Protein AF-A0A930Y401-F1 (afdb_monomer_lite)

Foldseek 3Di:
DDDDDDDDDVCVVDDPDPPDDDQPQAAALLEEEAEEQDPLFFQEDLSQKDKDQALVSQCVSVPPPVLRSLLRNLLQLAVVGRGMYMYGHAQLAWFFKKKKFFQADDFLCQAAKKWWDFCQQDVDDTQIFGSNVPRHVQVSQVSVQVSSCVSPPPWHWGQDPRIIMITHPDQDNDRSCRPAIATDDPDGRVDCPRRQRDDDPDPRHMDIRGIGHHDAVLVRLVVSQVSCGNHRYQEYEYRFPPQQDDSVPDDSLVNLLVVLVSCVVVNHQYEYEFLDPCQLPLPDCRTSLNSQLVVLRQRYAYEYDVDRSQPPRSQVSSNSSSFDLQAAQSQDDQFFDARPPGDFHDDDPSSLVSCLVSLHWGQHDDVNDGTIPRQGGSNGHHNSLSSLVSVLVSQLVSLQVVCVVPDPDDDQVNNVVSNVVSVVSCVRNQFFDAFDFDDPVVQVVCCVQVVPPVRPRTRRSQKDKGWDDPVPDDPVCVVVVDTDMDMDGHTRDDDNDDDDDDDDDDD

Structure (mmCIF, N/CA/C/O backbone):
data_AF-A0A930Y401-F1
#
_entry.id   AF-A0A930Y401-F1
#
loop_
_atom_site.group_PDB
_atom_site.id
_atom_site.type_symbol
_atom_site.label_atom_id
_atom_site.label_alt_id
_atom_site.label_comp_id
_atom_site.label_asym_id
_atom_site.label_entity_id
_atom_site.label_seq_id
_atom_site.pdbx_PDB_ins_code
_atom_site.Cartn_x
_atom_site.Cartn_y
_atom_site.Cartn_z
_atom_site.occupancy
_atom_site.B_iso_or_equiv
_atom_site.auth_seq_id
_atom_site.auth_comp_id
_atom_site.auth_asym_id
_atom_site.auth_atom_id
_atom_site.pdbx_PDB_model_num
ATOM 1 N N . MET A 1 1 ? 33.081 69.956 19.681 1.00 38.88 1 MET A N 1
ATOM 2 C CA . MET A 1 1 ? 32.105 69.033 20.298 1.00 38.88 1 MET A CA 1
ATOM 3 C C . MET A 1 1 ? 31.586 68.128 19.198 1.00 38.88 1 MET A C 1
ATOM 5 O O . MET A 1 1 ? 30.758 68.559 18.411 1.00 38.88 1 MET A O 1
ATOM 9 N N . ALA A 1 2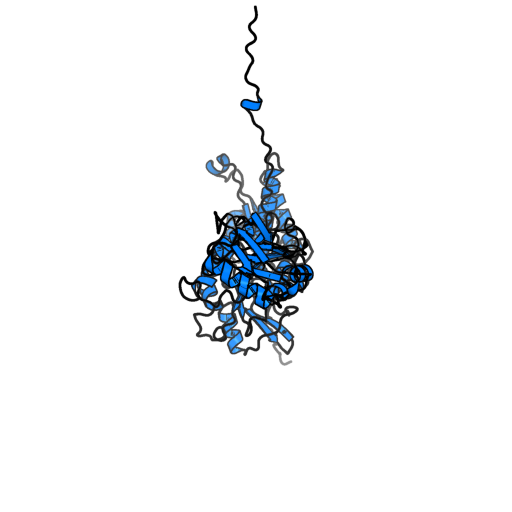 ? 32.189 66.947 19.059 1.00 33.50 2 ALA A N 1
ATOM 10 C CA . ALA A 1 2 ? 31.783 65.954 18.074 1.00 33.50 2 ALA A CA 1
ATOM 11 C C . ALA A 1 2 ? 30.611 65.161 18.655 1.00 33.50 2 ALA A C 1
ATOM 13 O O . ALA A 1 2 ? 30.769 64.439 19.637 1.00 33.50 2 ALA A O 1
ATOM 14 N N . THR A 1 3 ? 29.427 65.364 18.092 1.00 34.28 3 THR A N 1
ATOM 15 C CA . THR A 1 3 ? 28.217 64.643 18.474 1.00 34.28 3 THR A CA 1
ATOM 16 C C . THR A 1 3 ? 28.288 63.251 17.854 1.00 34.28 3 THR A C 1
ATOM 18 O O . THR A 1 3 ? 28.157 63.100 16.641 1.00 34.28 3 THR A O 1
ATOM 21 N N . HIS A 1 4 ? 28.549 62.236 18.679 1.00 34.94 4 HIS A N 1
ATOM 22 C CA . HIS A 1 4 ? 28.403 60.834 18.298 1.00 34.94 4 HIS A CA 1
ATOM 23 C C . HIS A 1 4 ? 26.924 60.563 18.002 1.00 34.94 4 HIS A C 1
ATOM 25 O O . HIS A 1 4 ? 26.100 60.527 18.911 1.00 34.94 4 HIS A O 1
ATOM 31 N N . VAL A 1 5 ? 26.592 60.382 16.726 1.00 41.12 5 VAL A N 1
ATOM 32 C CA . VAL A 1 5 ? 25.338 59.747 16.322 1.00 41.12 5 VAL A CA 1
ATOM 33 C C . VAL A 1 5 ? 25.568 58.244 16.446 1.00 41.12 5 VAL A C 1
ATOM 35 O O . VAL A 1 5 ? 26.385 57.675 15.723 1.00 41.12 5 VAL A O 1
ATOM 38 N N . THR A 1 6 ? 24.906 57.612 17.409 1.00 45.84 6 THR A N 1
ATOM 39 C CA . THR A 1 6 ? 24.850 56.155 17.545 1.00 45.84 6 THR A CA 1
ATOM 40 C C . THR A 1 6 ? 24.094 55.585 16.349 1.00 45.84 6 THR A C 1
ATOM 42 O O . THR A 1 6 ? 22.885 55.772 16.218 1.00 45.84 6 THR A O 1
ATOM 45 N N . GLY A 1 7 ? 24.830 54.947 15.437 1.00 40.44 7 GLY A N 1
ATOM 46 C CA . GLY A 1 7 ? 24.258 54.191 14.328 1.00 40.44 7 GLY A CA 1
ATOM 47 C C . GLY A 1 7 ? 23.441 53.009 14.846 1.00 40.44 7 GLY A C 1
ATOM 48 O O . GLY A 1 7 ? 23.791 52.403 15.856 1.00 40.44 7 GLY A O 1
ATOM 49 N N . ILE A 1 8 ? 22.340 52.723 14.156 1.00 42.16 8 ILE A N 1
ATOM 50 C CA . ILE A 1 8 ? 21.493 51.546 14.368 1.00 42.16 8 ILE A CA 1
ATOM 51 C C . ILE A 1 8 ? 22.367 50.290 14.257 1.00 42.16 8 ILE A C 1
ATOM 53 O O . ILE A 1 8 ? 23.154 50.170 13.316 1.00 42.16 8 ILE A O 1
ATOM 57 N N . ASP A 1 9 ? 22.243 49.384 15.225 1.00 49.38 9 ASP A N 1
ATOM 58 C CA . ASP A 1 9 ? 23.039 48.160 15.287 1.00 49.38 9 ASP A CA 1
ATOM 59 C C . ASP A 1 9 ? 22.708 47.230 14.107 1.00 49.38 9 ASP A C 1
ATOM 61 O O . ASP A 1 9 ? 21.546 47.104 13.705 1.00 49.38 9 ASP A O 1
ATOM 65 N N . ILE A 1 10 ? 23.721 46.581 13.524 1.00 46.62 10 ILE A N 1
ATOM 66 C CA . ILE A 1 10 ? 23.576 45.830 12.263 1.00 46.62 10 ILE A CA 1
ATOM 67 C C . ILE A 1 10 ? 22.646 44.615 12.412 1.00 46.62 10 ILE A C 1
ATOM 69 O O . ILE A 1 10 ? 22.047 44.174 11.433 1.00 46.62 10 ILE A O 1
ATOM 73 N N . GLU A 1 11 ? 22.453 44.132 13.643 1.00 49.78 11 GLU A N 1
ATOM 74 C CA . GLU A 1 11 ? 21.510 43.060 13.982 1.00 49.78 11 GLU A CA 1
ATOM 75 C C . GLU A 1 11 ? 20.032 43.479 13.868 1.00 49.78 11 GLU A C 1
ATOM 77 O O . GLU A 1 11 ? 19.165 42.616 13.732 1.00 49.78 11 GLU A O 1
ATOM 82 N N . GLN A 1 12 ? 19.717 44.783 13.854 1.00 42.00 12 GLN A N 1
ATOM 83 C CA . GLN A 1 12 ? 18.362 45.270 13.550 1.00 42.00 12 GLN A CA 1
ATOM 84 C C . GLN A 1 12 ? 18.086 45.393 12.041 1.00 42.00 12 GLN A C 1
ATOM 86 O O . GLN A 1 12 ? 16.925 45.491 11.646 1.00 42.00 12 GLN A O 1
ATOM 91 N N . VAL A 1 13 ? 19.125 45.369 11.194 1.00 45.41 13 VAL A N 1
ATOM 92 C CA . VAL A 1 13 ? 18.999 45.408 9.722 1.00 45.41 13 VAL A CA 1
ATOM 93 C C . VAL A 1 13 ? 19.192 44.019 9.103 1.00 45.41 13 VAL A C 1
ATOM 95 O O . VAL A 1 13 ? 18.561 43.699 8.097 1.00 45.41 13 VAL A O 1
ATOM 98 N N . VAL A 1 14 ? 20.023 43.166 9.707 1.00 30.17 14 VAL A N 1
ATOM 99 C CA . VAL A 1 14 ? 20.299 41.806 9.237 1.00 30.17 14 VAL A CA 1
ATOM 100 C C . VAL A 1 14 ? 20.142 40.820 10.392 1.00 30.17 14 VAL A C 1
ATOM 102 O O . VAL A 1 14 ? 21.034 40.648 11.216 1.00 30.17 14 VAL A O 1
ATOM 105 N N . SER A 1 15 ? 19.014 40.109 10.405 1.00 30.77 15 SER A N 1
ATOM 106 C CA . SER A 1 15 ? 18.847 38.894 11.202 1.00 30.77 15 SER A CA 1
ATOM 107 C C . SER A 1 15 ? 19.236 37.692 10.341 1.00 30.77 15 SER A C 1
ATOM 109 O O . SER A 1 15 ? 18.469 37.267 9.477 1.00 30.77 15 SER A O 1
ATOM 111 N N . ILE A 1 16 ? 20.432 37.133 10.552 1.00 30.75 16 ILE A N 1
ATOM 112 C CA . ILE A 1 16 ? 20.762 35.811 10.006 1.00 30.75 16 ILE A CA 1
ATOM 113 C C . ILE A 1 16 ? 20.172 34.777 10.958 1.00 30.75 16 ILE A C 1
ATOM 115 O O . ILE A 1 16 ? 20.807 34.352 11.920 1.00 30.75 16 ILE A O 1
ATOM 119 N N . ARG A 1 17 ? 18.936 34.355 10.686 1.00 28.81 17 ARG A N 1
ATOM 120 C CA . ARG A 1 17 ? 18.442 33.086 11.217 1.00 28.81 17 ARG A CA 1
ATOM 121 C C . ARG A 1 17 ? 18.956 31.983 10.306 1.00 28.81 17 ARG A C 1
ATOM 123 O O . ARG A 1 17 ? 18.483 31.828 9.184 1.00 28.81 17 ARG A O 1
ATOM 130 N N . THR A 1 18 ? 19.928 31.210 10.775 1.00 27.66 18 THR A N 1
ATOM 131 C CA . THR A 1 18 ? 20.220 29.909 10.175 1.00 27.66 18 THR A CA 1
ATOM 132 C C . THR A 1 18 ? 19.076 28.965 10.526 1.00 27.66 18 THR A C 1
ATOM 134 O O . THR A 1 18 ? 19.111 28.308 11.562 1.00 27.66 18 THR A O 1
ATOM 137 N N . SER A 1 19 ? 18.049 28.901 9.681 1.00 25.41 19 SER A N 1
ATOM 138 C CA . SER A 1 19 ? 17.197 27.716 9.620 1.00 25.41 19 SER A CA 1
ATOM 139 C C . SER A 1 19 ? 17.816 26.772 8.594 1.00 25.41 19 SER A C 1
ATOM 141 O O . SER A 1 19 ? 17.619 26.912 7.387 1.00 25.41 19 SER A O 1
ATOM 143 N N . VAL A 1 20 ? 18.639 25.845 9.072 1.00 39.00 20 VAL A N 1
ATOM 144 C CA . VAL A 1 20 ? 18.939 24.632 8.316 1.00 39.00 20 VAL A CA 1
ATOM 145 C C . VAL A 1 20 ? 17.889 23.627 8.741 1.00 39.00 20 VAL A C 1
ATOM 147 O O . VAL A 1 20 ? 18.086 23.041 9.786 1.00 39.00 20 VAL A O 1
ATOM 150 N N . GLU A 1 21 ? 16.817 23.482 7.963 1.00 32.50 21 GLU A N 1
ATOM 151 C CA . GLU A 1 21 ? 16.079 22.234 7.689 1.00 32.50 21 GLU A CA 1
ATOM 152 C C . GLU A 1 21 ? 15.391 22.449 6.321 1.00 32.50 21 GLU A C 1
ATOM 154 O O . GLU A 1 21 ? 14.999 23.568 6.002 1.00 32.50 21 GLU A O 1
ATOM 159 N N . ALA A 1 22 ? 15.305 21.507 5.388 1.00 36.78 22 ALA A N 1
ATOM 160 C CA . ALA A 1 22 ? 15.369 20.064 5.509 1.00 36.78 22 ALA A CA 1
ATOM 161 C C . ALA A 1 22 ? 16.248 19.458 4.396 1.00 36.78 22 ALA A C 1
ATOM 163 O O . ALA A 1 22 ? 16.401 20.022 3.305 1.00 36.78 22 ALA A O 1
ATOM 164 N N . SER A 1 23 ? 16.815 18.280 4.666 1.00 41.09 23 SER A N 1
ATOM 165 C CA . SER A 1 23 ? 17.060 17.308 3.597 1.00 41.09 23 SER A CA 1
ATOM 166 C C . SER A 1 23 ? 15.768 17.161 2.782 1.00 41.09 23 SER A C 1
ATOM 168 O O . SER A 1 23 ? 14.681 17.334 3.329 1.00 41.09 23 SER A O 1
ATOM 170 N N . LEU A 1 24 ? 15.844 16.845 1.484 1.00 42.66 24 LEU A N 1
ATOM 171 C CA . LEU A 1 24 ? 14.642 16.319 0.831 1.00 42.66 24 LEU A CA 1
ATOM 172 C C . LEU A 1 24 ? 14.163 15.128 1.680 1.00 42.66 24 LEU A C 1
ATOM 174 O O . LEU A 1 24 ? 15.010 14.268 1.965 1.00 42.66 24 LEU A O 1
ATOM 178 N N . PRO A 1 25 ? 12.881 15.086 2.098 1.00 49.72 25 PRO A N 1
ATOM 179 C CA . PRO A 1 25 ? 12.343 13.952 2.831 1.00 49.72 25 PRO A CA 1
ATOM 180 C C . PRO A 1 25 ? 12.711 12.675 2.085 1.00 49.72 25 PRO A C 1
ATOM 182 O O . PRO A 1 25 ? 12.448 12.531 0.887 1.00 49.72 25 PRO A O 1
ATOM 185 N N . ARG A 1 26 ? 13.429 11.779 2.756 1.00 59.06 26 ARG A N 1
ATOM 186 C CA . ARG A 1 26 ? 13.923 10.559 2.129 1.00 59.06 26 ARG A CA 1
ATOM 187 C C . ARG A 1 26 ? 12.803 9.524 2.129 1.00 59.06 26 ARG A C 1
ATOM 189 O O . ARG A 1 26 ? 12.499 8.932 3.157 1.00 59.06 26 ARG A O 1
ATOM 196 N N . ALA A 1 27 ? 12.237 9.269 0.952 1.00 67.62 27 ALA A N 1
ATOM 197 C CA . ALA A 1 27 ? 11.445 8.066 0.726 1.00 67.62 27 ALA A CA 1
ATOM 198 C C . ALA A 1 27 ? 12.307 6.829 1.034 1.00 67.62 27 ALA A C 1
ATOM 200 O O . ALA A 1 27 ? 13.406 6.656 0.489 1.00 67.62 27 ALA A O 1
ATOM 201 N N . GLU A 1 28 ? 11.832 5.992 1.954 1.00 77.56 28 GLU A N 1
ATOM 202 C CA . GLU A 1 28 ? 12.534 4.802 2.415 1.00 77.56 28 GLU A CA 1
ATOM 203 C C . GLU A 1 28 ? 11.787 3.540 1.986 1.00 77.56 28 GLU A C 1
ATOM 205 O O . GLU A 1 28 ? 10.764 3.173 2.549 1.00 77.56 28 GLU A O 1
ATOM 210 N N . PHE A 1 29 ? 12.359 2.827 1.013 1.00 82.69 29 PHE A N 1
ATOM 211 C CA . PHE A 1 29 ? 11.788 1.596 0.451 1.00 82.69 29 PHE A CA 1
ATOM 212 C C . PHE A 1 29 ? 11.599 0.479 1.482 1.00 82.69 29 PHE A C 1
ATOM 214 O O . PHE A 1 29 ? 10.710 -0.350 1.329 1.00 82.69 29 PHE A O 1
ATOM 221 N N . GLY A 1 30 ? 12.346 0.523 2.588 1.00 86.62 30 GLY A N 1
ATOM 222 C CA . GLY A 1 30 ? 12.180 -0.381 3.726 1.00 86.62 30 GLY A CA 1
ATOM 223 C C . GLY A 1 30 ? 10.998 -0.078 4.646 1.00 86.62 30 GLY A C 1
ATOM 224 O O . GLY A 1 30 ? 10.853 -0.767 5.656 1.00 86.62 30 GLY A O 1
ATOM 225 N N . THR A 1 31 ? 10.198 0.946 4.348 1.00 89.12 31 THR A N 1
ATOM 226 C CA . THR A 1 31 ? 9.189 1.481 5.260 1.00 89.12 31 THR A CA 1
ATOM 227 C C . THR A 1 31 ? 7.796 1.457 4.633 1.00 89.12 31 THR A C 1
ATOM 229 O O . THR A 1 31 ? 7.570 2.003 3.549 1.00 89.12 31 THR A O 1
ATOM 232 N N . GLY A 1 32 ? 6.845 0.861 5.355 1.00 92.12 32 GLY A N 1
ATOM 233 C CA . GLY A 1 32 ? 5.426 0.850 4.999 1.00 92.12 32 GLY A CA 1
ATOM 234 C C . GLY A 1 32 ? 4.578 1.780 5.862 1.00 92.12 32 GLY A C 1
ATOM 235 O O . GLY A 1 32 ? 4.956 2.112 6.985 1.00 92.12 32 GLY A O 1
ATOM 236 N N . LEU A 1 33 ? 3.418 2.170 5.337 1.00 91.25 33 LEU A N 1
ATOM 237 C CA . LEU A 1 33 ? 2.340 2.864 6.031 1.00 91.25 33 LEU A CA 1
ATOM 238 C C . LEU A 1 33 ? 1.095 1.987 6.029 1.00 91.25 33 LEU A C 1
ATOM 240 O O . LEU A 1 33 ? 0.541 1.682 4.976 1.00 91.25 33 LEU A O 1
ATOM 244 N N . MET A 1 34 ? 0.648 1.619 7.218 1.00 90.94 34 MET A N 1
ATOM 245 C CA . MET A 1 34 ? -0.600 0.922 7.460 1.00 90.94 34 MET A CA 1
ATOM 246 C C . MET A 1 34 ? -1.618 1.889 8.035 1.00 90.94 34 MET A C 1
ATOM 248 O O . MET A 1 34 ? -1.395 2.487 9.085 1.00 90.94 34 MET A O 1
ATOM 252 N N . ILE A 1 35 ? -2.749 2.032 7.357 1.00 87.75 35 ILE A N 1
ATOM 253 C CA . ILE A 1 35 ? -3.851 2.854 7.843 1.00 87.75 35 ILE A CA 1
ATOM 254 C C . ILE A 1 35 ? -4.871 1.977 8.558 1.00 87.75 35 ILE A C 1
ATOM 256 O O . ILE A 1 35 ? -5.304 0.966 8.018 1.00 87.75 35 ILE A O 1
ATOM 260 N N . THR A 1 36 ? -5.277 2.372 9.758 1.00 85.44 36 THR A N 1
ATOM 261 C CA . THR A 1 36 ? -6.252 1.652 10.582 1.00 85.44 36 THR A CA 1
ATOM 262 C C . THR A 1 36 ? -7.326 2.599 11.105 1.00 85.44 36 THR A C 1
ATOM 264 O O . THR A 1 36 ? -7.061 3.780 11.318 1.00 85.44 36 THR A O 1
ATOM 267 N N . GLN A 1 37 ? -8.534 2.100 11.366 1.00 79.19 37 GLN A N 1
ATOM 268 C CA . GLN A 1 37 ? -9.555 2.854 12.108 1.00 79.19 37 GLN A CA 1
ATOM 269 C C . GLN A 1 37 ? -9.435 2.679 13.636 1.00 79.19 37 GLN A C 1
ATOM 271 O O . GLN A 1 37 ? -10.198 3.275 14.402 1.00 79.19 37 GLN A O 1
ATOM 276 N N . ASN A 1 38 ? -8.459 1.890 14.095 1.00 73.50 38 ASN A N 1
ATOM 277 C CA . ASN A 1 38 ? -8.281 1.510 15.490 1.00 73.50 38 ASN A CA 1
ATOM 278 C C . ASN A 1 38 ? -8.149 2.710 16.447 1.00 73.50 38 ASN A C 1
ATOM 280 O O . ASN A 1 38 ? -7.388 3.653 16.220 1.00 73.50 38 ASN A O 1
ATOM 284 N N . ALA A 1 39 ? -8.865 2.627 17.571 1.00 65.44 39 ALA A N 1
ATOM 285 C CA . ALA A 1 39 ? -8.907 3.632 18.622 1.00 65.44 39 ALA A CA 1
ATOM 286 C C . ALA A 1 39 ? -7.693 3.699 19.565 1.00 65.44 39 ALA A C 1
ATOM 288 O O . ALA A 1 39 ? -7.664 4.569 20.440 1.00 65.44 39 ALA A O 1
ATOM 289 N N . PHE A 1 40 ? -6.703 2.816 19.409 1.00 71.00 40 PHE A N 1
ATOM 290 C CA . PHE A 1 40 ? -5.473 2.825 20.211 1.00 71.00 40 PHE A CA 1
ATOM 291 C C . PHE A 1 40 ? -4.566 4.033 19.956 1.00 71.00 40 PHE A C 1
ATOM 293 O O . PHE A 1 40 ? -3.878 4.486 20.876 1.00 71.00 40 PHE A O 1
ATOM 300 N N . LEU A 1 41 ? -4.558 4.538 18.723 1.00 72.81 41 LEU A N 1
ATOM 301 C CA . LEU A 1 41 ? -3.845 5.756 18.344 1.00 72.81 41 LEU A CA 1
ATOM 302 C C . LEU A 1 41 ? -4.686 6.979 18.678 1.00 72.81 41 LEU A C 1
ATOM 304 O O . LEU A 1 41 ? -5.918 6.912 18.679 1.00 72.81 41 LEU A O 1
ATOM 308 N N . ASP A 1 42 ? -4.038 8.111 18.926 1.00 66.06 42 ASP A N 1
ATOM 309 C CA . ASP A 1 42 ? -4.782 9.337 19.180 1.00 66.06 42 ASP A CA 1
ATOM 310 C C . ASP A 1 42 ? -5.551 9.737 17.926 1.00 66.06 42 ASP A C 1
ATOM 312 O O . ASP A 1 42 ? -5.153 9.463 16.796 1.00 66.06 42 ASP A O 1
ATOM 316 N N . GLY A 1 43 ? -6.708 10.354 18.122 1.00 59.69 43 GLY A N 1
ATOM 317 C CA . GLY A 1 43 ? -7.444 10.970 17.037 1.00 59.69 43 GLY A CA 1
ATOM 318 C C . GLY A 1 43 ? -6.818 12.294 16.612 1.00 59.69 43 GLY A C 1
ATOM 319 O O . GLY A 1 43 ? -7.120 12.702 15.511 1.00 59.69 43 GLY A O 1
ATOM 320 N N . GLY A 1 44 ? -5.952 12.950 17.394 1.00 58.94 44 GLY A N 1
ATOM 321 C CA . GLY A 1 44 ? -5.392 14.286 17.121 1.00 58.94 44 GLY A CA 1
ATOM 322 C C . GLY A 1 44 ? -3.862 14.368 17.252 1.00 58.94 44 GLY A C 1
ATOM 323 O O . GLY A 1 44 ? -3.264 13.593 17.990 1.00 58.94 44 GLY A O 1
ATOM 324 N N . GLY A 1 45 ? -3.235 15.329 16.559 1.00 61.16 45 GLY A N 1
ATOM 325 C CA . GLY A 1 45 ? -1.799 15.641 16.684 1.00 61.16 45 GLY A CA 1
ATOM 326 C C . GLY A 1 45 ? -0.837 14.538 16.215 1.00 61.16 45 GLY A C 1
ATOM 327 O O . GLY A 1 45 ? -1.205 13.669 15.423 1.00 61.16 45 GLY A O 1
ATOM 328 N N . ASP A 1 46 ? 0.399 14.579 16.724 1.00 59.19 46 ASP A N 1
ATOM 329 C CA . ASP A 1 46 ? 1.472 13.628 16.377 1.00 59.19 46 ASP A CA 1
ATOM 330 C C . ASP A 1 46 ? 1.179 12.194 16.865 1.00 59.19 46 ASP A C 1
ATOM 332 O O . ASP A 1 46 ? 1.670 11.229 16.285 1.00 59.19 46 ASP A O 1
ATOM 336 N N . GLY A 1 47 ? 0.314 12.031 17.877 1.00 62.47 47 GLY A N 1
ATOM 337 C CA . GLY A 1 47 ? -0.113 10.730 18.413 1.00 62.47 47 GLY A CA 1
ATOM 338 C C . GLY A 1 47 ? -1.026 9.914 17.485 1.00 62.47 47 GLY A C 1
ATOM 339 O O . GLY A 1 47 ? -1.325 8.754 17.780 1.00 62.47 47 GLY A O 1
ATOM 340 N N . LYS A 1 48 ? -1.454 10.486 16.347 1.00 74.19 48 LYS A N 1
ATOM 341 C CA . LYS A 1 48 ? -2.212 9.777 15.300 1.00 74.19 48 LYS A CA 1
ATOM 342 C C . LYS A 1 48 ? -1.376 8.749 14.530 1.00 74.19 48 LYS A C 1
ATOM 344 O O . LYS A 1 48 ? -1.945 7.983 13.749 1.00 74.19 48 LYS A O 1
ATOM 349 N N . VAL A 1 49 ? -0.050 8.772 14.671 1.00 82.88 49 VAL A N 1
ATOM 350 C CA . VAL A 1 49 ? 0.867 7.878 13.959 1.00 82.88 49 VAL A CA 1
ATOM 351 C C . VAL A 1 49 ? 1.847 7.263 14.943 1.00 82.88 49 VAL A C 1
ATOM 353 O O . VAL A 1 49 ? 2.423 7.951 15.779 1.00 82.88 49 VAL A O 1
ATOM 356 N N . HIS A 1 50 ? 2.076 5.963 14.811 1.00 86.44 50 HIS A N 1
ATOM 357 C CA . HIS A 1 50 ? 3.091 5.257 15.574 1.00 86.44 50 HIS A CA 1
ATOM 358 C C . HIS A 1 50 ? 4.024 4.496 14.638 1.00 86.44 50 HIS A C 1
ATOM 360 O O . HIS A 1 50 ? 3.582 3.922 13.647 1.00 86.44 50 HIS A O 1
ATOM 366 N N . ARG A 1 51 ? 5.322 4.502 14.937 1.00 89.19 51 ARG A N 1
ATOM 367 C CA . ARG A 1 51 ? 6.332 3.784 14.160 1.00 89.19 51 ARG A CA 1
ATOM 368 C C . ARG A 1 51 ? 6.721 2.516 14.901 1.00 89.19 51 ARG A C 1
ATOM 370 O O . ARG A 1 51 ? 7.265 2.613 15.991 1.00 89.19 51 ARG A O 1
ATOM 377 N N . CYS A 1 52 ? 6.542 1.377 14.248 1.00 90.31 52 CYS A N 1
ATOM 378 C CA . CYS A 1 52 ? 7.015 0.080 14.702 1.00 90.31 52 CYS A CA 1
ATOM 379 C C . CYS A 1 52 ? 8.307 -0.310 13.973 1.00 90.31 52 CYS A C 1
ATOM 381 O O . CYS A 1 52 ? 8.421 -0.123 12.755 1.00 90.31 52 CYS A O 1
ATOM 383 N N . ILE A 1 53 ? 9.272 -0.883 14.692 1.00 91.81 53 ILE A N 1
ATOM 384 C CA . ILE A 1 53 ? 10.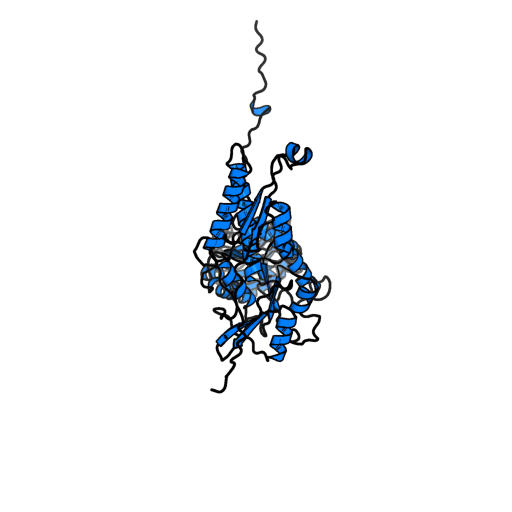521 -1.419 14.105 1.00 91.81 53 ILE A CA 1
ATOM 385 C C . ILE A 1 53 ? 10.551 -2.950 14.007 1.00 91.81 53 ILE A C 1
ATOM 387 O O . ILE A 1 53 ? 11.379 -3.507 13.279 1.00 91.81 53 ILE A O 1
ATOM 391 N N . ASP A 1 54 ? 9.647 -3.630 14.710 1.00 92.38 54 ASP A N 1
ATOM 392 C CA . ASP A 1 54 ? 9.412 -5.069 14.631 1.00 92.38 54 ASP A CA 1
ATOM 393 C C . ASP A 1 54 ? 7.996 -5.435 15.127 1.00 92.38 54 ASP A C 1
ATOM 395 O O . ASP A 1 54 ? 7.202 -4.573 15.519 1.00 92.38 54 ASP A O 1
ATOM 399 N N . SER A 1 55 ? 7.653 -6.726 15.067 1.00 89.50 55 SER A N 1
ATOM 400 C CA . SER A 1 55 ? 6.349 -7.231 15.512 1.00 89.50 55 SER A CA 1
ATOM 401 C C . SER A 1 55 ? 6.172 -7.183 17.033 1.00 89.50 55 SER A C 1
ATOM 403 O O . SER A 1 55 ? 5.043 -7.091 17.510 1.00 89.50 55 SER A O 1
ATOM 405 N N . GLY A 1 56 ? 7.266 -7.244 17.798 1.00 86.81 56 GLY A N 1
ATOM 406 C CA . GLY A 1 56 ? 7.253 -7.124 19.254 1.00 86.81 56 GLY A CA 1
ATOM 407 C C . GLY A 1 56 ? 6.853 -5.717 19.685 1.00 86.81 56 GLY A C 1
ATOM 408 O O . GLY A 1 56 ? 5.956 -5.569 20.510 1.00 86.81 56 GLY A O 1
ATOM 409 N N . ASP A 1 57 ? 7.432 -4.701 19.052 1.00 87.56 57 ASP A N 1
ATOM 410 C CA . ASP A 1 57 ? 7.109 -3.284 19.227 1.00 87.56 57 ASP A CA 1
ATOM 411 C C . ASP A 1 57 ? 5.629 -3.003 18.915 1.00 87.56 57 ASP A C 1
ATOM 413 O O . ASP A 1 57 ? 4.895 -2.447 19.736 1.00 87.56 57 ASP A O 1
ATOM 417 N N . ALA A 1 58 ? 5.135 -3.528 17.786 1.00 87.44 58 ALA A N 1
ATOM 418 C CA . ALA A 1 58 ? 3.717 -3.445 17.440 1.00 87.44 58 ALA A CA 1
ATOM 419 C C . ALA A 1 58 ? 2.818 -4.112 18.499 1.00 87.44 58 ALA A C 1
ATOM 421 O O . ALA A 1 58 ? 1.822 -3.528 18.922 1.00 87.44 58 ALA A O 1
ATOM 422 N N . SER A 1 59 ? 3.166 -5.314 18.969 1.00 84.75 59 SER A N 1
ATOM 423 C CA . SER A 1 59 ? 2.392 -6.005 20.012 1.00 84.75 59 SER A CA 1
ATOM 424 C C . SER A 1 59 ? 2.446 -5.297 21.372 1.00 84.75 59 SER A C 1
ATOM 426 O O . SER A 1 59 ? 1.463 -5.295 22.107 1.00 84.75 59 SER A O 1
ATOM 428 N N . ALA A 1 60 ? 3.561 -4.643 21.705 1.00 81.50 60 ALA A N 1
ATOM 429 C CA . ALA A 1 60 ? 3.710 -3.907 22.954 1.00 81.50 60 ALA A CA 1
ATOM 430 C C . ALA A 1 60 ? 2.849 -2.635 22.972 1.00 81.50 60 ALA A C 1
ATOM 432 O O . ALA A 1 60 ? 2.273 -2.300 24.009 1.00 81.50 60 ALA A O 1
ATOM 433 N N . PHE A 1 61 ? 2.739 -1.939 21.835 1.00 80.81 61 PHE A N 1
ATOM 434 C CA . PHE A 1 61 ? 1.965 -0.702 21.737 1.00 80.81 61 PHE A CA 1
ATOM 435 C C . PHE A 1 61 ? 0.465 -0.941 21.519 1.00 80.81 61 PHE A C 1
ATOM 437 O O . PHE A 1 61 ? -0.365 -0.334 22.202 1.00 80.81 61 PHE A O 1
ATOM 444 N N . PHE A 1 62 ? 0.115 -1.822 20.577 1.00 79.44 62 PHE A N 1
ATOM 445 C CA . PHE A 1 62 ? -1.272 -2.102 20.186 1.00 79.44 62 PHE A CA 1
ATOM 446 C C . PHE A 1 62 ? -1.912 -3.243 20.993 1.00 79.44 62 PHE A C 1
ATOM 448 O O . PHE A 1 62 ? -3.128 -3.424 20.961 1.00 79.44 62 PHE A O 1
ATOM 455 N N . GLY A 1 63 ? -1.128 -3.987 21.777 1.00 74.06 63 GLY A N 1
ATOM 456 C CA . GLY A 1 63 ? -1.626 -5.061 22.632 1.00 74.06 63 GLY A CA 1
ATOM 457 C C . GLY A 1 63 ? -2.207 -6.226 21.830 1.00 74.06 63 GLY A C 1
ATOM 458 O O . GLY A 1 63 ? -1.587 -6.731 20.901 1.00 74.06 63 GLY A O 1
ATOM 459 N N . ASN A 1 64 ? -3.413 -6.655 22.211 1.00 64.81 64 ASN A N 1
ATOM 460 C CA . ASN A 1 64 ? -4.145 -7.742 21.551 1.00 64.81 64 ASN A CA 1
ATOM 461 C C . ASN A 1 64 ? -5.025 -7.243 20.396 1.00 64.81 64 ASN A C 1
ATOM 463 O O . ASN A 1 64 ? -6.034 -7.879 20.086 1.00 64.81 64 ASN A O 1
ATOM 467 N N . ASP A 1 65 ? -4.709 -6.090 19.805 1.00 73.00 65 ASP A N 1
ATOM 468 C CA . ASP A 1 65 ? -5.425 -5.647 18.620 1.00 73.00 65 ASP A CA 1
ATOM 469 C C . ASP A 1 65 ? -5.190 -6.634 17.476 1.00 73.00 65 ASP A C 1
ATOM 471 O O . ASP A 1 65 ? -4.080 -6.754 16.948 1.00 73.00 65 ASP A O 1
ATOM 475 N N . ALA A 1 66 ? -6.241 -7.385 17.149 1.00 69.00 66 ALA A N 1
ATOM 476 C CA . ALA A 1 66 ? -6.141 -8.493 16.217 1.00 69.00 66 ALA A CA 1
ATOM 477 C C . ALA A 1 66 ? -5.718 -8.018 14.828 1.00 69.00 66 ALA A C 1
ATOM 479 O O . ALA A 1 66 ? -4.978 -8.736 14.166 1.00 69.00 66 ALA A O 1
ATOM 480 N N . ASP A 1 67 ? -6.110 -6.814 14.413 1.00 81.56 67 ASP A N 1
ATOM 481 C CA . ASP A 1 67 ? -5.822 -6.323 13.074 1.00 81.56 67 ASP A CA 1
ATOM 482 C C . ASP A 1 67 ? -4.384 -5.808 13.008 1.00 81.56 67 ASP A C 1
ATOM 484 O O . ASP A 1 67 ? -3.562 -6.352 12.277 1.00 81.56 67 ASP A O 1
ATOM 488 N N . VAL A 1 68 ? -4.008 -4.815 13.818 1.00 86.50 68 VAL A N 1
ATOM 489 C CA . VAL A 1 68 ? -2.684 -4.180 13.690 1.00 86.50 68 VAL A CA 1
ATOM 490 C C . VAL A 1 68 ? -1.548 -5.134 14.062 1.00 86.50 68 VAL A C 1
ATOM 492 O O . VAL A 1 68 ? -0.562 -5.231 13.326 1.00 86.50 68 VAL A O 1
ATOM 495 N N . SER A 1 69 ? -1.657 -5.858 15.179 1.00 87.38 69 SER A N 1
ATOM 496 C CA . SER A 1 69 ? -0.554 -6.696 15.662 1.00 87.38 69 SER A CA 1
ATOM 497 C C . SER A 1 69 ? -0.346 -7.945 14.802 1.00 87.38 69 SER A C 1
ATOM 499 O O . SER A 1 69 ? 0.803 -8.321 14.557 1.00 87.38 69 SER A O 1
ATOM 501 N N . SER A 1 70 ? -1.416 -8.565 14.284 1.00 89.19 70 SER A N 1
ATOM 502 C CA . SER A 1 70 ? -1.275 -9.706 13.364 1.00 89.19 70 SER A CA 1
ATOM 503 C C . SER A 1 70 ? -0.719 -9.268 12.007 1.00 89.19 70 SER A C 1
ATOM 505 O O . SER A 1 70 ? 0.204 -9.893 11.484 1.00 89.19 70 SER A O 1
ATOM 507 N N . ASN A 1 71 ? -1.189 -8.137 11.482 1.00 92.19 71 ASN A N 1
ATOM 508 C CA . ASN A 1 71 ? -0.694 -7.568 10.238 1.00 92.19 71 ASN A CA 1
ATOM 509 C C . ASN A 1 71 ? 0.785 -7.171 10.335 1.00 92.19 71 ASN A C 1
ATOM 511 O O . ASN A 1 71 ? 1.559 -7.426 9.413 1.00 92.19 71 ASN A O 1
ATOM 515 N N . ALA A 1 72 ? 1.205 -6.583 11.460 1.00 93.62 72 ALA A N 1
ATOM 516 C CA . ALA A 1 72 ? 2.609 -6.277 11.715 1.00 93.62 72 ALA A CA 1
ATOM 517 C C . ALA A 1 72 ? 3.466 -7.553 11.771 1.00 93.62 72 ALA A C 1
ATOM 519 O O . ALA A 1 72 ? 4.590 -7.558 11.269 1.00 93.62 72 ALA A O 1
ATOM 520 N N . ALA A 1 73 ? 2.941 -8.652 12.323 1.00 93.12 73 ALA A N 1
ATOM 521 C CA . ALA A 1 73 ? 3.628 -9.940 12.294 1.00 93.12 73 ALA A CA 1
ATOM 522 C C . ALA A 1 73 ? 3.815 -10.462 10.859 1.00 93.12 73 ALA A C 1
ATOM 524 O O . ALA A 1 73 ? 4.899 -10.941 10.537 1.00 93.12 73 ALA A O 1
ATOM 525 N N . VAL A 1 74 ? 2.817 -10.311 9.979 1.00 94.94 74 VAL A N 1
ATOM 526 C CA . VAL A 1 74 ? 2.956 -10.645 8.547 1.00 94.94 74 VAL A CA 1
ATOM 527 C C . VAL A 1 74 ? 3.993 -9.742 7.871 1.00 94.94 74 VAL A C 1
ATOM 529 O O . VAL A 1 74 ? 4.863 -10.239 7.159 1.00 94.94 74 VAL A O 1
ATOM 532 N N . TRP A 1 75 ? 3.957 -8.433 8.137 1.00 95.50 75 TRP A N 1
ATOM 533 C CA . TRP A 1 75 ? 4.906 -7.463 7.582 1.00 95.50 75 TRP A CA 1
ATOM 534 C C . TRP A 1 75 ? 6.362 -7.789 7.938 1.00 95.50 75 TRP A C 1
ATOM 536 O O . TRP A 1 75 ? 7.236 -7.824 7.075 1.00 95.50 75 TRP A O 1
ATOM 546 N N . PHE A 1 76 ? 6.641 -8.071 9.211 1.00 95.94 76 PHE A N 1
ATOM 547 C CA . PHE A 1 76 ? 8.002 -8.353 9.670 1.00 95.94 76 PHE A CA 1
ATOM 548 C C . PHE A 1 76 ? 8.437 -9.817 9.490 1.00 95.94 76 PHE A C 1
ATOM 550 O O . PHE A 1 76 ? 9.591 -10.125 9.783 1.00 95.94 76 PHE A O 1
ATOM 557 N N . ALA A 1 77 ? 7.565 -10.701 8.991 1.00 94.94 77 ALA A N 1
ATOM 558 C CA . ALA A 1 77 ? 7.906 -12.088 8.657 1.00 94.94 77 ALA A CA 1
ATOM 559 C C . ALA A 1 77 ? 8.572 -12.246 7.279 1.00 94.94 77 ALA A C 1
ATOM 561 O O . ALA A 1 77 ? 9.049 -13.335 6.956 1.00 94.94 77 ALA A O 1
ATOM 562 N N . ALA A 1 78 ? 8.584 -11.197 6.452 1.00 92.50 78 ALA A N 1
ATOM 563 C CA . ALA A 1 78 ? 9.264 -11.234 5.166 1.00 92.50 78 ALA A CA 1
ATOM 564 C C . ALA A 1 78 ? 10.783 -11.409 5.326 1.00 92.50 78 ALA A C 1
ATOM 566 O O . ALA A 1 78 ? 11.396 -10.885 6.256 1.00 92.50 78 ALA A O 1
ATOM 567 N N . ASP A 1 79 ? 11.373 -12.133 4.376 1.00 88.06 79 ASP A N 1
ATOM 568 C CA . ASP A 1 79 ? 12.814 -12.286 4.213 1.00 88.06 79 ASP A CA 1
ATOM 569 C C . ASP A 1 79 ? 13.184 -11.895 2.769 1.00 88.06 79 ASP A C 1
ATOM 571 O O . ASP A 1 79 ? 12.636 -12.499 1.833 1.00 88.06 79 ASP A O 1
ATOM 575 N N . PRO A 1 80 ? 14.039 -10.872 2.566 1.00 88.69 80 PRO A N 1
ATOM 576 C CA . PRO A 1 80 ? 14.637 -9.998 3.586 1.00 88.69 80 PRO A CA 1
ATOM 577 C C . PRO A 1 80 ? 13.610 -9.146 4.356 1.00 88.69 80 PRO A C 1
ATOM 579 O O . PRO A 1 80 ? 12.547 -8.805 3.837 1.00 88.69 80 PRO A O 1
ATOM 582 N N . ARG A 1 81 ? 13.930 -8.792 5.608 1.00 91.50 81 ARG A N 1
ATOM 583 C CA . ARG A 1 81 ? 12.995 -8.108 6.520 1.00 91.50 81 ARG A CA 1
ATOM 584 C C . ARG A 1 81 ? 12.887 -6.599 6.240 1.00 91.50 81 ARG A C 1
ATOM 586 O O . ARG A 1 81 ? 13.920 -5.923 6.236 1.00 91.50 81 ARG A O 1
ATOM 593 N N . PRO A 1 82 ? 11.668 -6.031 6.130 1.00 93.00 82 PRO A N 1
ATOM 594 C CA . PRO A 1 82 ? 11.453 -4.585 6.121 1.00 93.00 82 PRO A CA 1
ATOM 595 C C . PRO A 1 82 ? 12.023 -3.880 7.356 1.00 93.00 82 PRO A C 1
ATOM 597 O O . PRO A 1 82 ? 12.154 -4.459 8.436 1.00 93.00 82 PRO A O 1
ATOM 600 N N . LYS A 1 83 ? 12.315 -2.586 7.221 1.00 91.25 83 LYS A N 1
ATOM 601 C CA . LYS A 1 83 ? 12.957 -1.783 8.271 1.00 91.25 83 LYS A CA 1
ATOM 602 C C . LYS A 1 83 ? 11.982 -1.240 9.304 1.00 91.25 83 LYS A C 1
ATOM 604 O O . LYS A 1 83 ? 12.327 -1.176 10.481 1.00 91.25 83 LYS A O 1
ATOM 609 N N . ALA A 1 84 ? 10.818 -0.772 8.862 1.00 91.75 84 ALA A N 1
ATOM 610 C CA . ALA A 1 84 ? 9.840 -0.132 9.732 1.00 91.75 84 ALA A CA 1
ATOM 611 C C . ALA A 1 84 ? 8.421 -0.223 9.162 1.00 91.75 84 ALA A C 1
ATOM 613 O O . ALA A 1 84 ? 8.217 -0.401 7.960 1.00 91.75 84 ALA A O 1
ATOM 614 N N . LEU A 1 85 ? 7.446 -0.063 10.049 1.00 92.88 85 LEU A N 1
ATOM 615 C CA . LEU A 1 85 ? 6.032 0.038 9.728 1.00 92.88 85 LEU A CA 1
ATOM 616 C C . LEU A 1 85 ? 5.448 1.222 10.494 1.00 92.88 85 LEU A C 1
ATOM 618 O O . LEU A 1 85 ? 5.423 1.213 11.719 1.00 92.88 85 LEU A O 1
ATOM 622 N N . TYR A 1 86 ? 4.980 2.240 9.786 1.00 91.19 86 TYR A N 1
ATOM 623 C CA . TYR A 1 86 ? 4.167 3.293 10.379 1.00 91.19 86 TYR A CA 1
ATOM 624 C C . TYR A 1 86 ? 2.712 2.839 10.397 1.00 91.19 86 TYR A C 1
ATOM 626 O O . TYR A 1 86 ? 2.202 2.358 9.389 1.00 91.19 86 TYR A O 1
ATOM 634 N N . VAL A 1 87 ? 2.038 3.012 11.526 1.00 90.31 87 VAL A N 1
ATOM 635 C CA . VAL A 1 87 ? 0.610 2.753 11.687 1.00 90.31 87 VAL A CA 1
ATOM 636 C C . VAL A 1 87 ? -0.075 4.085 11.952 1.00 90.31 87 VAL A C 1
ATOM 638 O O . VAL A 1 87 ? 0.237 4.757 12.935 1.00 90.31 87 VAL A O 1
ATOM 641 N N . GLY A 1 88 ? -0.972 4.487 11.057 1.00 87.69 88 GLY A N 1
ATOM 642 C CA . GLY A 1 88 ? -1.709 5.745 11.123 1.00 87.69 88 GLY A CA 1
ATOM 643 C C . GLY A 1 88 ? -3.199 5.524 11.358 1.00 87.69 88 GLY A C 1
ATOM 644 O O . GLY A 1 88 ? -3.802 4.649 10.738 1.00 87.69 88 GLY A O 1
ATOM 645 N N . ARG A 1 89 ? -3.810 6.335 12.225 1.00 85.56 89 ARG A N 1
ATOM 646 C CA . ARG A 1 89 ? -5.259 6.305 12.459 1.00 85.56 89 ARG A CA 1
ATOM 647 C C . ARG A 1 89 ? -6.003 7.127 11.417 1.00 85.56 89 ARG A C 1
ATOM 649 O O . ARG A 1 89 ? -5.714 8.315 11.276 1.00 85.56 89 ARG A O 1
ATOM 656 N N . TRP A 1 90 ? -6.988 6.523 10.760 1.00 84.00 90 TRP A N 1
ATOM 657 C CA . TRP A 1 90 ? -7.939 7.211 9.895 1.00 84.00 90 TRP A CA 1
ATOM 658 C C . TRP A 1 90 ? -9.236 7.523 10.641 1.00 84.00 90 TRP A C 1
ATOM 660 O O . TRP A 1 90 ? -9.971 6.621 11.048 1.00 84.00 90 TRP A O 1
ATOM 670 N N . ALA A 1 91 ? -9.535 8.814 10.791 1.00 81.19 91 ALA A N 1
ATOM 671 C CA . ALA A 1 91 ? -10.806 9.285 11.324 1.00 81.19 91 ALA A CA 1
ATOM 672 C C . ALA A 1 91 ? -11.877 9.367 10.233 1.00 81.19 91 ALA A C 1
ATOM 674 O O . ALA A 1 91 ? -12.221 10.446 9.771 1.00 81.19 91 ALA A O 1
ATOM 675 N N . ARG A 1 92 ? -12.413 8.221 9.805 1.00 76.88 92 ARG A N 1
ATOM 676 C CA . ARG A 1 92 ? -13.467 8.178 8.776 1.00 76.88 92 ARG A CA 1
ATOM 677 C C . ARG A 1 92 ? -14.711 8.984 9.164 1.00 76.88 92 ARG A C 1
ATOM 679 O O . ARG A 1 92 ? -15.307 9.673 8.344 1.00 76.88 92 ARG A O 1
ATOM 686 N N . THR A 1 93 ? -15.114 8.869 10.422 1.00 78.06 93 THR A N 1
ATOM 687 C CA . THR A 1 93 ? -16.129 9.714 11.052 1.00 78.06 93 THR A CA 1
ATOM 688 C C . THR A 1 93 ? -15.458 10.570 12.111 1.00 78.06 93 THR A C 1
ATOM 690 O O . THR A 1 93 ? -14.333 10.282 12.513 1.00 78.06 93 THR A O 1
ATOM 693 N N . ALA A 1 94 ? -16.146 11.602 12.602 1.00 80.81 94 ALA A N 1
ATOM 694 C CA . ALA A 1 94 ? -15.645 12.351 13.746 1.00 80.81 94 ALA A CA 1
ATOM 695 C C . ALA A 1 94 ? -15.408 11.395 14.927 1.00 80.81 94 ALA A C 1
ATOM 697 O O . ALA A 1 94 ? -16.263 10.569 15.255 1.00 80.81 94 ALA A O 1
ATOM 698 N N . ILE A 1 95 ? -14.226 11.493 15.526 1.00 79.00 95 ILE A N 1
ATOM 699 C CA . ILE A 1 95 ? -13.777 10.658 16.634 1.00 79.00 95 ILE A CA 1
ATOM 700 C C . ILE A 1 95 ? -13.725 11.523 17.879 1.00 79.00 95 ILE A C 1
ATOM 702 O O . ILE A 1 95 ? -12.951 12.476 17.942 1.00 79.00 95 ILE A O 1
ATOM 706 N N . GLY A 1 96 ? -14.518 11.158 18.876 1.00 76.44 96 GLY A N 1
ATOM 707 C CA . GLY A 1 96 ? -14.514 11.813 20.172 1.00 76.44 96 GLY A CA 1
ATOM 708 C C . GLY A 1 96 ? -13.215 11.616 20.960 1.00 76.44 96 GLY A C 1
ATOM 709 O O . GLY A 1 96 ? -12.431 10.703 20.696 1.00 76.44 96 GLY A O 1
ATOM 710 N N . THR A 1 97 ? -12.964 12.493 21.926 1.00 76.81 97 THR A N 1
ATOM 711 C CA . THR A 1 97 ? -11.798 12.397 22.815 1.00 76.81 97 THR A CA 1
ATOM 712 C C . THR A 1 97 ? -11.992 11.302 23.863 1.00 76.81 97 THR A C 1
ATOM 714 O O . THR A 1 97 ? -13.021 11.256 24.536 1.00 76.81 97 THR A O 1
ATOM 717 N N . THR A 1 98 ? -10.965 10.480 24.075 1.00 78.00 98 THR A N 1
ATOM 718 C CA . THR A 1 98 ? -10.959 9.415 25.088 1.00 78.00 98 THR A CA 1
ATOM 719 C C . THR A 1 98 ? -9.967 9.737 26.200 1.00 78.00 98 THR A C 1
ATOM 721 O O . THR A 1 98 ? -8.839 10.151 25.940 1.00 78.00 98 THR A O 1
ATOM 724 N N . ILE A 1 99 ? -10.349 9.488 27.449 1.00 76.62 99 ILE A N 1
ATOM 725 C CA . ILE A 1 99 ? -9.446 9.504 28.601 1.00 76.62 99 ILE A CA 1
ATOM 726 C C . ILE A 1 99 ? -9.413 8.109 29.210 1.00 76.62 99 ILE A C 1
ATOM 728 O O . ILE A 1 99 ? -10.430 7.584 29.656 1.00 76.62 99 ILE A O 1
ATOM 732 N N . GLU A 1 100 ? -8.227 7.522 29.265 1.00 75.69 100 GLU A N 1
ATOM 733 C CA . GLU A 1 100 ? -7.965 6.272 29.960 1.00 75.69 100 GLU A CA 1
ATOM 734 C C . GLU A 1 100 ? -7.211 6.549 31.253 1.00 75.69 100 GLU A C 1
ATOM 736 O O . GLU A 1 100 ? -6.223 7.281 31.300 1.00 75.69 100 GLU A O 1
ATOM 741 N N . SER A 1 101 ? -7.668 5.913 32.316 1.00 73.56 101 SER A N 1
ATOM 742 C CA . SER A 1 101 ? -7.023 5.916 33.616 1.00 73.56 101 SER A CA 1
ATOM 743 C C . SER A 1 101 ? -5.767 5.027 33.587 1.00 73.56 101 SER A C 1
ATOM 745 O O . SER A 1 101 ? -5.663 4.094 32.786 1.00 73.56 101 SER A O 1
ATOM 747 N N . GLY A 1 102 ? -4.805 5.265 34.476 1.00 70.75 102 GLY A N 1
ATOM 748 C CA . GLY A 1 102 ? -3.785 4.266 34.821 1.00 70.75 102 GLY A CA 1
ATOM 749 C C . GLY A 1 102 ? -4.412 3.038 35.492 1.00 70.75 102 GLY A C 1
ATOM 750 O O . GLY A 1 102 ? -5.579 3.098 35.900 1.00 70.75 102 GLY A O 1
ATOM 751 N N . PRO A 1 103 ? -3.677 1.918 35.620 1.00 71.75 103 PRO A N 1
ATOM 752 C CA . PRO A 1 103 ? -4.196 0.719 36.263 1.00 71.75 103 PRO A CA 1
ATOM 753 C C . PRO A 1 103 ? -4.608 1.020 37.706 1.00 71.75 103 PRO A C 1
ATOM 755 O O . PRO A 1 103 ? -3.830 1.582 38.478 1.00 71.75 103 PRO A O 1
ATOM 758 N N . VAL A 1 104 ? -5.822 0.629 38.086 1.00 72.94 104 VAL A N 1
ATOM 759 C CA . VAL A 1 104 ? -6.331 0.861 39.442 1.00 72.94 104 VAL A CA 1
ATOM 760 C C . VAL A 1 104 ? -5.818 -0.238 40.370 1.00 72.94 104 VAL A C 1
ATOM 762 O O . VAL A 1 104 ? -6.094 -1.420 40.164 1.00 72.94 104 VAL A O 1
ATOM 765 N N . THR A 1 105 ? -5.059 0.143 41.398 1.00 71.38 105 THR A N 1
ATOM 766 C CA . THR A 1 105 ? -4.362 -0.797 42.301 1.00 71.38 105 THR A CA 1
ATOM 767 C C . THR A 1 105 ? -5.043 -0.974 43.663 1.00 71.38 105 THR A C 1
ATOM 769 O O . THR A 1 105 ? -4.646 -1.835 44.449 1.00 71.38 105 THR A O 1
ATOM 772 N N . LYS A 1 106 ? -6.072 -0.175 43.968 1.00 74.81 106 LYS A N 1
ATOM 773 C CA . LYS A 1 106 ? -6.798 -0.174 45.250 1.00 74.81 106 LYS A CA 1
ATOM 774 C C . LYS A 1 106 ? -8.206 -0.709 45.070 1.00 74.81 106 LYS A C 1
ATOM 776 O O . LYS A 1 106 ? -8.899 -0.206 44.205 1.00 74.81 106 LYS A O 1
ATOM 781 N N . ALA A 1 107 ? -8.644 -1.634 45.927 1.00 78.56 107 ALA A N 1
ATOM 782 C CA . ALA A 1 107 ? -9.990 -2.211 45.874 1.00 78.56 107 ALA A CA 1
ATOM 783 C C . ALA A 1 107 ? -11.095 -1.142 45.759 1.00 78.56 107 ALA A C 1
ATOM 785 O O . ALA A 1 107 ? -11.009 -0.097 46.399 1.00 78.56 107 ALA A O 1
ATOM 786 N N . ALA A 1 108 ? -12.158 -1.436 45.003 1.00 77.12 108 ALA A N 1
ATOM 787 C CA . ALA A 1 108 ? -13.272 -0.512 44.757 1.00 77.12 108 ALA A CA 1
ATOM 788 C C . ALA A 1 108 ? -13.893 0.064 46.048 1.00 77.12 108 ALA A C 1
ATOM 790 O O . ALA A 1 108 ? -14.245 1.236 46.102 1.00 77.12 108 ALA A O 1
ATOM 791 N N . SER A 1 109 ? -13.938 -0.725 47.124 1.00 75.00 109 SER A N 1
ATOM 792 C CA . SER A 1 109 ? -14.440 -0.300 48.438 1.00 75.00 109 SER A CA 1
ATOM 793 C C . SER A 1 109 ? -13.581 0.761 49.139 1.00 75.00 109 SER A C 1
ATOM 795 O O . SER A 1 109 ? -13.984 1.283 50.173 1.00 75.00 109 SER A O 1
ATOM 797 N N . ALA A 1 110 ? -12.381 1.057 48.630 1.00 76.94 110 ALA A N 1
ATOM 798 C CA . ALA A 1 110 ? -11.531 2.127 49.146 1.00 76.94 110 ALA A CA 1
ATOM 799 C C . ALA A 1 110 ? -11.999 3.524 48.699 1.00 76.94 110 ALA A C 1
ATOM 801 O O . ALA A 1 110 ? -11.477 4.521 49.194 1.00 76.94 110 ALA A O 1
ATOM 802 N N . PHE A 1 111 ? -12.964 3.611 47.778 1.00 74.50 111 PHE A N 1
ATOM 803 C CA . PHE A 1 111 ? -13.477 4.867 47.243 1.00 74.50 111 PHE A CA 1
ATOM 804 C C . PHE A 1 111 ? -14.866 5.158 47.820 1.00 74.50 111 PHE A C 1
ATOM 806 O O . PHE A 1 111 ? -15.809 4.415 47.578 1.00 74.50 111 PHE A O 1
ATOM 813 N N . SER A 1 112 ? -14.997 6.246 48.582 1.00 78.38 112 SER A N 1
ATOM 814 C CA . SER A 1 112 ? -16.267 6.675 49.188 1.00 78.38 112 SER A CA 1
ATOM 815 C C . SER A 1 112 ? -16.927 7.808 48.405 1.00 78.38 112 SER A C 1
ATOM 817 O O . SER A 1 112 ? -18.100 7.728 48.069 1.00 78.38 112 SER A O 1
ATOM 819 N N . SER A 1 113 ? -16.189 8.869 48.084 1.00 74.56 113 SER A N 1
ATOM 820 C CA . SER A 1 113 ? -16.697 10.001 47.304 1.00 74.56 113 SER A CA 1
ATOM 821 C C . SER A 1 113 ? -15.570 10.742 46.589 1.00 74.56 113 SER A C 1
ATOM 823 O O . SER A 1 113 ? -14.405 10.689 46.998 1.00 74.56 113 SER A O 1
ATOM 825 N N . GLY A 1 114 ? -15.924 11.430 45.508 1.00 70.94 114 GLY A N 1
ATOM 826 C CA . GLY A 1 114 ? -15.009 12.120 44.612 1.00 70.94 114 GLY A CA 1
ATOM 827 C C . GLY A 1 114 ? -15.644 13.323 43.924 1.00 70.94 114 GLY A C 1
ATOM 828 O O . GLY A 1 114 ? -16.839 13.581 44.031 1.00 70.94 114 GLY A O 1
ATOM 829 N N . SER A 1 115 ? -14.832 14.061 43.184 1.00 71.75 115 SER A N 1
ATOM 830 C CA . SER A 1 115 ? -15.268 15.094 42.263 1.00 71.75 115 SER A CA 1
ATOM 831 C C . SER A 1 115 ? -14.323 15.180 41.068 1.00 71.75 115 SER A C 1
ATOM 833 O O . SER A 1 115 ? -13.107 15.145 41.261 1.00 71.75 115 SER A O 1
ATOM 835 N N . ILE A 1 116 ? -14.853 15.360 39.860 1.00 73.06 116 ILE A N 1
ATOM 836 C CA . ILE A 1 116 ? -14.057 15.529 38.634 1.00 73.06 116 ILE A CA 1
ATOM 837 C C . ILE A 1 116 ? -14.389 16.873 37.982 1.00 73.06 116 ILE A C 1
ATOM 839 O O . ILE A 1 116 ? -15.559 17.237 37.874 1.00 73.06 116 ILE A O 1
ATOM 843 N N . LYS A 1 117 ? -13.374 17.614 37.527 1.00 70.00 117 LYS A N 1
ATOM 844 C CA . LYS A 1 117 ? -13.553 18.855 36.765 1.00 70.00 117 LYS A CA 1
ATOM 845 C C . LYS A 1 117 ? -12.766 18.832 35.452 1.00 70.00 117 LYS A C 1
ATOM 847 O O . LYS A 1 117 ? -11.572 18.544 35.445 1.00 70.00 117 LYS A O 1
ATOM 852 N N . PHE A 1 118 ? -13.441 19.212 34.372 1.00 69.19 118 PHE A N 1
ATOM 853 C CA . PHE A 1 118 ? -12.885 19.446 33.045 1.00 69.19 118 PHE A CA 1
ATOM 854 C C . PHE A 1 118 ? -13.091 20.919 32.664 1.00 69.19 118 PHE A C 1
ATOM 856 O O . PHE A 1 118 ? -14.220 21.374 32.477 1.00 69.19 118 PHE A O 1
ATOM 863 N N . ASP A 1 119 ? -12.013 21.687 32.529 1.00 63.25 119 ASP A N 1
ATOM 864 C CA . ASP A 1 119 ? -12.098 23.134 32.288 1.00 63.25 119 ASP A CA 1
ATOM 865 C C . ASP A 1 119 ? -12.867 23.494 31.006 1.00 63.25 119 ASP A C 1
ATOM 867 O O . ASP A 1 119 ? -13.576 24.501 30.989 1.00 63.25 119 ASP A O 1
ATOM 871 N N . ASN A 1 120 ? -12.804 22.644 29.975 1.00 58.25 120 ASN A N 1
ATOM 872 C CA . ASN A 1 120 ? -13.475 22.868 28.690 1.00 58.25 120 ASN A CA 1
ATOM 873 C C . ASN A 1 120 ? -14.842 22.165 28.557 1.00 58.25 120 ASN A C 1
ATOM 875 O O . ASN A 1 120 ? -15.457 22.227 27.496 1.00 58.25 120 ASN A O 1
ATOM 879 N N . LEU A 1 121 ? -15.323 21.498 29.613 1.00 62.06 121 LEU A N 1
ATOM 880 C CA . LEU A 1 121 ? -16.554 20.686 29.606 1.00 62.06 121 LEU A CA 1
ATOM 881 C C . LEU A 1 121 ? -17.563 21.178 30.655 1.00 62.06 121 LEU A C 1
ATOM 883 O O . LEU A 1 121 ? -18.762 21.234 30.397 1.00 62.06 121 LEU A O 1
ATOM 887 N N . ASN A 1 122 ? -17.073 21.602 31.821 1.00 57.72 122 ASN A N 1
ATOM 888 C CA . ASN A 1 122 ? -17.846 22.205 32.901 1.00 57.72 122 ASN A CA 1
ATOM 889 C C . ASN A 1 122 ? -17.079 23.397 33.489 1.00 57.72 122 ASN A C 1
ATOM 891 O O . ASN A 1 122 ? -16.487 23.316 34.566 1.00 57.72 122 ASN A O 1
ATOM 895 N N . SER A 1 123 ? -17.138 24.543 32.807 1.00 56.00 123 SER A N 1
ATOM 896 C CA . SER A 1 123 ? -16.443 25.794 33.163 1.00 56.00 123 SER A CA 1
ATOM 897 C C . SER A 1 123 ? -16.837 26.421 34.521 1.00 56.00 123 SER A C 1
ATOM 899 O O . SER A 1 123 ? -16.356 27.500 34.859 1.00 56.00 123 SER A O 1
ATOM 901 N N . GLY A 1 124 ? -17.668 25.752 35.331 1.00 62.62 124 GLY A N 1
ATOM 902 C CA . GLY A 1 124 ? -18.139 26.216 36.642 1.00 62.62 124 GLY A CA 1
ATOM 903 C C . GLY A 1 124 ? -17.811 25.269 37.805 1.00 62.62 124 GLY A C 1
ATOM 904 O O . GLY A 1 124 ? -16.896 25.546 38.577 1.00 62.62 124 GLY A O 1
ATOM 905 N N . ASN A 1 125 ? -18.553 24.158 37.951 1.00 68.62 125 ASN A N 1
ATOM 906 C CA . ASN A 1 125 ? -18.561 23.330 39.172 1.00 68.62 125 ASN A CA 1
ATOM 907 C C . ASN A 1 125 ? -18.031 21.898 38.952 1.00 68.62 125 ASN A C 1
ATOM 909 O O . ASN A 1 125 ? -18.446 21.264 37.979 1.00 68.62 125 ASN A O 1
ATOM 913 N N . PRO A 1 126 ? -17.193 21.348 39.859 1.00 72.31 126 PRO A N 1
ATOM 914 C CA . PRO A 1 126 ? -16.797 19.940 39.836 1.00 72.31 126 PRO A CA 1
ATOM 915 C C . PRO A 1 126 ? -18.007 19.000 39.886 1.00 72.31 126 PRO A C 1
ATOM 917 O O . PRO A 1 126 ? -18.948 19.217 40.647 1.00 72.31 126 PRO A O 1
ATOM 920 N N . ILE A 1 127 ? -17.956 17.930 39.102 1.00 77.50 127 ILE A N 1
ATOM 921 C CA . ILE A 1 127 ? -18.954 16.862 39.071 1.00 77.50 127 ILE A CA 1
ATOM 922 C C . ILE A 1 127 ? -18.738 15.996 40.299 1.00 77.50 127 ILE A C 1
ATOM 924 O O . ILE A 1 127 ? -17.724 15.307 40.373 1.00 77.50 127 ILE A O 1
ATOM 928 N N . THR A 1 128 ? -19.652 16.032 41.263 1.00 81.38 128 THR A N 1
ATOM 929 C CA . THR A 1 128 ? -19.580 15.183 42.457 1.00 81.38 128 THR A CA 1
ATOM 930 C C . THR A 1 128 ? -19.912 13.731 42.116 1.00 81.38 128 THR A C 1
ATOM 932 O O . THR A 1 128 ? -20.854 13.453 41.379 1.00 81.38 128 THR A O 1
ATOM 935 N N . LEU A 1 129 ? -19.139 12.808 42.678 1.00 83.38 129 LEU A N 1
ATOM 936 C CA . LEU A 1 129 ? -19.270 11.366 42.514 1.00 83.38 129 LEU A CA 1
ATOM 937 C C . LEU A 1 129 ? -19.410 10.724 43.891 1.00 83.38 129 LEU A C 1
ATOM 939 O O . LEU A 1 129 ? -18.584 10.956 44.773 1.00 83.38 129 LEU A O 1
ATOM 943 N N . ASP A 1 130 ? -20.440 9.906 44.066 1.00 83.94 130 ASP A N 1
ATOM 944 C CA . ASP A 1 130 ? -20.677 9.155 45.296 1.00 83.94 130 ASP A CA 1
ATOM 945 C C . ASP A 1 130 ? -20.500 7.661 45.024 1.00 83.94 130 ASP A C 1
ATOM 947 O O . ASP A 1 130 ? -21.277 7.052 44.292 1.00 83.94 130 ASP A O 1
ATOM 951 N N . PHE A 1 131 ? -19.461 7.082 45.619 1.00 84.88 131 PHE A N 1
ATOM 952 C CA . PHE A 1 131 ? -19.120 5.672 45.482 1.00 84.88 131 PHE A CA 1
ATOM 953 C C . PHE A 1 131 ? -19.461 4.860 46.735 1.00 84.88 131 PHE A C 1
ATOM 955 O O . PHE A 1 131 ? -19.180 3.666 46.777 1.00 84.88 131 PHE A O 1
ATOM 962 N N . THR A 1 132 ? -20.100 5.462 47.746 1.00 82.19 132 THR A N 1
ATOM 963 C CA . THR A 1 132 ? -20.385 4.814 49.040 1.00 82.19 132 THR A CA 1
ATOM 964 C C . THR A 1 132 ? -21.208 3.531 48.917 1.00 82.19 132 THR A C 1
ATOM 966 O O . THR A 1 132 ? -21.099 2.642 49.760 1.00 82.19 132 THR A O 1
ATOM 969 N N . SER A 1 133 ? -22.007 3.409 47.856 1.00 83.62 133 SER A N 1
ATOM 970 C CA . SER A 1 133 ? -22.825 2.231 47.546 1.00 83.62 133 SER A CA 1
ATOM 971 C C . SER A 1 133 ? -22.192 1.284 46.515 1.00 83.62 133 SER A C 1
ATOM 973 O O . SER A 1 133 ? -22.780 0.256 46.175 1.00 83.62 133 SER A O 1
ATOM 975 N N . ASN A 1 134 ? -20.996 1.592 46.003 1.00 84.12 134 ASN A N 1
ATOM 976 C CA . ASN A 1 134 ? -20.328 0.805 44.972 1.00 84.12 134 ASN A CA 1
ATOM 977 C C . ASN A 1 134 ? -19.268 -0.133 45.572 1.00 84.12 134 ASN A C 1
ATOM 979 O O . ASN A 1 134 ? -18.288 0.297 46.168 1.00 84.12 134 ASN A O 1
ATOM 983 N N . SER A 1 135 ? -19.424 -1.439 45.351 1.00 85.44 135 SER A N 1
ATOM 984 C CA . SER A 1 135 ? -18.467 -2.470 45.792 1.00 85.44 135 SER A CA 1
ATOM 985 C C . SER A 1 135 ? -17.617 -3.056 44.657 1.00 85.44 135 SER A C 1
ATOM 987 O O . SER A 1 135 ? -16.735 -3.878 44.905 1.00 85.44 135 SER A O 1
ATOM 989 N N . THR A 1 136 ? -17.857 -2.641 43.409 1.00 89.06 136 THR A N 1
ATOM 990 C CA . THR A 1 136 ? -17.128 -3.091 42.212 1.00 89.06 136 THR A CA 1
ATOM 991 C C . THR A 1 136 ? -16.789 -1.906 41.308 1.00 89.06 136 THR A C 1
ATOM 993 O O . THR A 1 136 ? -17.526 -0.919 41.273 1.00 89.06 136 THR A O 1
ATOM 996 N N . TYR A 1 137 ? -15.708 -2.002 40.526 1.00 87.06 137 TYR A N 1
ATOM 997 C CA . TYR A 1 137 ? -15.340 -0.936 39.585 1.00 87.06 137 TYR A CA 1
ATOM 998 C C . TYR A 1 137 ? -16.358 -0.757 38.456 1.00 87.06 137 TYR A C 1
ATOM 1000 O O . TYR A 1 137 ? -16.552 0.356 37.984 1.00 87.06 137 TYR A O 1
ATOM 1008 N N . THR A 1 138 ? -17.057 -1.820 38.049 1.00 91.06 138 THR A N 1
ATOM 1009 C CA . THR A 1 138 ? -18.158 -1.724 37.079 1.00 91.06 138 THR A CA 1
ATOM 1010 C C . THR A 1 138 ? -19.322 -0.898 37.635 1.00 91.06 138 THR A C 1
ATOM 1012 O O . THR A 1 138 ? -19.895 -0.076 36.919 1.00 91.06 138 THR A O 1
ATOM 1015 N N . ALA A 1 139 ? -19.640 -1.046 38.927 1.00 89.81 139 ALA A N 1
ATOM 1016 C CA . ALA A 1 139 ? -20.643 -0.211 39.585 1.00 89.81 139 ALA A CA 1
ATOM 1017 C C . ALA A 1 139 ? -20.173 1.250 39.695 1.00 89.81 139 ALA A C 1
ATOM 1019 O O . ALA A 1 139 ? -20.932 2.157 39.362 1.00 89.81 139 ALA A O 1
ATOM 1020 N N . MET A 1 140 ? -18.903 1.482 40.049 1.00 87.38 140 MET A N 1
ATOM 1021 C CA . MET A 1 140 ? -18.316 2.831 40.040 1.00 87.38 140 MET A CA 1
ATOM 1022 C C . MET A 1 140 ? -18.350 3.469 38.643 1.00 87.38 140 MET A C 1
ATOM 1024 O O . MET A 1 140 ? -18.695 4.641 38.517 1.00 87.38 140 MET A O 1
ATOM 1028 N N . ALA A 1 141 ? -18.049 2.705 37.585 1.00 89.69 141 ALA A N 1
ATOM 1029 C CA . ALA A 1 141 ? -18.123 3.177 36.203 1.00 89.69 141 ALA A CA 1
ATOM 1030 C C . ALA A 1 141 ? -19.551 3.597 35.826 1.00 89.69 141 ALA A C 1
ATOM 1032 O O . ALA A 1 141 ? -19.722 4.602 35.151 1.00 89.69 141 ALA A O 1
ATOM 1033 N N . THR A 1 142 ? -20.571 2.895 36.328 1.00 92.44 142 THR A N 1
ATOM 1034 C CA . THR A 1 142 ? -21.989 3.246 36.119 1.00 92.44 142 THR A CA 1
ATOM 1035 C C . THR A 1 142 ? -22.375 4.548 36.836 1.00 92.44 142 THR A C 1
ATOM 1037 O O . THR A 1 142 ? -23.090 5.389 36.285 1.00 92.44 142 THR A O 1
ATOM 1040 N N . THR A 1 143 ? -21.864 4.762 38.051 1.00 89.69 143 THR A N 1
ATOM 1041 C CA . THR A 1 143 ? -22.023 6.035 38.771 1.00 89.69 143 THR A CA 1
ATOM 1042 C C . THR A 1 143 ? -21.369 7.183 37.996 1.00 89.69 143 THR A C 1
ATOM 1044 O O . THR A 1 143 ? -21.998 8.215 37.762 1.00 89.69 143 THR A O 1
ATOM 1047 N N . MET A 1 144 ? -20.124 6.991 37.544 1.00 87.44 144 MET A N 1
ATOM 1048 C CA . MET A 1 144 ? -19.392 7.973 36.733 1.00 87.44 144 MET A CA 1
ATOM 1049 C C . MET A 1 144 ? -20.104 8.260 35.410 1.00 87.44 144 MET A C 1
ATOM 1051 O O . MET A 1 144 ? -20.243 9.420 35.039 1.00 87.44 144 MET A O 1
ATOM 1055 N N . GLN A 1 145 ? -20.591 7.217 34.735 1.00 91.81 145 GLN A N 1
ATOM 1056 C CA . GLN A 1 145 ? -21.383 7.290 33.509 1.00 91.81 145 GLN A CA 1
ATOM 1057 C C . GLN A 1 145 ? -22.585 8.217 33.680 1.00 91.81 145 GLN A C 1
ATOM 1059 O O . GLN A 1 145 ? -22.780 9.118 32.872 1.00 91.81 145 GLN A O 1
ATOM 1064 N N . THR A 1 146 ? -23.368 8.018 34.740 1.00 90.81 146 THR A N 1
ATOM 1065 C CA . THR A 1 146 ? -24.576 8.816 34.995 1.00 90.81 146 THR A CA 1
ATOM 1066 C C . THR A 1 146 ? -24.229 10.284 35.243 1.00 90.81 146 THR A C 1
ATOM 1068 O O . THR A 1 146 ? -24.856 11.180 34.683 1.00 90.81 146 THR A O 1
ATOM 1071 N N . ALA A 1 147 ? -23.207 10.540 36.061 1.00 86.88 147 ALA A N 1
ATOM 1072 C CA . ALA A 1 147 ? -22.802 11.897 36.406 1.00 86.88 147 ALA A CA 1
ATOM 1073 C C . ALA A 1 147 ? -22.206 12.657 35.207 1.00 86.88 147 ALA A C 1
ATOM 1075 O O . ALA A 1 147 ? -22.489 13.840 35.025 1.00 86.88 147 ALA A O 1
ATOM 1076 N N . LEU A 1 148 ? -21.398 11.983 34.383 1.00 83.56 148 LEU A N 1
ATOM 1077 C CA . LEU A 1 148 ? -20.740 12.585 33.223 1.00 83.56 148 LEU A CA 1
ATOM 1078 C C . LEU A 1 148 ? -21.691 12.768 32.038 1.00 83.56 148 LEU A C 1
ATOM 1080 O O . LEU A 1 148 ? -21.642 13.817 31.402 1.00 83.56 148 LEU A O 1
ATOM 1084 N N . ASP A 1 149 ? -22.595 11.819 31.786 1.00 88.38 149 ASP A N 1
ATOM 1085 C CA . ASP A 1 149 ? -23.634 11.960 30.756 1.00 88.38 149 ASP A CA 1
ATOM 1086 C C . ASP A 1 149 ? -24.610 13.104 31.079 1.00 88.38 149 ASP A C 1
ATOM 1088 O O . ASP A 1 149 ? -25.017 13.853 30.193 1.00 88.38 149 ASP A O 1
ATOM 1092 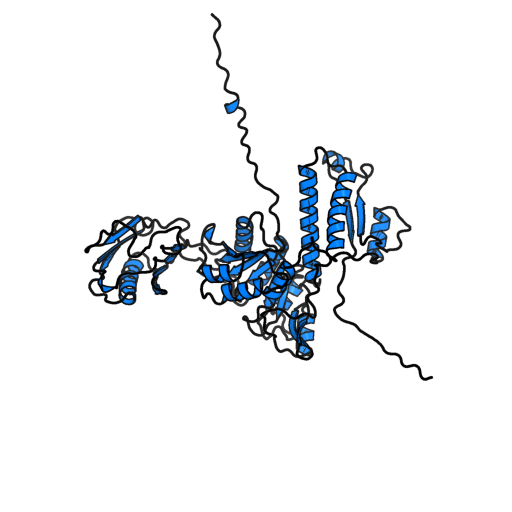N N . GLY A 1 150 ? -24.898 13.322 32.370 1.00 84.81 150 GLY A N 1
ATOM 1093 C CA . GLY A 1 150 ? -25.689 14.464 32.835 1.00 84.81 150 GLY A CA 1
ATOM 1094 C C . GLY A 1 150 ? -25.035 15.831 32.588 1.00 84.81 150 GLY A C 1
ATOM 1095 O O . GLY A 1 150 ? -25.739 16.837 32.517 1.00 84.81 150 GLY A O 1
ATOM 1096 N N . VAL A 1 151 ? -23.707 15.883 32.434 1.00 80.62 151 VAL A N 1
ATOM 1097 C CA . VAL A 1 151 ? -22.972 17.107 32.067 1.00 80.62 151 VAL A CA 1
ATOM 1098 C C . VAL A 1 151 ? -22.796 17.216 30.559 1.00 80.62 151 VAL A C 1
ATOM 1100 O O . VAL A 1 151 ? -23.005 18.285 29.986 1.00 80.62 151 VAL A O 1
ATOM 1103 N N . LYS A 1 152 ? -22.434 16.111 29.908 1.00 81.31 152 LYS A N 1
ATOM 1104 C CA . LYS A 1 152 ? -22.288 16.021 28.461 1.00 81.31 152 LYS A CA 1
ATOM 1105 C C . LYS A 1 152 ? -22.950 14.748 27.960 1.00 81.31 152 LYS A C 1
ATOM 1107 O O . LYS A 1 152 ? -22.366 13.666 28.033 1.00 81.31 152 LYS A O 1
ATOM 1112 N N . SER A 1 153 ? -24.137 14.924 27.389 1.00 87.31 153 SER A N 1
ATOM 1113 C CA . SER A 1 153 ? -24.907 13.830 26.803 1.00 87.31 153 SER A CA 1
ATOM 1114 C C . SER A 1 153 ? -24.101 13.105 25.725 1.00 87.31 153 SER A C 1
ATOM 1116 O O . SER A 1 153 ? -23.471 13.750 24.885 1.00 87.31 153 SER A O 1
ATOM 1118 N N . GLY A 1 154 ? -24.125 11.775 25.765 1.00 85.06 154 GLY A N 1
ATOM 1119 C CA . GLY A 1 154 ? -23.372 10.891 24.880 1.00 85.06 154 GLY A CA 1
ATOM 1120 C C . GLY A 1 154 ? -21.984 10.515 25.402 1.00 85.06 154 GLY A C 1
ATOM 1121 O O . GLY A 1 154 ? -21.275 9.778 24.722 1.00 85.06 154 GLY A O 1
ATOM 1122 N N . THR A 1 155 ? -21.580 10.991 26.586 1.00 85.38 155 THR A N 1
ATOM 1123 C CA . THR A 1 155 ? -20.346 10.518 27.235 1.00 85.38 155 THR A CA 1
ATOM 1124 C C . THR A 1 155 ? -20.533 9.069 27.650 1.00 85.38 155 THR A C 1
ATOM 1126 O O . THR A 1 155 ? -21.585 8.739 28.185 1.00 85.38 155 THR A O 1
ATOM 1129 N N . THR A 1 156 ? -19.535 8.206 27.458 1.00 90.56 156 THR A N 1
ATOM 1130 C CA . THR A 1 156 ? -19.580 6.829 27.969 1.00 90.56 156 THR A CA 1
ATOM 1131 C C . THR A 1 156 ? -18.446 6.536 28.941 1.00 90.56 156 THR A C 1
ATOM 1133 O O . THR A 1 156 ? -17.346 7.066 28.797 1.00 90.56 156 THR A O 1
ATOM 1136 N N . VAL A 1 157 ? -18.708 5.715 29.963 1.00 88.81 157 VAL A N 1
ATOM 1137 C CA . VAL A 1 157 ? -17.716 5.313 30.966 1.00 88.81 157 VAL A CA 1
ATOM 1138 C C . VAL A 1 157 ? -17.746 3.808 31.164 1.00 88.81 157 VAL A C 1
ATOM 1140 O O . VAL A 1 157 ? -18.784 3.213 31.449 1.00 88.81 157 VAL A O 1
ATOM 1143 N N . ARG A 1 158 ? -16.574 3.185 31.058 1.00 89.38 158 ARG A N 1
ATOM 1144 C CA . ARG A 1 158 ? -16.401 1.732 31.164 1.00 89.38 158 ARG A CA 1
ATOM 1145 C C . ARG A 1 158 ? -15.163 1.381 31.978 1.00 89.38 158 ARG A C 1
ATOM 1147 O O . ARG A 1 158 ? -14.193 2.130 31.992 1.00 89.38 158 ARG A O 1
ATOM 1154 N N . TYR A 1 159 ? -15.188 0.227 32.643 1.00 86.00 159 TYR A N 1
ATOM 1155 C CA . TYR A 1 159 ? -14.013 -0.345 33.302 1.00 86.00 159 TYR A CA 1
ATOM 1156 C C . TYR A 1 159 ? -13.554 -1.586 32.535 1.00 86.00 159 TYR A C 1
ATOM 1158 O O . TYR A 1 159 ? -14.288 -2.569 32.453 1.00 86.00 159 TYR A O 1
ATOM 1166 N N . THR A 1 160 ? -12.362 -1.535 31.945 1.00 82.31 160 THR A N 1
ATOM 1167 C CA . THR A 1 160 ? -11.774 -2.630 31.159 1.00 82.31 160 THR A CA 1
ATOM 1168 C C . THR A 1 160 ? -10.264 -2.663 31.350 1.00 82.31 160 THR A C 1
ATOM 1170 O O . THR A 1 160 ? -9.658 -1.626 31.605 1.00 82.31 160 THR A O 1
ATOM 1173 N N . ASN A 1 161 ? -9.637 -3.837 31.236 1.00 77.69 161 ASN A N 1
ATOM 1174 C CA . ASN A 1 161 ? -8.178 -3.993 31.336 1.00 77.69 161 ASN A CA 1
ATOM 1175 C C . ASN A 1 161 ? -7.572 -3.280 32.559 1.00 77.69 161 ASN A C 1
ATOM 1177 O O . ASN A 1 161 ? -6.519 -2.648 32.484 1.00 77.69 161 ASN A O 1
ATOM 1181 N N . ASN A 1 162 ? -8.273 -3.374 33.693 1.00 79.62 162 ASN A N 1
ATOM 1182 C CA . ASN A 1 162 ? -7.896 -2.771 34.967 1.00 79.62 162 ASN A CA 1
ATOM 1183 C C . ASN A 1 162 ? -7.882 -1.222 34.993 1.00 79.62 162 ASN A C 1
ATOM 1185 O O . ASN A 1 162 ? -7.253 -0.629 35.873 1.00 79.62 162 ASN A O 1
ATOM 1189 N N . ARG A 1 163 ? -8.568 -0.567 34.046 1.00 80.62 163 ARG A N 1
ATOM 1190 C CA . ARG A 1 163 ? -8.598 0.890 33.839 1.00 80.62 163 ARG A CA 1
ATOM 1191 C C . ARG A 1 163 ? -10.025 1.395 33.633 1.00 80.62 163 ARG A C 1
ATOM 1193 O O . ARG A 1 163 ? -10.868 0.689 33.081 1.00 80.62 163 ARG A O 1
ATOM 1200 N N . PHE A 1 164 ? -10.284 2.634 34.035 1.00 83.12 164 PHE A N 1
ATOM 1201 C CA . PHE A 1 164 ? -11.477 3.366 33.613 1.00 83.12 164 PHE A CA 1
ATOM 1202 C C . PHE A 1 164 ? -11.215 4.039 32.268 1.00 83.12 164 PHE A C 1
ATOM 1204 O O . PHE A 1 164 ? -10.160 4.636 32.069 1.00 83.12 164 PHE A O 1
ATOM 1211 N N . VAL A 1 165 ? -12.175 3.955 31.357 1.00 83.31 165 VAL A N 1
ATOM 1212 C CA . VAL A 1 165 ? -12.139 4.613 30.052 1.00 83.31 165 VAL A CA 1
ATOM 1213 C C . VAL A 1 165 ? -13.364 5.506 29.945 1.00 83.31 165 VAL A C 1
ATOM 1215 O O . VAL A 1 165 ? -14.480 5.038 30.170 1.00 83.31 165 VAL A O 1
ATOM 1218 N N . ILE A 1 166 ? -13.132 6.783 29.656 1.00 83.31 166 ILE A N 1
ATOM 1219 C CA . ILE A 1 166 ? -14.146 7.818 29.475 1.00 83.31 166 ILE A CA 1
ATOM 1220 C C . ILE A 1 166 ? -14.075 8.264 28.019 1.00 83.31 166 ILE A C 1
ATOM 1222 O O . ILE A 1 166 ? -13.066 8.831 27.606 1.00 83.31 166 ILE A O 1
ATOM 1226 N N . ASP A 1 167 ? -15.130 8.019 27.256 1.00 85.12 167 ASP A N 1
ATOM 1227 C CA . ASP A 1 167 ? -15.239 8.428 25.859 1.00 85.12 167 ASP A CA 1
ATOM 1228 C C . ASP A 1 167 ? -16.216 9.608 25.771 1.00 85.12 167 ASP A C 1
ATOM 1230 O O . ASP A 1 167 ? -17.400 9.466 26.080 1.00 85.12 167 ASP A O 1
ATOM 1234 N N . PHE A 1 168 ? -15.725 10.782 25.378 1.00 81.69 168 PHE A N 1
ATOM 1235 C CA . PHE A 1 168 ? -16.562 11.951 25.107 1.00 81.69 168 PHE A CA 1
ATOM 1236 C C . PHE A 1 168 ? -17.012 11.947 23.647 1.00 81.69 168 PHE A C 1
ATOM 1238 O O . PHE A 1 168 ? -16.231 11.557 22.786 1.00 81.69 168 PHE A O 1
ATOM 1245 N N . PRO A 1 169 ? -18.215 12.447 23.323 1.00 79.12 169 PRO A N 1
ATOM 1246 C CA . PRO A 1 169 ? -18.668 12.541 21.934 1.00 79.12 169 PRO A CA 1
ATOM 1247 C C . PRO A 1 169 ? -18.002 13.690 21.153 1.00 79.12 169 PRO A C 1
ATOM 1249 O O . PRO A 1 169 ? -18.011 13.676 19.925 1.00 79.12 169 PRO A O 1
ATOM 1252 N N . ASP A 1 170 ? -17.428 14.684 21.839 1.00 75.56 170 ASP A N 1
ATOM 1253 C CA . ASP A 1 170 ? -16.825 15.861 21.204 1.00 75.56 170 ASP A CA 1
ATOM 1254 C C . ASP A 1 170 ? -15.365 15.627 20.791 1.00 75.56 170 ASP A C 1
ATOM 1256 O O . ASP A 1 170 ? -14.584 14.973 21.488 1.00 75.56 170 ASP A O 1
ATOM 1260 N N . THR A 1 171 ? -14.973 16.250 19.678 1.00 71.00 171 THR A N 1
ATOM 1261 C CA . THR A 1 171 ? -13.600 16.283 19.163 1.00 71.00 171 THR A CA 1
ATOM 1262 C C . THR A 1 171 ? -12.819 17.419 19.832 1.00 71.00 171 THR A C 1
ATOM 1264 O O . THR A 1 171 ? -12.748 18.529 19.297 1.00 71.00 171 THR A O 1
ATOM 1267 N N . PHE A 1 172 ? -12.237 17.194 21.010 1.00 64.94 172 PHE A N 1
ATOM 1268 C CA . PHE A 1 172 ? -11.358 18.212 21.600 1.00 64.94 172 PHE A CA 1
ATOM 1269 C C . PHE A 1 172 ? -10.010 18.214 20.864 1.00 64.94 172 PHE A C 1
ATOM 1271 O O . PHE A 1 172 ? -9.296 17.215 20.872 1.00 64.94 172 PHE A O 1
ATOM 1278 N N . THR A 1 173 ? -9.667 19.333 20.217 1.00 52.28 173 THR A N 1
ATOM 1279 C CA . THR A 1 173 ? -8.408 19.517 19.460 1.00 52.28 173 THR A CA 1
ATOM 1280 C C . THR A 1 173 ? -7.230 19.960 20.333 1.00 52.28 173 THR A C 1
ATOM 1282 O O . THR A 1 173 ? -6.097 20.032 19.869 1.00 52.28 173 THR A O 1
ATOM 1285 N N . THR A 1 174 ? -7.497 20.259 21.601 1.00 54.53 174 THR A N 1
ATOM 1286 C CA . THR A 1 174 ? -6.530 20.510 22.676 1.00 54.53 174 THR A CA 1
ATOM 1287 C C . THR A 1 174 ? -6.948 19.687 23.890 1.00 54.53 174 THR A C 1
ATOM 1289 O O . THR A 1 174 ? -8.096 19.243 23.947 1.00 54.53 174 THR A O 1
ATOM 1292 N N . ASP A 1 175 ? -6.054 19.499 24.868 1.00 56.34 175 ASP A N 1
ATOM 1293 C CA . ASP A 1 175 ? -6.420 18.851 26.134 1.00 56.34 175 ASP A CA 1
ATOM 1294 C C . ASP A 1 175 ? -7.726 19.478 26.672 1.00 56.34 175 ASP A C 1
ATOM 1296 O O . ASP A 1 175 ? -7.798 20.709 26.790 1.00 56.34 175 ASP A O 1
ATOM 1300 N N . PRO A 1 176 ? -8.783 18.685 26.951 1.00 53.06 176 PRO A N 1
ATOM 1301 C CA . PRO A 1 176 ? -10.030 19.195 27.525 1.00 53.06 176 PRO A CA 1
ATOM 1302 C C . PRO A 1 176 ? -9.831 19.860 28.901 1.00 53.06 176 PRO A C 1
ATOM 1304 O O . PRO A 1 176 ? -10.776 20.421 29.456 1.00 53.06 176 PRO A O 1
ATOM 1307 N N . GLY A 1 177 ? -8.608 19.839 29.435 1.00 50.91 177 GLY A N 1
ATOM 1308 C CA . GLY A 1 177 ? -8.205 20.588 30.607 1.00 50.91 177 GLY A CA 1
ATOM 1309 C C . GLY A 1 177 ? -8.691 19.877 31.853 1.00 50.91 177 GLY A C 1
ATOM 1310 O O . GLY A 1 177 ? -9.465 20.444 32.622 1.00 50.91 177 GLY A O 1
ATOM 1311 N N . LEU A 1 178 ? -8.273 18.620 32.055 1.00 54.78 178 LEU A N 1
ATOM 1312 C CA . LEU A 1 178 ? -8.491 17.946 33.336 1.00 54.78 178 LEU A CA 1
ATOM 1313 C C . LEU A 1 178 ? -7.700 18.694 34.423 1.00 54.78 178 LEU A C 1
ATOM 1315 O O . LEU A 1 178 ? -6.500 18.474 34.627 1.00 54.78 178 LEU A O 1
ATOM 1319 N N . SER A 1 179 ? -8.376 19.616 35.099 1.00 47.84 179 SER A N 1
ATOM 1320 C CA . SER A 1 179 ? -7.747 20.617 35.958 1.00 47.84 179 SER A CA 1
ATOM 1321 C C . SER A 1 179 ? -7.760 20.240 37.427 1.00 47.84 179 SER A C 1
ATOM 1323 O O . SER A 1 179 ? -6.822 20.583 38.149 1.00 47.84 179 SER A O 1
ATOM 1325 N N . SER A 1 180 ? -8.749 19.456 37.862 1.00 48.25 180 SER A N 1
ATOM 1326 C CA . SER A 1 180 ? -8.742 18.826 39.178 1.00 48.25 180 SER A CA 1
ATOM 1327 C C . SER A 1 180 ? -9.550 17.525 39.223 1.00 48.25 180 SER A C 1
ATOM 1329 O O . SER A 1 180 ? -10.644 17.400 38.670 1.00 48.25 180 SER A O 1
ATOM 1331 N N . VAL A 1 181 ? -8.992 16.544 39.933 1.00 50.34 181 VAL A N 1
ATOM 1332 C CA . VAL A 1 181 ? -9.694 15.361 40.434 1.00 50.34 181 VAL A CA 1
ATOM 1333 C C . VAL A 1 181 ? -9.522 15.408 41.943 1.00 50.34 181 VAL A C 1
ATOM 1335 O O . VAL A 1 181 ? -8.398 15.370 42.429 1.00 50.34 181 VAL A O 1
ATOM 1338 N N . THR A 1 182 ? -10.619 15.538 42.674 1.00 46.69 182 THR A N 1
ATOM 1339 C CA . THR A 1 182 ? -10.622 15.585 44.141 1.00 46.69 182 THR A CA 1
ATOM 1340 C C . THR A 1 182 ? -11.495 14.476 44.695 1.00 46.69 182 THR A C 1
ATOM 1342 O O . THR A 1 182 ? -12.275 13.860 43.982 1.00 46.69 182 THR A O 1
ATOM 1345 N N . GLY A 1 183 ? -11.397 14.216 45.982 1.00 38.69 183 GLY A N 1
ATOM 1346 C CA . GLY A 1 183 ? -12.324 13.365 46.704 1.00 38.69 183 GLY A CA 1
ATOM 1347 C C . GLY A 1 183 ? -11.999 13.385 48.178 1.00 38.69 183 GLY A C 1
ATOM 1348 O O . GLY A 1 183 ? -11.104 14.114 48.615 1.00 38.69 183 GLY A O 1
ATOM 1349 N N . VAL A 1 184 ? -12.795 12.668 48.960 1.00 31.81 184 VAL A N 1
ATOM 1350 C CA . VAL A 1 184 ? -12.787 12.826 50.413 1.00 31.81 184 VAL A CA 1
ATOM 1351 C C . VAL A 1 184 ? -12.839 11.455 51.092 1.00 31.81 184 VAL A C 1
ATOM 1353 O O . VAL A 1 184 ? -13.874 10.791 51.091 1.00 31.81 184 VAL A O 1
ATOM 1356 N N . GLY A 1 185 ? -11.707 11.060 51.698 1.00 31.84 185 GLY A N 1
ATOM 1357 C CA . GLY A 1 185 ? -11.545 9.893 52.585 1.00 31.84 185 GLY A CA 1
ATOM 1358 C C . GLY A 1 185 ? -10.125 9.294 52.558 1.00 31.84 185 GLY A C 1
ATOM 1359 O O . GLY A 1 185 ? -9.704 8.830 51.510 1.00 31.84 185 GLY A O 1
ATOM 1360 N N . VAL A 1 186 ? -9.403 9.354 53.695 1.00 31.28 186 VAL A N 1
ATOM 1361 C CA . VAL A 1 186 ? -7.970 9.035 53.974 1.00 31.28 186 VAL A CA 1
ATOM 1362 C C . VAL A 1 186 ? -7.139 8.475 52.805 1.00 31.28 186 VAL A C 1
ATOM 1364 O O . VAL A 1 186 ? -6.779 7.308 52.823 1.00 31.28 186 VAL A O 1
ATOM 1367 N N . VAL A 1 187 ? -6.816 9.307 51.816 1.00 31.95 187 VAL A N 1
ATOM 1368 C CA . VAL A 1 187 ? -5.468 9.711 51.365 1.00 31.95 187 VAL A CA 1
ATOM 1369 C C . VAL A 1 187 ? -5.694 10.950 50.493 1.00 31.95 187 VAL A C 1
ATOM 1371 O O . VAL A 1 187 ? -6.674 11.027 49.759 1.00 31.95 187 VAL A O 1
ATOM 1374 N N . ASP A 1 188 ? -4.815 11.933 50.631 1.00 30.34 188 ASP A N 1
ATOM 1375 C CA . ASP A 1 188 ? -4.782 13.177 49.873 1.00 30.34 188 ASP A CA 1
ATOM 1376 C C . ASP A 1 188 ? -5.089 12.989 48.371 1.00 30.34 188 ASP A C 1
ATOM 1378 O O . ASP A 1 188 ? -4.351 12.335 47.631 1.00 30.34 188 ASP A O 1
ATOM 1382 N N . PHE A 1 189 ? -6.198 13.577 47.923 1.00 43.28 189 PHE A N 1
ATOM 1383 C CA . PHE A 1 189 ? -6.601 13.611 46.520 1.00 43.28 189 PHE A CA 1
ATOM 1384 C C . PHE A 1 189 ? -5.814 14.655 45.702 1.00 43.28 189 PHE A C 1
ATOM 1386 O O . PHE A 1 189 ? -6.031 14.771 44.499 1.00 43.28 189 PHE A O 1
ATOM 1393 N N . ALA A 1 190 ? -4.878 15.396 46.315 1.00 33.66 190 ALA A N 1
ATOM 1394 C CA . ALA A 1 190 ? -4.032 16.386 45.640 1.00 33.66 190 ALA A CA 1
ATOM 1395 C C . ALA A 1 190 ? -2.926 15.787 44.749 1.00 33.66 190 ALA A C 1
ATOM 1397 O O . ALA A 1 190 ? -2.156 16.525 44.134 1.00 33.66 190 ALA A O 1
ATOM 1398 N N . SER A 1 191 ? -2.860 14.463 44.609 1.00 37.78 191 SER A N 1
ATOM 1399 C CA . SER A 1 191 ? -2.100 13.825 43.537 1.00 37.78 191 SER A CA 1
ATOM 1400 C C . SER A 1 191 ? -3.055 13.069 42.623 1.00 37.78 191 SER A C 1
ATOM 1402 O O . SER A 1 191 ? -3.952 12.360 43.073 1.00 37.78 191 SER A O 1
ATOM 1404 N N . ALA A 1 192 ? -2.850 13.194 41.317 1.00 41.19 192 ALA A N 1
ATOM 1405 C CA . ALA A 1 192 ? -3.545 12.464 40.265 1.00 41.19 192 ALA A CA 1
ATOM 1406 C C . ALA A 1 192 ? -3.294 10.929 40.302 1.00 41.19 192 ALA A C 1
ATOM 1408 O O . ALA A 1 192 ? -3.217 10.312 39.248 1.00 41.19 192 ALA A O 1
ATOM 1409 N N . ALA A 1 193 ? -3.152 10.307 41.482 1.00 40.09 193 ALA A N 1
ATOM 1410 C CA . ALA A 1 193 ? -2.418 9.057 41.697 1.00 40.09 193 ALA A CA 1
ATOM 1411 C C . ALA A 1 193 ? -3.254 7.800 42.031 1.00 40.09 193 ALA A C 1
ATOM 1413 O O . ALA A 1 193 ? -2.673 6.726 42.135 1.00 40.09 193 ALA A O 1
ATOM 1414 N N . ASN A 1 194 ? -4.586 7.867 42.189 1.00 44.84 194 ASN A N 1
ATOM 1415 C CA . ASN A 1 194 ? -5.388 6.650 42.473 1.00 44.84 194 ASN A CA 1
ATOM 1416 C C . ASN A 1 194 ? -6.297 6.196 41.320 1.00 44.84 194 ASN A C 1
ATOM 1418 O O . ASN A 1 194 ? -6.546 5.003 41.174 1.00 44.84 194 ASN A O 1
ATOM 1422 N N . LEU A 1 195 ? -6.751 7.124 40.473 1.00 48.72 195 LEU A N 1
ATOM 1423 C CA . LEU A 1 195 ? -7.329 6.800 39.164 1.00 48.72 195 LEU A CA 1
ATOM 1424 C C . LEU A 1 195 ? -6.292 6.957 38.043 1.00 48.72 195 LEU A C 1
ATOM 1426 O O . LEU A 1 195 ? -6.482 6.399 36.973 1.00 48.72 195 LEU A O 1
ATOM 1430 N N . ASN A 1 196 ? -5.187 7.687 38.260 1.00 54.97 196 ASN A N 1
ATOM 1431 C CA . ASN A 1 196 ? -4.192 7.964 37.220 1.00 54.97 196 ASN A CA 1
ATOM 1432 C C . ASN A 1 196 ? -4.844 8.527 35.943 1.00 54.97 196 ASN A C 1
ATOM 1434 O O . ASN A 1 196 ? -4.548 8.062 34.860 1.00 54.97 196 ASN A O 1
ATOM 1438 N N . LEU A 1 197 ? -5.779 9.479 36.038 1.00 53.50 197 LEU A N 1
ATOM 1439 C CA . LEU A 1 197 ? -6.461 10.060 34.861 1.00 53.50 197 LEU A CA 1
ATOM 1440 C C . LEU A 1 197 ? -5.651 11.170 34.170 1.00 53.50 197 LEU A C 1
ATOM 1442 O O . LEU A 1 197 ? -6.092 11.702 33.155 1.00 53.50 197 LEU A O 1
ATOM 1446 N N . LYS A 1 198 ? -4.481 11.541 34.710 1.00 52.03 198 LYS A N 1
ATOM 1447 C CA . LYS A 1 198 ? -3.603 12.559 34.124 1.00 52.03 198 LYS A CA 1
ATOM 1448 C C . LYS A 1 198 ? -2.422 11.904 33.408 1.00 52.03 198 LYS A C 1
ATOM 1450 O O . LYS A 1 198 ? -1.873 10.910 33.882 1.00 52.03 198 LYS A O 1
ATOM 1455 N N . THR A 1 199 ? -2.061 12.492 32.274 1.00 47.50 199 THR A N 1
ATOM 1456 C CA . THR A 1 199 ? -0.977 12.087 31.377 1.00 47.50 199 THR A CA 1
ATOM 1457 C C . THR A 1 199 ? 0.339 11.900 32.137 1.00 47.50 199 THR A C 1
ATOM 1459 O O . THR A 1 199 ? 0.892 12.874 32.654 1.00 47.50 199 THR A O 1
ATOM 1462 N N . SER A 1 200 ? 0.859 10.672 32.193 1.00 43.16 200 SER A N 1
ATOM 1463 C CA . SER A 1 200 ? 2.281 10.436 32.474 1.00 43.16 200 SER A CA 1
ATOM 1464 C C . SER A 1 200 ? 2.983 10.040 31.175 1.00 43.16 200 SER A C 1
ATOM 1466 O O . SER A 1 200 ? 2.369 9.500 30.259 1.00 43.16 200 SER A O 1
ATOM 1468 N N . THR A 1 201 ? 4.285 10.296 31.091 1.00 38.94 201 THR A N 1
ATOM 1469 C CA . THR A 1 201 ? 5.146 9.830 29.992 1.00 38.94 201 THR A CA 1
ATOM 1470 C C . THR A 1 201 ? 5.540 8.353 30.134 1.00 38.94 201 THR A C 1
ATOM 1472 O O . THR A 1 201 ? 6.411 7.873 29.413 1.00 38.94 201 THR A O 1
ATOM 1475 N N . THR A 1 202 ? 4.935 7.623 31.076 1.00 36.84 202 THR A N 1
ATOM 1476 C CA . THR A 1 202 ? 5.239 6.222 31.383 1.00 36.84 202 THR A CA 1
ATOM 1477 C C . THR A 1 202 ? 4.033 5.334 31.072 1.00 36.84 202 THR A C 1
ATOM 1479 O O . THR A 1 202 ? 2.885 5.750 31.199 1.00 36.84 202 THR A O 1
ATOM 1482 N N . SER A 1 203 ? 4.273 4.075 30.700 1.00 44.59 203 SER A N 1
ATOM 1483 C CA . SER A 1 203 ? 3.235 3.080 30.366 1.00 44.59 203 SER A CA 1
ATOM 1484 C C . SER A 1 203 ? 2.238 2.775 31.507 1.00 44.59 203 SER A C 1
ATOM 1486 O O . SER A 1 203 ? 1.192 2.156 31.282 1.00 44.59 203 SER A O 1
ATOM 1488 N N . GLU A 1 204 ? 2.520 3.238 32.728 1.00 51.12 204 GLU A N 1
ATOM 1489 C CA . GLU A 1 204 ? 1.706 3.040 33.935 1.00 51.12 204 GLU A CA 1
ATOM 1490 C C . GLU A 1 204 ? 0.728 4.196 34.243 1.00 51.12 204 GLU A C 1
ATOM 1492 O O . GLU A 1 204 ? -0.140 4.048 35.107 1.00 51.12 204 GLU A O 1
ATOM 1497 N N . GLY A 1 205 ? 0.816 5.332 33.539 1.00 59.12 205 GLY A N 1
ATOM 1498 C CA . GLY A 1 205 ? -0.071 6.482 33.748 1.00 59.12 205 GLY A CA 1
ATOM 1499 C C . GLY A 1 205 ? -1.378 6.450 32.958 1.00 59.12 205 GLY A C 1
ATOM 1500 O O . GLY A 1 205 ? -1.688 5.495 32.234 1.00 59.12 205 GLY A O 1
ATOM 1501 N N . GLY A 1 206 ? -2.155 7.524 33.117 1.00 63.03 206 GLY A N 1
ATOM 1502 C CA . GLY A 1 206 ? -3.335 7.795 32.299 1.00 63.03 206 GLY A CA 1
ATOM 1503 C C . GLY A 1 206 ? -2.969 8.242 30.899 1.00 63.03 206 GLY A C 1
ATOM 1504 O O . GLY A 1 206 ? -1.919 8.850 30.690 1.00 63.03 206 GLY A O 1
ATOM 1505 N N . ARG A 1 207 ? -3.852 7.960 29.943 1.00 70.00 207 ARG A N 1
ATOM 1506 C CA . ARG A 1 207 ? -3.697 8.334 28.537 1.00 70.00 207 ARG A CA 1
ATOM 1507 C C . ARG A 1 207 ? -4.844 9.251 28.140 1.00 70.00 207 ARG A C 1
ATOM 1509 O O . ARG A 1 207 ? -6.004 8.908 28.335 1.00 70.00 207 ARG A O 1
ATOM 1516 N N . LEU A 1 208 ? -4.515 10.398 27.563 1.00 71.94 208 LEU A N 1
ATOM 1517 C CA . LEU A 1 208 ? -5.476 11.255 26.881 1.00 71.94 208 LEU A CA 1
ATOM 1518 C C . LEU A 1 208 ? -5.312 11.013 25.386 1.00 71.94 208 LEU A C 1
ATOM 1520 O O . LEU A 1 208 ? -4.227 11.237 24.860 1.00 71.94 208 LEU A O 1
ATOM 1524 N N . ARG A 1 209 ? -6.386 10.598 24.721 1.00 72.25 209 ARG A N 1
ATOM 1525 C CA . ARG A 1 209 ? -6.448 10.495 23.267 1.00 72.25 209 ARG A CA 1
ATOM 1526 C C . ARG A 1 209 ? -7.336 11.604 22.742 1.00 72.25 209 ARG A C 1
ATOM 1528 O O . ARG A 1 209 ? -8.551 11.565 22.928 1.00 72.25 209 ARG A O 1
ATOM 1535 N N . LEU A 1 210 ? -6.728 12.602 22.112 1.00 71.06 210 LEU A N 1
ATOM 1536 C CA . LEU A 1 210 ? -7.474 13.703 21.504 1.00 71.06 210 LEU A CA 1
ATOM 1537 C C . LEU A 1 210 ? -8.359 13.183 20.373 1.00 71.06 210 LEU A C 1
ATOM 1539 O O . LEU A 1 210 ? -7.966 12.270 19.652 1.00 71.06 210 LEU A O 1
ATOM 1543 N N . GLY A 1 211 ? -9.542 13.764 20.218 1.00 73.31 211 GLY A N 1
ATOM 1544 C CA . GLY A 1 211 ? -10.421 13.475 19.095 1.00 73.31 211 GLY A CA 1
ATOM 1545 C C . GLY A 1 211 ? -9.949 14.121 17.788 1.00 73.31 211 GLY A C 1
ATOM 1546 O O . GLY A 1 211 ? -8.995 14.900 17.752 1.00 73.31 211 GLY A O 1
ATOM 1547 N N . SER A 1 212 ? -10.651 13.830 16.696 1.00 76.81 212 SER A N 1
ATOM 1548 C CA . SER A 1 212 ? -10.545 14.598 15.448 1.00 76.81 212 SER A CA 1
ATOM 1549 C C . SER A 1 212 ? -11.846 14.637 14.677 1.00 76.81 212 SER A C 1
ATOM 1551 O O . SER A 1 212 ? -12.675 13.734 14.772 1.00 76.81 212 SER A O 1
ATOM 1553 N N . ALA A 1 213 ? -11.999 15.695 13.883 1.00 81.31 213 ALA A N 1
ATOM 1554 C CA . ALA A 1 213 ? -13.004 15.731 12.836 1.00 81.31 213 ALA A CA 1
ATOM 1555 C C . ALA A 1 213 ? -12.799 14.572 11.848 1.00 81.31 213 ALA A C 1
ATOM 1557 O O . ALA A 1 213 ? -11.691 14.048 11.717 1.00 81.31 213 ALA A O 1
ATOM 1558 N N . ALA A 1 214 ? -13.877 14.210 11.151 1.00 82.50 214 ALA A N 1
ATOM 1559 C CA . ALA A 1 214 ? -13.784 13.280 10.040 1.00 82.50 214 ALA A CA 1
ATOM 1560 C C . ALA A 1 214 ? -12.777 13.810 9.006 1.00 82.50 214 ALA A C 1
ATOM 1562 O O . ALA A 1 214 ? -12.823 14.989 8.654 1.00 82.50 214 ALA A O 1
ATOM 1563 N N . GLU A 1 215 ? -11.890 12.945 8.534 1.00 77.50 215 GLU A N 1
ATOM 1564 C CA . GLU A 1 215 ? -10.934 13.224 7.466 1.00 77.50 215 GLU A CA 1
ATOM 1565 C C . GLU A 1 215 ? -11.141 12.216 6.332 1.00 77.50 215 GLU A C 1
ATOM 1567 O O . GLU A 1 215 ? -11.528 11.065 6.553 1.00 77.50 215 GLU A O 1
ATOM 1572 N N . SER A 1 216 ? -10.886 12.630 5.098 1.00 77.81 216 SER A N 1
ATOM 1573 C CA . SER A 1 216 ? -10.762 11.707 3.974 1.00 77.81 216 SER A CA 1
ATOM 1574 C C . SER A 1 216 ? -9.516 10.835 4.144 1.00 77.81 216 SER A C 1
ATOM 1576 O O . SER A 1 216 ? -8.571 11.175 4.861 1.00 77.81 216 SER A O 1
ATOM 1578 N N . LEU A 1 217 ? -9.478 9.693 3.457 1.00 77.06 217 LEU A N 1
ATOM 1579 C CA . LEU A 1 217 ? -8.287 8.847 3.487 1.00 77.06 217 LEU A CA 1
ATOM 1580 C C . LEU A 1 217 ? -7.058 9.573 2.910 1.00 77.06 217 LEU A C 1
ATOM 1582 O O . LEU A 1 217 ? -5.947 9.359 3.387 1.00 77.06 217 LEU A O 1
ATOM 1586 N N . ALA A 1 218 ? -7.256 10.450 1.921 1.00 76.31 218 ALA A N 1
ATOM 1587 C CA . ALA A 1 218 ? -6.190 11.256 1.333 1.00 76.31 218 ALA A CA 1
ATOM 1588 C C . ALA A 1 218 ? -5.537 12.177 2.361 1.00 76.31 218 ALA A C 1
ATOM 1590 O O . ALA A 1 218 ? -4.323 12.123 2.548 1.00 76.31 218 ALA A O 1
ATOM 1591 N N . GLU A 1 219 ? -6.356 12.927 3.097 1.00 79.31 219 GLU A N 1
ATOM 1592 C CA . GLU A 1 219 ? -5.888 13.788 4.183 1.00 79.31 219 GLU A CA 1
ATOM 1593 C C . GLU A 1 219 ? -5.162 12.971 5.261 1.00 79.31 219 GLU A C 1
ATOM 1595 O O . GLU A 1 219 ? -4.101 13.374 5.738 1.00 79.31 219 GLU A O 1
ATOM 1600 N N . CYS A 1 220 ? -5.670 11.775 5.584 1.00 81.25 220 CYS A N 1
ATOM 1601 C CA . CYS A 1 220 ? -5.011 10.872 6.521 1.00 81.25 220 CYS A CA 1
ATOM 1602 C C . CYS A 1 220 ? -3.616 10.448 6.036 1.00 81.25 220 CYS A C 1
ATOM 1604 O O . CYS A 1 220 ? -2.658 10.503 6.809 1.00 81.25 220 CYS A O 1
ATOM 1606 N N . VAL A 1 221 ? -3.481 10.019 4.778 1.00 80.94 221 VAL A N 1
ATOM 1607 C CA . VAL A 1 221 ? -2.200 9.555 4.221 1.00 80.94 221 VAL A CA 1
ATOM 1608 C C . VAL A 1 221 ? -1.199 10.702 4.108 1.00 80.94 221 VAL A C 1
ATOM 1610 O O . VAL A 1 221 ? -0.070 10.549 4.572 1.00 80.94 221 VAL A O 1
ATOM 1613 N N . GLU A 1 222 ? -1.605 11.858 3.581 1.00 78.94 222 GLU A N 1
ATOM 1614 C CA . GLU A 1 222 ? -0.743 13.045 3.472 1.00 78.94 222 GLU A CA 1
ATOM 1615 C C . GLU A 1 222 ? -0.239 13.504 4.843 1.00 78.94 222 GLU A C 1
ATOM 1617 O O . GLU A 1 222 ? 0.950 13.774 5.036 1.00 78.94 222 GLU A O 1
ATOM 1622 N N . ARG A 1 223 ? -1.123 13.510 5.843 1.00 80.06 223 ARG A N 1
ATOM 1623 C CA . ARG A 1 223 ? -0.751 13.809 7.223 1.00 80.06 223 ARG A CA 1
ATOM 1624 C C . ARG A 1 223 ? 0.239 12.783 7.768 1.00 80.06 223 ARG A C 1
ATOM 1626 O O . ARG A 1 223 ? 1.248 13.173 8.351 1.00 80.06 223 ARG A O 1
ATOM 1633 N N . CYS A 1 224 ? -0.008 11.486 7.581 1.00 78.69 224 CYS A N 1
ATOM 1634 C CA . CYS A 1 224 ? 0.921 10.445 8.028 1.00 78.69 224 CYS A CA 1
ATOM 1635 C C . CYS A 1 224 ? 2.298 10.595 7.368 1.00 78.69 224 CYS A C 1
ATOM 1637 O O . CYS A 1 224 ? 3.322 10.461 8.039 1.00 78.69 224 CYS A O 1
ATOM 1639 N N . ALA A 1 225 ? 2.324 10.951 6.084 1.00 73.69 225 ALA A N 1
ATOM 1640 C CA . ALA A 1 225 ? 3.546 11.241 5.352 1.00 73.69 225 ALA A CA 1
ATOM 1641 C C . ALA A 1 225 ? 4.299 12.440 5.946 1.00 73.69 225 ALA A C 1
ATOM 1643 O O . ALA A 1 225 ? 5.501 12.343 6.189 1.00 73.69 225 ALA A O 1
ATOM 1644 N N . SER A 1 226 ? 3.601 13.534 6.270 1.00 73.38 226 SER A N 1
ATOM 1645 C CA . SER A 1 226 ? 4.234 14.710 6.887 1.00 73.38 226 SER A CA 1
ATOM 1646 C C . SER A 1 226 ? 4.880 14.411 8.245 1.00 73.38 226 SER A C 1
ATOM 1648 O O . SER A 1 226 ? 5.960 14.923 8.529 1.00 73.38 226 SER A O 1
ATOM 1650 N N . ILE A 1 227 ? 4.274 13.528 9.047 1.00 69.38 227 ILE A N 1
ATOM 1651 C CA . ILE A 1 227 ? 4.790 13.136 10.368 1.00 69.38 227 ILE A CA 1
ATOM 1652 C C . ILE A 1 227 ? 6.022 12.229 10.227 1.00 69.38 227 ILE A C 1
ATOM 1654 O O . ILE A 1 227 ? 6.925 12.251 11.061 1.00 69.38 227 ILE A O 1
ATOM 1658 N N . SER A 1 228 ? 6.089 11.428 9.161 1.00 65.75 228 SER A N 1
ATOM 1659 C CA . SER A 1 228 ? 7.169 10.455 8.960 1.00 65.75 228 SER A CA 1
ATOM 1660 C C . SER A 1 228 ? 8.533 11.058 8.571 1.00 65.75 228 SER A C 1
ATOM 1662 O O . SER A 1 228 ? 9.552 10.381 8.729 1.00 65.75 228 SER A O 1
ATOM 1664 N N . GLY A 1 229 ? 8.584 12.324 8.132 1.00 68.19 229 GLY A N 1
ATOM 1665 C CA . GLY A 1 229 ? 9.830 13.063 7.879 1.00 68.19 229 GLY A CA 1
ATOM 1666 C C . GLY A 1 229 ? 10.804 12.355 6.921 1.00 68.19 229 GLY A C 1
ATOM 1667 O O . GLY A 1 229 ? 10.425 11.917 5.838 1.00 68.19 229 GLY A O 1
ATOM 1668 N N . ASP A 1 230 ? 12.073 12.220 7.329 1.00 57.25 230 ASP A N 1
ATOM 1669 C CA . ASP A 1 230 ? 13.162 11.587 6.555 1.00 57.25 230 ASP A CA 1
ATOM 1670 C C . ASP A 1 230 ? 13.033 10.052 6.382 1.00 57.25 230 ASP A C 1
ATOM 1672 O O . ASP A 1 230 ? 13.922 9.411 5.819 1.00 57.25 230 ASP A O 1
ATOM 1676 N N . GLY A 1 231 ? 11.948 9.446 6.871 1.00 64.88 231 GLY A N 1
ATOM 1677 C CA . GLY A 1 231 ? 11.635 8.021 6.729 1.00 64.88 231 GLY A CA 1
ATOM 1678 C C . GLY A 1 231 ? 10.328 7.778 5.982 1.00 64.88 231 GLY A C 1
ATOM 1679 O O . GLY A 1 231 ? 9.618 6.831 6.321 1.00 64.88 231 GLY A O 1
ATOM 1680 N N . ALA A 1 232 ? 9.985 8.650 5.028 1.00 74.50 232 ALA A N 1
ATOM 1681 C CA . ALA A 1 232 ? 8.686 8.633 4.374 1.00 74.50 232 ALA A CA 1
ATOM 1682 C C . ALA A 1 232 ? 8.384 7.251 3.756 1.00 74.50 232 ALA A C 1
ATOM 1684 O O . ALA A 1 232 ? 9.204 6.728 2.988 1.00 74.50 232 ALA A O 1
ATOM 1685 N N . PRO A 1 233 ? 7.238 6.639 4.097 1.00 84.75 233 PRO A N 1
ATOM 1686 C CA . PRO A 1 233 ? 6.854 5.333 3.586 1.00 84.75 233 PRO A CA 1
ATOM 1687 C C . PRO A 1 233 ? 6.601 5.407 2.081 1.00 84.75 233 PRO A C 1
ATOM 1689 O O . PRO A 1 233 ? 6.169 6.434 1.569 1.00 84.75 233 PRO A O 1
ATOM 1692 N N . VAL A 1 234 ? 6.837 4.306 1.373 1.00 86.25 234 VAL A N 1
ATOM 1693 C CA . VAL A 1 234 ? 6.484 4.170 -0.057 1.00 86.25 234 VAL A CA 1
ATOM 1694 C C . VAL A 1 234 ? 5.563 2.984 -0.325 1.00 86.25 234 VAL A C 1
ATOM 1696 O O . VAL A 1 234 ? 4.977 2.898 -1.399 1.00 86.25 234 VAL A O 1
ATOM 1699 N N . ALA A 1 235 ? 5.389 2.092 0.650 1.00 92.12 235 ALA A N 1
ATOM 1700 C CA . ALA A 1 235 ? 4.349 1.070 0.644 1.00 92.12 235 ALA A CA 1
ATOM 1701 C C . ALA A 1 235 ? 3.140 1.571 1.443 1.00 92.12 235 ALA A C 1
ATOM 1703 O O . ALA A 1 235 ? 3.299 1.989 2.587 1.00 92.12 235 ALA A O 1
ATOM 1704 N N . LEU A 1 236 ? 1.944 1.506 0.864 1.00 91.19 236 LEU A N 1
ATOM 1705 C CA . LEU A 1 236 ? 0.683 1.845 1.522 1.00 91.19 236 LEU A CA 1
ATOM 1706 C C . LEU A 1 236 ? -0.191 0.593 1.627 1.00 91.19 236 LEU A C 1
ATOM 1708 O O . LEU A 1 236 ? -0.363 -0.130 0.647 1.00 91.19 236 LEU A O 1
ATOM 1712 N N . MET A 1 237 ? -0.768 0.362 2.802 1.00 89.94 237 MET A N 1
ATOM 1713 C CA . MET A 1 237 ? -1.681 -0.747 3.078 1.00 89.94 237 MET A CA 1
ATOM 1714 C C . MET A 1 237 ? -2.770 -0.317 4.068 1.00 89.94 237 MET A C 1
ATOM 1716 O O . MET A 1 237 ? -2.634 0.685 4.774 1.00 89.94 237 MET A O 1
ATOM 1720 N N . LEU A 1 238 ? -3.851 -1.087 4.140 1.00 86.56 238 LEU A N 1
ATOM 1721 C CA . LEU A 1 238 ? -4.958 -0.867 5.076 1.00 86.56 238 LEU A CA 1
ATOM 1722 C C . LEU A 1 238 ? -4.944 -1.982 6.123 1.00 86.56 238 LEU A C 1
ATOM 1724 O O . LEU A 1 238 ? -4.619 -3.108 5.786 1.00 86.56 238 LEU A O 1
ATOM 1728 N N . ALA A 1 239 ? -5.233 -1.704 7.390 1.00 83.69 239 ALA A N 1
ATOM 1729 C CA . ALA A 1 239 ? -5.176 -2.704 8.458 1.00 83.69 239 ALA A CA 1
ATOM 1730 C C . ALA A 1 239 ? -6.408 -3.614 8.484 1.00 83.69 239 ALA A C 1
ATOM 1732 O O . ALA A 1 239 ? -6.299 -4.776 8.854 1.00 83.69 239 ALA A O 1
ATOM 1733 N N . ASP A 1 240 ? -7.558 -3.110 8.070 1.00 74.75 240 ASP A N 1
ATOM 1734 C CA . ASP A 1 240 ? -8.820 -3.842 8.054 1.00 74.75 240 ASP A CA 1
ATOM 1735 C C . ASP A 1 240 ? -9.422 -3.827 6.640 1.00 74.75 240 ASP A C 1
ATOM 1737 O O . ASP A 1 240 ? -8.805 -3.318 5.694 1.00 74.75 240 ASP A O 1
ATOM 1741 N N . ASP A 1 241 ? -10.617 -4.395 6.481 1.00 65.50 241 ASP A N 1
ATOM 1742 C CA . ASP A 1 241 ? -11.383 -4.327 5.235 1.00 65.50 241 ASP A CA 1
ATOM 1743 C C . ASP A 1 241 ? -12.019 -2.934 5.043 1.00 65.50 241 ASP A C 1
ATOM 1745 O O . ASP A 1 241 ? -13.224 -2.761 4.844 1.00 65.50 241 ASP A O 1
ATOM 1749 N N . VAL A 1 242 ? -11.167 -1.910 5.107 1.00 55.97 242 VAL A N 1
ATOM 1750 C CA . VAL A 1 242 ? -11.497 -0.488 4.984 1.00 55.97 242 VAL A CA 1
ATOM 1751 C C . VAL A 1 242 ? -12.257 -0.212 3.671 1.00 55.97 242 VAL A C 1
ATOM 1753 O O . VAL A 1 242 ? -12.977 0.782 3.563 1.00 55.97 242 VAL A O 1
ATOM 1756 N N . LEU A 1 243 ? -12.122 -1.097 2.675 1.00 60.91 243 LEU A N 1
ATOM 1757 C CA . LEU A 1 243 ? -12.720 -0.990 1.345 1.00 60.91 243 LEU A CA 1
ATOM 1758 C C . LEU A 1 243 ? -14.172 -1.501 1.260 1.00 60.91 243 LEU A C 1
ATOM 1760 O O . LEU A 1 243 ? -14.883 -1.111 0.335 1.00 60.91 243 LEU A O 1
ATOM 1764 N N . THR A 1 244 ? -14.653 -2.341 2.186 1.00 48.41 244 THR A N 1
ATOM 1765 C CA . THR A 1 244 ? -15.976 -2.998 2.039 1.00 48.41 244 THR A CA 1
ATOM 1766 C C . THR A 1 244 ? -17.169 -2.238 2.598 1.00 48.41 244 THR A C 1
ATOM 1768 O O . THR A 1 244 ? -18.309 -2.647 2.369 1.00 48.41 244 THR A O 1
ATOM 1771 N N . THR A 1 245 ? -16.969 -1.120 3.289 1.00 41.19 245 THR A N 1
ATOM 1772 C CA . THR A 1 245 ? -18.084 -0.342 3.846 1.00 41.19 245 THR A CA 1
ATOM 1773 C C . THR A 1 245 ? -18.164 1.037 3.213 1.00 41.19 245 THR A C 1
ATOM 1775 O O . THR A 1 245 ? -17.158 1.608 2.816 1.00 41.19 245 THR A O 1
ATOM 1778 N N . ASP A 1 246 ? -19.383 1.543 3.075 1.00 43.03 246 ASP A N 1
ATOM 1779 C CA . ASP A 1 246 ? -19.753 2.826 2.474 1.00 43.03 246 ASP A CA 1
ATOM 1780 C C . ASP A 1 246 ? -19.110 4.000 3.240 1.00 43.03 246 ASP A C 1
ATOM 1782 O O . ASP A 1 246 ? -19.196 4.058 4.466 1.00 43.03 246 ASP A O 1
ATOM 1786 N N . ASP A 1 247 ? -18.442 4.940 2.564 1.00 43.59 247 ASP A N 1
ATOM 1787 C CA . ASP A 1 247 ? -17.768 6.103 3.179 1.00 43.59 247 ASP A CA 1
ATOM 1788 C C . ASP A 1 247 ? -18.715 7.212 3.637 1.00 43.59 247 ASP A C 1
ATOM 1790 O O . ASP A 1 247 ? -18.290 8.335 3.898 1.00 43.59 247 ASP A O 1
ATOM 1794 N N . GLY A 1 248 ? -20.005 6.897 3.760 1.00 42.69 248 GLY A N 1
ATOM 1795 C CA . GLY A 1 248 ? -21.048 7.880 4.025 1.00 42.69 248 GLY A CA 1
ATOM 1796 C C . GLY A 1 248 ? -21.197 8.908 2.898 1.00 42.69 248 GLY A C 1
ATOM 1797 O O . GLY A 1 248 ? -21.980 9.843 3.052 1.00 42.69 248 GLY A O 1
ATOM 1798 N N . GLN A 1 249 ? -20.475 8.744 1.779 1.00 43.72 249 GLN A N 1
ATOM 1799 C CA . GLN A 1 249 ? -20.463 9.649 0.632 1.00 43.72 249 GLN A CA 1
ATOM 1800 C C . GLN A 1 249 ? -20.943 8.983 -0.677 1.00 43.72 249 GLN A C 1
ATOM 1802 O O . GLN A 1 249 ? -21.124 9.719 -1.645 1.00 43.72 249 GLN A O 1
ATOM 1807 N N . SER A 1 250 ? -21.262 7.670 -0.701 1.00 29.52 250 SER A N 1
ATOM 1808 C CA . SER A 1 250 ? -21.942 6.852 -1.755 1.00 29.52 250 SER A CA 1
ATOM 1809 C C . SER A 1 250 ? -21.123 5.592 -2.133 1.00 29.52 250 SER A C 1
ATOM 1811 O O . SER A 1 250 ? -19.899 5.606 -2.039 1.00 29.52 250 SER A O 1
ATOM 1813 N N . PRO A 1 251 ? -21.762 4.503 -2.620 1.00 40.00 251 PRO A N 1
ATOM 1814 C CA . PRO A 1 251 ? -21.399 3.115 -2.319 1.00 40.00 251 PRO A CA 1
ATOM 1815 C C . PRO A 1 251 ? -20.021 2.722 -2.852 1.00 40.00 251 PRO A C 1
ATOM 1817 O O . PRO A 1 251 ? -19.771 2.991 -4.021 1.00 40.00 251 PRO A O 1
ATOM 1820 N N . ALA A 1 252 ? -19.213 2.020 -2.034 1.00 42.84 252 ALA A N 1
ATOM 1821 C CA . ALA A 1 252 ? -17.999 1.191 -2.274 1.00 42.84 252 ALA A CA 1
ATOM 1822 C C . ALA A 1 252 ? -16.959 1.633 -3.340 1.00 42.84 252 ALA A C 1
ATOM 1824 O O . ALA A 1 252 ? -15.757 1.614 -3.100 1.00 42.84 252 ALA A O 1
ATOM 1825 N N . LYS A 1 253 ? -17.405 2.071 -4.517 1.00 48.81 253 LYS A N 1
ATOM 1826 C CA . LYS A 1 253 ? -16.645 2.652 -5.625 1.00 48.81 253 LYS A CA 1
ATOM 1827 C C . LYS A 1 253 ? -15.844 3.900 -5.234 1.00 48.81 253 LYS A C 1
ATOM 1829 O O . LYS A 1 253 ? -14.822 4.169 -5.866 1.00 48.81 253 LYS A O 1
ATOM 1834 N N . SER A 1 254 ? -16.279 4.666 -4.233 1.00 52.19 254 SER A N 1
ATOM 1835 C CA . SER A 1 254 ? -15.567 5.856 -3.754 1.00 52.19 254 SER A CA 1
ATOM 1836 C C . SER A 1 254 ? -14.239 5.481 -3.089 1.00 52.19 254 SER A C 1
ATOM 1838 O O . SER A 1 254 ? -13.203 5.971 -3.530 1.00 52.19 254 SER A O 1
ATOM 1840 N N . ALA A 1 255 ? -14.219 4.569 -2.115 1.00 56.06 255 ALA A N 1
ATOM 1841 C CA . ALA A 1 255 ? -13.030 4.282 -1.309 1.00 56.06 255 ALA A CA 1
ATOM 1842 C C . ALA A 1 255 ? -11.813 3.860 -2.153 1.00 56.06 255 ALA A C 1
ATOM 1844 O O . ALA A 1 255 ? -10.770 4.504 -2.069 1.00 56.06 255 ALA A O 1
ATOM 1845 N N . ILE A 1 256 ? -11.947 2.863 -3.038 1.00 60.53 256 ILE A N 1
ATOM 1846 C CA . ILE A 1 256 ? -10.827 2.390 -3.873 1.00 60.53 256 ILE A CA 1
ATOM 1847 C C . ILE A 1 256 ? -10.322 3.446 -4.859 1.00 60.53 256 ILE A C 1
ATOM 1849 O O . ILE A 1 256 ? -9.117 3.561 -5.084 1.00 60.53 256 ILE A O 1
ATOM 1853 N N . THR A 1 257 ? -11.235 4.251 -5.413 1.00 63.88 257 THR A N 1
ATOM 1854 C CA . THR A 1 257 ? -10.900 5.344 -6.333 1.00 63.88 257 THR A CA 1
ATOM 1855 C C . THR A 1 257 ? -10.060 6.392 -5.607 1.00 63.88 257 THR A C 1
ATOM 1857 O O . THR A 1 257 ? -9.020 6.796 -6.123 1.00 63.88 257 THR A O 1
ATOM 1860 N N . HIS A 1 258 ? -10.442 6.752 -4.379 1.00 68.31 258 HIS A N 1
ATOM 1861 C CA . HIS A 1 258 ? -9.682 7.690 -3.557 1.00 68.31 258 HIS A CA 1
ATOM 1862 C C . HIS A 1 258 ? -8.333 7.104 -3.122 1.00 68.31 258 HIS A C 1
ATOM 1864 O O . HIS A 1 258 ? -7.322 7.787 -3.252 1.00 68.31 258 HIS A O 1
ATOM 1870 N N . VAL A 1 259 ? -8.268 5.842 -2.665 1.00 68.31 259 VAL A N 1
ATOM 1871 C CA . VAL A 1 259 ? -6.985 5.236 -2.244 1.00 68.31 259 VAL A CA 1
ATOM 1872 C C . VAL A 1 259 ? -6.010 5.150 -3.418 1.00 68.31 259 VAL A C 1
ATOM 1874 O O . VAL A 1 259 ? -4.821 5.430 -3.272 1.00 68.31 259 VAL A O 1
ATOM 1877 N N . ARG A 1 260 ? -6.515 4.816 -4.608 1.00 69.25 260 ARG A N 1
ATOM 1878 C CA . ARG A 1 260 ? -5.750 4.875 -5.853 1.00 69.25 260 ARG A CA 1
ATOM 1879 C C . ARG A 1 260 ? -5.220 6.279 -6.118 1.00 69.25 260 ARG A C 1
ATOM 1881 O O . ARG A 1 260 ? -4.048 6.409 -6.457 1.00 69.25 260 ARG A O 1
ATOM 1888 N N . ASP A 1 261 ? -6.069 7.300 -6.040 1.00 72.00 261 ASP A N 1
ATOM 1889 C CA . ASP A 1 261 ? -5.679 8.673 -6.378 1.00 72.00 261 ASP A CA 1
ATOM 1890 C C . ASP A 1 261 ? -4.583 9.170 -5.431 1.00 72.00 261 ASP A C 1
ATOM 1892 O O . ASP A 1 261 ? -3.601 9.770 -5.871 1.00 72.00 261 ASP A O 1
ATOM 1896 N N . VAL A 1 262 ? -4.689 8.808 -4.152 1.00 74.94 262 VAL A N 1
ATOM 1897 C CA . VAL A 1 262 ? -3.652 9.030 -3.139 1.00 74.94 262 VAL A CA 1
ATOM 1898 C C . VAL A 1 262 ? -2.364 8.296 -3.487 1.00 74.94 262 VAL A C 1
ATOM 1900 O O . VAL A 1 262 ? -1.296 8.904 -3.494 1.00 74.94 262 VAL A O 1
ATOM 1903 N N . ALA A 1 263 ? -2.447 7.006 -3.818 1.00 78.75 263 ALA A N 1
ATOM 1904 C CA . ALA A 1 263 ? -1.279 6.208 -4.174 1.00 78.75 263 ALA A CA 1
ATOM 1905 C C . ALA A 1 263 ? -0.551 6.771 -5.404 1.00 78.75 263 ALA A C 1
ATOM 1907 O O . ALA A 1 263 ? 0.671 6.884 -5.411 1.00 78.75 263 ALA A O 1
ATOM 1908 N N . GLN A 1 264 ? -1.301 7.183 -6.429 1.00 77.81 264 GLN A N 1
ATOM 1909 C CA . GLN A 1 264 ? -0.739 7.768 -7.646 1.00 77.81 264 GLN A CA 1
ATOM 1910 C C . GLN A 1 264 ? -0.132 9.151 -7.412 1.00 77.81 264 GLN A C 1
ATOM 1912 O O . GLN A 1 264 ? 0.935 9.437 -7.947 1.00 77.81 264 GLN A O 1
ATOM 1917 N N . THR A 1 265 ? -0.800 10.001 -6.632 1.00 75.56 265 THR A N 1
ATOM 1918 C CA . THR A 1 265 ? -0.350 11.379 -6.389 1.00 75.56 265 THR A CA 1
ATOM 1919 C C . THR A 1 265 ? 0.847 11.416 -5.442 1.00 75.56 265 THR A C 1
ATOM 1921 O O . THR A 1 265 ? 1.773 12.193 -5.652 1.00 75.56 265 THR A O 1
ATOM 1924 N N . GLY A 1 266 ? 0.849 10.554 -4.424 1.00 70.88 266 GLY A N 1
ATOM 1925 C CA . GLY A 1 266 ? 1.909 10.464 -3.423 1.00 70.88 266 GLY A CA 1
ATOM 1926 C C . GLY A 1 266 ? 3.068 9.530 -3.780 1.00 70.88 266 GLY A C 1
ATOM 1927 O O . GLY A 1 266 ? 3.932 9.314 -2.938 1.00 70.88 266 GLY A O 1
ATOM 1928 N N . ASP A 1 267 ? 3.093 8.963 -4.994 1.00 78.12 267 ASP A N 1
ATOM 1929 C CA . ASP A 1 267 ? 4.093 7.978 -5.447 1.00 78.12 267 ASP A CA 1
ATOM 1930 C C . ASP A 1 267 ? 4.202 6.718 -4.545 1.00 78.12 267 ASP A C 1
ATOM 1932 O O . ASP A 1 267 ? 5.234 6.041 -4.520 1.00 78.12 267 ASP A O 1
ATOM 1936 N N . TYR A 1 268 ? 3.124 6.346 -3.843 1.00 86.38 268 TYR A N 1
ATOM 1937 C CA . TYR A 1 268 ? 3.056 5.111 -3.054 1.00 86.38 268 TYR A CA 1
ATOM 1938 C C . TYR A 1 268 ? 2.722 3.913 -3.935 1.00 86.38 268 TYR A C 1
ATOM 1940 O O . TYR A 1 268 ? 1.866 3.998 -4.813 1.00 86.38 268 TYR A O 1
ATOM 1948 N N . LEU A 1 269 ? 3.300 2.751 -3.638 1.00 91.19 269 LEU A N 1
ATOM 1949 C CA . LEU A 1 269 ? 2.732 1.484 -4.075 1.00 91.19 269 LEU A CA 1
ATOM 1950 C C . LEU A 1 269 ? 1.663 1.050 -3.074 1.00 91.19 269 LEU A C 1
ATOM 1952 O O . LEU A 1 269 ? 1.961 0.768 -1.914 1.00 91.19 269 LEU A O 1
ATOM 1956 N N . PHE A 1 270 ? 0.423 0.984 -3.540 1.00 91.25 270 PHE A N 1
ATOM 1957 C CA . PHE A 1 270 ? -0.709 0.527 -2.751 1.00 91.25 270 PHE A CA 1
ATOM 1958 C C . PHE A 1 270 ? -1.055 -0.919 -3.102 1.00 91.25 270 PHE A C 1
ATOM 1960 O O . PHE A 1 270 ? -1.214 -1.252 -4.280 1.00 91.25 270 PHE A O 1
ATOM 1967 N N . VAL A 1 271 ? -1.191 -1.774 -2.090 1.00 92.06 271 VAL A N 1
ATOM 1968 C CA . VAL A 1 271 ? -1.692 -3.142 -2.267 1.00 92.06 271 VAL A CA 1
ATOM 1969 C C . VAL A 1 271 ? -2.809 -3.398 -1.272 1.00 92.06 271 VAL A C 1
ATOM 1971 O O . VAL A 1 271 ? -2.679 -3.064 -0.096 1.00 92.06 271 VAL A O 1
ATOM 1974 N N . ALA A 1 272 ? -3.903 -3.981 -1.754 1.00 88.69 272 ALA A N 1
ATOM 1975 C CA . ALA A 1 272 ? -5.055 -4.321 -0.930 1.00 88.69 272 ALA A CA 1
ATOM 1976 C C . ALA A 1 272 ? -5.616 -5.700 -1.258 1.00 88.69 272 ALA A C 1
ATOM 1978 O O . ALA A 1 272 ? -5.321 -6.278 -2.310 1.00 88.69 272 ALA A O 1
ATOM 1979 N N . LEU A 1 273 ? -6.453 -6.197 -0.350 1.00 88.56 273 LEU A N 1
ATOM 1980 C CA . LEU A 1 273 ? -7.249 -7.392 -0.569 1.00 88.56 273 LEU A CA 1
ATOM 1981 C C . LEU A 1 273 ? -8.578 -7.071 -1.254 1.00 88.56 273 LEU A C 1
ATOM 1983 O O . LEU A 1 273 ? -9.202 -6.050 -0.979 1.00 88.56 273 LEU A O 1
ATOM 1987 N N . ASP A 1 274 ? -9.024 -7.988 -2.107 1.00 88.88 274 ASP A N 1
ATOM 1988 C CA . ASP A 1 274 ? -10.418 -8.095 -2.536 1.00 88.88 274 ASP A CA 1
ATOM 1989 C C . ASP A 1 274 ? -10.992 -9.376 -1.924 1.00 88.88 274 ASP A C 1
ATOM 1991 O O . ASP A 1 274 ? -10.662 -10.485 -2.354 1.00 88.88 274 ASP A O 1
ATOM 1995 N N . THR A 1 275 ? -11.800 -9.213 -0.877 1.00 87.25 275 THR A N 1
ATOM 1996 C CA . THR A 1 275 ? -12.433 -10.308 -0.123 1.00 87.25 275 THR A CA 1
ATOM 1997 C C . THR A 1 275 ? -13.773 -10.736 -0.723 1.00 87.25 275 THR A C 1
ATOM 1999 O O . THR A 1 275 ? -14.378 -11.730 -0.304 1.00 87.25 275 THR A O 1
ATOM 2002 N N . LYS A 1 276 ? -14.271 -10.009 -1.735 1.00 85.00 276 LYS A N 1
ATOM 2003 C CA . LYS A 1 276 ? -15.571 -10.289 -2.344 1.00 85.00 276 LYS A CA 1
ATOM 2004 C C . LYS A 1 276 ? -15.492 -11.604 -3.104 1.00 85.00 276 LYS A C 1
ATOM 2006 O O . LYS A 1 276 ? -14.823 -11.726 -4.127 1.00 85.00 276 LYS A O 1
ATOM 2011 N N . ASN A 1 277 ? -16.276 -12.590 -2.679 1.00 85.19 277 ASN A N 1
ATOM 2012 C CA . ASN A 1 277 ? -16.343 -13.875 -3.376 1.00 85.19 277 ASN A CA 1
ATOM 2013 C C . ASN A 1 277 ? -16.844 -13.752 -4.832 1.00 85.19 277 ASN A C 1
ATOM 2015 O O . ASN A 1 277 ? -16.618 -14.656 -5.628 1.00 85.19 277 ASN A O 1
ATOM 2019 N N . THR A 1 278 ? -17.501 -12.650 -5.210 1.00 88.19 278 THR A N 1
ATOM 2020 C CA . THR A 1 278 ? -17.886 -12.363 -6.603 1.00 88.19 278 THR A CA 1
ATOM 2021 C C . THR A 1 278 ? -16.700 -11.957 -7.480 1.00 88.19 278 THR A C 1
ATOM 2023 O O . THR A 1 278 ? -16.765 -12.129 -8.696 1.00 88.19 278 THR A O 1
ATOM 2026 N N . ALA A 1 279 ? -15.587 -11.506 -6.892 1.00 87.56 279 ALA A N 1
ATOM 2027 C CA . ALA A 1 279 ? -14.451 -10.940 -7.615 1.00 87.56 279 ALA A CA 1
ATOM 2028 C C . ALA A 1 279 ? -13.793 -11.929 -8.592 1.00 87.56 279 ALA A C 1
ATOM 2030 O O . ALA A 1 279 ? -13.256 -11.527 -9.628 1.00 87.56 279 ALA A O 1
ATOM 2031 N N . LYS A 1 280 ? -13.914 -13.229 -8.308 1.00 93.06 280 LYS A N 1
ATOM 2032 C CA . LYS A 1 280 ? -13.447 -14.349 -9.138 1.00 93.06 280 LYS A CA 1
ATOM 2033 C C . LYS A 1 280 ? -14.362 -14.708 -10.321 1.00 93.06 280 LYS A C 1
ATOM 2035 O O . LYS A 1 280 ? -14.018 -15.570 -11.131 1.00 93.06 280 LYS A O 1
ATOM 2040 N N . ALA A 1 281 ? -15.520 -14.061 -10.453 1.00 94.00 281 ALA A N 1
ATOM 2041 C CA . ALA A 1 281 ? -16.410 -14.221 -11.601 1.00 94.00 281 ALA A CA 1
ATOM 2042 C C . ALA A 1 281 ? -16.032 -13.257 -12.736 1.00 94.00 281 ALA A C 1
ATOM 2044 O O . ALA A 1 281 ? -15.818 -12.065 -12.503 1.00 94.00 281 ALA A O 1
ATOM 2045 N N . ALA A 1 282 ? -16.026 -13.744 -13.980 1.00 91.62 282 ALA A N 1
ATOM 2046 C CA . ALA A 1 282 ? -15.756 -12.931 -15.173 1.00 91.62 282 ALA A CA 1
ATOM 2047 C C . ALA A 1 282 ? -16.714 -11.735 -15.325 1.00 91.62 282 ALA A C 1
ATOM 2049 O O . ALA A 1 282 ? -16.333 -10.698 -15.854 1.00 91.62 282 ALA A O 1
ATOM 2050 N N . THR A 1 283 ? -17.957 -11.888 -14.863 1.00 91.06 283 THR A N 1
ATOM 2051 C CA . THR A 1 283 ? -19.029 -10.896 -15.013 1.00 91.06 283 THR A CA 1
ATOM 2052 C C . THR A 1 283 ? -19.067 -9.851 -13.904 1.00 91.06 283 THR A C 1
ATOM 2054 O O . THR A 1 283 ? -19.861 -8.920 -13.997 1.00 91.06 283 THR A O 1
ATOM 2057 N N . ASP A 1 284 ? -18.280 -10.005 -12.835 1.00 86.94 284 ASP A N 1
ATOM 2058 C CA . ASP A 1 284 ? -18.291 -9.039 -11.736 1.00 86.94 284 ASP A CA 1
ATOM 2059 C C . ASP A 1 284 ? -17.529 -7.772 -12.129 1.00 86.94 284 ASP A C 1
ATOM 2061 O O . ASP A 1 284 ? -16.297 -7.779 -12.224 1.00 86.94 284 ASP A O 1
ATOM 2065 N N . THR A 1 285 ? -18.291 -6.697 -12.330 1.00 85.44 285 THR A N 1
ATOM 2066 C CA . THR A 1 285 ? -17.782 -5.374 -12.681 1.00 85.44 285 THR A CA 1
ATOM 2067 C C . THR A 1 285 ? -17.611 -4.431 -11.486 1.00 85.44 285 THR A C 1
ATOM 2069 O O . THR A 1 285 ? -17.239 -3.276 -11.671 1.00 85.44 285 THR A O 1
ATOM 2072 N N . ALA A 1 286 ? -17.939 -4.881 -10.273 1.00 81.81 286 ALA A N 1
ATOM 2073 C CA . ALA A 1 286 ? -17.951 -4.074 -9.051 1.00 81.81 286 ALA A CA 1
ATOM 2074 C C . ALA A 1 286 ? -16.929 -4.547 -8.001 1.00 81.81 286 ALA A C 1
ATOM 2076 O O . ALA A 1 286 ? -16.884 -4.011 -6.888 1.00 81.81 286 ALA A O 1
ATOM 2077 N N . SER A 1 287 ? -16.122 -5.553 -8.339 1.00 84.56 287 SER A N 1
ATOM 2078 C CA . SER A 1 287 ? -14.987 -5.975 -7.524 1.00 84.56 287 SER A CA 1
ATOM 2079 C C . SER A 1 287 ? -13.901 -4.899 -7.499 1.00 84.56 287 SER A C 1
ATOM 2081 O O . SER A 1 287 ? -13.736 -4.154 -8.470 1.00 84.56 287 SER A O 1
ATOM 2083 N N . GLU A 1 288 ? -13.118 -4.843 -6.423 1.00 83.25 288 GLU A N 1
ATOM 2084 C CA . GLU A 1 288 ? -12.049 -3.846 -6.281 1.00 83.25 288 GLU A CA 1
ATOM 2085 C C . GLU A 1 288 ? -10.991 -4.012 -7.375 1.00 83.25 288 GLU A C 1
ATOM 2087 O O . GLU A 1 288 ? -10.512 -3.030 -7.944 1.00 83.25 288 GLU A O 1
ATOM 2092 N N . MET A 1 289 ? -10.699 -5.263 -7.752 1.00 88.06 289 MET A N 1
ATOM 2093 C CA . MET A 1 289 ? -9.826 -5.573 -8.890 1.00 88.06 289 MET A CA 1
ATOM 2094 C C . MET A 1 289 ? -10.330 -4.955 -10.201 1.00 88.06 289 MET A C 1
ATOM 2096 O O . MET A 1 289 ? -9.556 -4.312 -10.912 1.00 88.06 289 MET A O 1
ATOM 2100 N N . GLN A 1 290 ? -11.618 -5.126 -10.529 1.00 88.62 290 GLN A N 1
ATOM 2101 C CA . GLN A 1 290 ? -12.164 -4.564 -11.765 1.00 88.62 290 GLN A CA 1
ATOM 2102 C C . GLN A 1 290 ? -12.156 -3.036 -11.719 1.00 88.62 290 GLN A C 1
ATOM 2104 O O . GLN A 1 290 ? -11.711 -2.402 -12.675 1.00 88.62 290 GLN A O 1
ATOM 2109 N N . LEU A 1 291 ? -12.606 -2.450 -10.608 1.00 85.44 291 LEU A N 1
ATOM 2110 C CA . LEU A 1 291 ? -12.672 -1.001 -10.452 1.00 85.44 291 LEU A CA 1
ATOM 2111 C C . LEU A 1 291 ? -11.287 -0.363 -10.596 1.00 85.44 291 LEU A C 1
ATOM 2113 O O . LEU A 1 291 ? -11.140 0.598 -11.350 1.00 85.44 291 LEU A O 1
ATOM 2117 N N . ALA A 1 292 ? -10.261 -0.925 -9.948 1.00 86.25 292 ALA A N 1
ATOM 2118 C CA . ALA A 1 292 ? -8.882 -0.455 -10.063 1.00 86.25 292 ALA A CA 1
ATOM 2119 C C . ALA A 1 292 ? -8.321 -0.614 -11.489 1.00 86.25 292 ALA A C 1
ATOM 2121 O O . ALA A 1 292 ? -7.538 0.228 -11.949 1.00 86.25 292 ALA A O 1
ATOM 2122 N N . LYS A 1 293 ? -8.722 -1.674 -12.206 1.00 89.94 293 LYS A N 1
ATOM 2123 C CA . LYS A 1 293 ? -8.307 -1.917 -13.593 1.00 89.94 293 LYS A CA 1
ATOM 2124 C C . LYS A 1 293 ? -8.940 -0.922 -14.560 1.00 89.94 293 LYS A C 1
ATOM 2126 O O . LYS A 1 293 ? -8.220 -0.336 -15.365 1.00 89.94 293 LYS A O 1
ATOM 2131 N N . ASP A 1 294 ? -10.249 -0.697 -14.474 1.00 88.00 294 ASP A N 1
ATOM 2132 C CA . ASP A 1 294 ? -10.963 0.283 -15.310 1.00 88.00 294 ASP A CA 1
ATOM 2133 C C . ASP A 1 294 ? -10.401 1.695 -15.101 1.00 88.00 294 ASP A C 1
ATOM 2135 O O . ASP A 1 294 ? -10.274 2.496 -16.026 1.00 88.00 294 ASP A O 1
ATOM 2139 N N . ALA A 1 295 ? -9.974 1.958 -13.870 1.00 83.31 295 ALA A N 1
ATOM 2140 C CA . ALA A 1 295 ? -9.262 3.144 -13.438 1.00 83.31 295 ALA A CA 1
ATOM 2141 C C . ALA A 1 295 ? -7.807 3.260 -13.934 1.00 83.31 295 ALA A C 1
ATOM 2143 O O . ALA A 1 295 ? -7.185 4.295 -13.682 1.00 83.31 295 ALA A O 1
ATOM 2144 N N . SER A 1 296 ? -7.245 2.227 -14.572 1.00 87.69 296 SER A N 1
ATOM 2145 C CA . SER A 1 296 ? -5.837 2.147 -14.991 1.00 87.69 296 SER A CA 1
ATOM 2146 C C . SER A 1 296 ? -4.849 2.483 -13.867 1.00 87.69 296 SER A C 1
ATOM 2148 O O . SER A 1 296 ? -3.886 3.225 -14.066 1.00 87.69 296 SER A O 1
ATOM 2150 N N . ALA A 1 297 ? -5.087 1.955 -12.663 1.00 87.19 297 ALA A N 1
ATOM 2151 C CA . ALA A 1 297 ? -4.291 2.293 -11.491 1.00 87.19 297 ALA A CA 1
ATOM 2152 C C . ALA A 1 297 ? -2.865 1.717 -11.541 1.00 87.19 297 ALA A C 1
ATOM 2154 O O . ALA A 1 297 ? -2.614 0.577 -11.152 1.00 87.19 297 ALA A O 1
ATOM 2155 N N . THR A 1 298 ? -1.902 2.509 -12.016 1.00 89.19 298 THR A N 1
ATOM 2156 C CA . THR A 1 298 ? -0.523 2.053 -12.276 1.00 89.19 298 THR A CA 1
ATOM 2157 C C . THR A 1 298 ? 0.277 1.726 -11.016 1.00 89.19 298 THR A C 1
ATOM 2159 O O . THR A 1 298 ? 1.201 0.915 -11.089 1.00 89.19 298 THR A O 1
ATOM 2162 N N . LYS A 1 299 ? -0.096 2.314 -9.873 1.00 90.06 299 LYS A N 1
ATOM 2163 C CA . LYS A 1 299 ? 0.542 2.143 -8.557 1.00 90.06 299 LYS A CA 1
ATOM 2164 C C . LYS A 1 299 ? -0.320 1.378 -7.544 1.00 90.06 299 LYS A C 1
ATOM 2166 O O . LYS A 1 299 ? -0.049 1.409 -6.350 1.00 90.06 299 LYS A O 1
ATOM 2171 N N . THR A 1 300 ? -1.351 0.683 -8.013 1.00 91.06 300 THR A N 1
ATOM 2172 C CA . THR A 1 300 ? -2.241 -0.109 -7.159 1.00 91.06 300 THR A CA 1
ATOM 2173 C C . THR A 1 300 ? -2.247 -1.550 -7.628 1.00 91.06 300 THR A C 1
ATOM 2175 O O . THR A 1 300 ? -2.491 -1.792 -8.804 1.00 91.06 300 THR A O 1
ATOM 2178 N N . ALA A 1 301 ? -2.013 -2.507 -6.739 1.00 92.88 301 ALA A N 1
ATOM 2179 C CA . ALA A 1 301 ? -2.256 -3.921 -7.002 1.00 92.88 301 ALA A CA 1
ATOM 2180 C C . ALA A 1 301 ? -3.320 -4.449 -6.044 1.00 92.88 301 ALA A C 1
ATOM 2182 O O . ALA A 1 301 ? -3.449 -3.973 -4.920 1.00 92.88 301 ALA A O 1
ATOM 2183 N N . ILE A 1 302 ? -4.092 -5.429 -6.495 1.00 92.25 302 ILE A N 1
ATOM 2184 C CA . ILE A 1 302 ? -5.168 -6.010 -5.700 1.00 92.25 302 ILE A CA 1
ATOM 2185 C C . ILE A 1 302 ? -4.990 -7.524 -5.688 1.00 92.25 302 ILE A C 1
ATOM 2187 O O . ILE A 1 302 ? -4.759 -8.145 -6.732 1.00 92.25 302 ILE A O 1
ATOM 2191 N N . VAL A 1 303 ? -5.061 -8.107 -4.495 1.00 94.56 303 VAL A N 1
ATOM 2192 C CA . VAL A 1 303 ? -4.886 -9.538 -4.262 1.00 94.56 303 VAL A CA 1
ATOM 2193 C C . VAL A 1 303 ? -6.209 -10.121 -3.780 1.00 94.56 303 VAL A C 1
ATOM 2195 O O . VAL A 1 303 ? -6.772 -9.673 -2.791 1.00 94.56 303 VAL A O 1
ATOM 2198 N N . TYR A 1 304 ? -6.727 -11.128 -4.468 1.00 94.50 304 TYR A N 1
ATOM 2199 C CA . TYR A 1 304 ? -7.903 -11.852 -4.014 1.00 94.50 304 TYR A CA 1
ATOM 2200 C C . TYR A 1 304 ? -7.572 -12.720 -2.796 1.00 94.50 304 TYR A C 1
ATOM 2202 O O . TYR A 1 304 ? -6.586 -13.469 -2.798 1.00 94.50 304 TYR A O 1
ATOM 2210 N N . ALA A 1 305 ? -8.454 -12.675 -1.802 1.00 93.19 305 ALA A N 1
ATOM 2211 C CA . ALA A 1 305 ? -8.506 -13.642 -0.719 1.00 93.19 305 ALA A CA 1
ATOM 2212 C C . ALA A 1 305 ? -9.960 -14.003 -0.399 1.00 93.19 305 ALA A C 1
ATOM 2214 O O . ALA A 1 305 ? -10.856 -13.185 -0.531 1.00 93.19 305 ALA A O 1
ATOM 2215 N N . ASP A 1 306 ? -10.210 -15.233 0.030 1.00 91.38 306 ASP A N 1
ATOM 2216 C CA . ASP A 1 306 ? -11.531 -15.676 0.507 1.00 91.38 306 ASP A CA 1
ATOM 2217 C C . ASP A 1 306 ? -11.786 -15.326 1.992 1.00 91.38 306 ASP A C 1
ATOM 2219 O O . ASP A 1 306 ? -12.888 -15.542 2.491 1.00 91.38 306 ASP A O 1
ATOM 2223 N N . ASP A 1 307 ? -10.783 -14.782 2.690 1.00 89.19 307 ASP A N 1
ATOM 2224 C CA . ASP A 1 307 ? -10.829 -14.373 4.096 1.00 89.19 307 ASP A CA 1
ATOM 2225 C C . ASP A 1 307 ? -9.873 -13.187 4.322 1.00 89.19 307 ASP A C 1
ATOM 2227 O O . ASP A 1 307 ? -8.722 -13.214 3.875 1.00 89.19 307 ASP A O 1
ATOM 2231 N N . ILE A 1 308 ? -10.336 -12.159 5.039 1.00 85.25 308 ILE A N 1
ATOM 2232 C CA . ILE A 1 308 ? -9.547 -10.970 5.386 1.00 85.25 308 ILE A CA 1
ATOM 2233 C C . ILE A 1 308 ? -8.304 -11.313 6.217 1.00 85.25 308 ILE A C 1
ATOM 2235 O O . ILE A 1 308 ? -7.304 -10.612 6.127 1.00 85.25 308 ILE A O 1
ATOM 2239 N N . ALA A 1 309 ? -8.303 -12.416 6.970 1.00 87.31 309 ALA A N 1
ATOM 2240 C CA . ALA A 1 309 ? -7.130 -12.863 7.722 1.00 87.31 309 ALA A CA 1
ATOM 2241 C C . ALA A 1 309 ? -5.966 -13.316 6.813 1.00 87.31 309 ALA A C 1
ATOM 2243 O O . ALA A 1 309 ? -4.827 -13.447 7.268 1.00 87.31 309 ALA A O 1
ATOM 2244 N N . LYS A 1 310 ? -6.209 -13.559 5.516 1.00 91.81 310 LYS A N 1
ATOM 2245 C CA . LYS A 1 310 ? -5.188 -13.984 4.542 1.00 91.81 310 LYS A CA 1
ATOM 2246 C C . LYS A 1 310 ? -4.502 -12.775 3.907 1.00 91.81 310 LYS A C 1
ATOM 2248 O O . LYS A 1 310 ? -4.682 -12.485 2.727 1.00 91.81 310 LYS A O 1
ATOM 2253 N N . ARG A 1 311 ? -3.670 -12.096 4.700 1.00 92.38 311 ARG A N 1
ATOM 2254 C CA . ARG A 1 311 ? -2.967 -10.832 4.392 1.00 92.38 311 ARG A CA 1
ATOM 2255 C C . ARG A 1 311 ? -1.851 -10.921 3.347 1.00 92.38 311 ARG A C 1
ATOM 2257 O O . ARG A 1 311 ? -0.714 -10.504 3.573 1.00 92.38 311 ARG A O 1
ATOM 2264 N N . ALA A 1 312 ? -2.172 -11.480 2.183 1.00 94.19 312 ALA A N 1
ATOM 2265 C CA . ALA A 1 312 ? -1.260 -11.587 1.050 1.00 94.19 312 ALA A CA 1
ATOM 2266 C C . ALA A 1 312 ? -0.864 -10.209 0.495 1.00 94.19 312 ALA A C 1
ATOM 2268 O O . ALA A 1 312 ? 0.254 -10.047 0.017 1.00 94.19 312 ALA A O 1
ATOM 2269 N N . ASP A 1 313 ? -1.744 -9.214 0.607 1.00 92.94 313 ASP A N 1
ATOM 2270 C CA . ASP A 1 313 ? -1.478 -7.809 0.293 1.00 92.94 313 ASP A CA 1
ATOM 2271 C C . ASP A 1 313 ? -0.291 -7.245 1.091 1.00 92.94 313 ASP A C 1
ATOM 2273 O O . ASP A 1 313 ? 0.644 -6.682 0.516 1.00 92.94 313 ASP A O 1
ATOM 2277 N N . ILE A 1 314 ? -0.289 -7.473 2.408 1.00 94.56 314 ILE A N 1
ATOM 2278 C CA . ILE A 1 314 ? 0.774 -7.032 3.314 1.00 94.56 314 ILE A CA 1
ATOM 2279 C C . ILE A 1 314 ? 2.059 -7.804 3.039 1.00 94.56 314 ILE A C 1
ATOM 2281 O O . ILE A 1 314 ? 3.121 -7.195 2.948 1.00 94.56 314 ILE A O 1
ATOM 2285 N N . ALA A 1 315 ? 1.984 -9.127 2.877 1.00 95.06 315 ALA A N 1
ATOM 2286 C CA . ALA A 1 315 ? 3.170 -9.946 2.628 1.00 95.06 315 ALA A CA 1
ATOM 2287 C C . ALA A 1 315 ? 3.862 -9.603 1.295 1.00 95.06 315 ALA A C 1
ATOM 2289 O O . ALA A 1 315 ? 5.091 -9.617 1.219 1.00 95.06 315 ALA A O 1
ATOM 2290 N N . VAL A 1 316 ? 3.091 -9.259 0.256 1.00 94.69 316 VAL A N 1
ATOM 2291 C CA . VAL A 1 316 ? 3.625 -8.770 -1.025 1.00 94.69 316 VAL A CA 1
ATOM 2292 C C . VAL A 1 316 ? 4.402 -7.472 -0.822 1.00 94.69 316 VAL A C 1
ATOM 2294 O O . VAL A 1 316 ? 5.561 -7.389 -1.230 1.00 94.69 316 VAL A O 1
ATOM 2297 N N . LEU A 1 317 ? 3.799 -6.477 -0.164 1.00 94.81 317 LEU A N 1
ATOM 2298 C CA . LEU A 1 317 ? 4.485 -5.214 0.113 1.00 94.81 317 LEU A CA 1
ATOM 2299 C C . LEU A 1 317 ? 5.704 -5.412 1.013 1.00 94.81 317 LEU A C 1
ATOM 2301 O O . LEU A 1 317 ? 6.738 -4.807 0.764 1.00 94.81 317 LEU A O 1
ATOM 2305 N N . ALA A 1 318 ? 5.618 -6.296 2.004 1.00 94.75 318 ALA A N 1
ATOM 2306 C CA . ALA A 1 318 ? 6.726 -6.611 2.891 1.00 94.75 318 ALA A CA 1
ATOM 2307 C C . ALA A 1 318 ? 7.919 -7.208 2.132 1.00 94.75 318 ALA A C 1
ATOM 2309 O O . ALA A 1 318 ? 9.049 -6.770 2.328 1.00 94.75 318 ALA A O 1
ATOM 2310 N N . LYS A 1 319 ? 7.690 -8.148 1.206 1.00 92.69 319 LYS A N 1
ATOM 2311 C CA . LYS A 1 319 ? 8.765 -8.680 0.352 1.00 92.69 319 LYS A CA 1
ATOM 2312 C C . LYS A 1 319 ? 9.401 -7.603 -0.526 1.00 92.69 319 LYS A C 1
ATOM 2314 O O . LYS A 1 319 ? 10.624 -7.532 -0.610 1.00 92.69 319 LYS A O 1
ATOM 2319 N N . LEU A 1 320 ? 8.591 -6.738 -1.140 1.00 92.50 320 LEU A N 1
ATOM 2320 C CA . LEU A 1 320 ? 9.095 -5.611 -1.933 1.00 92.50 320 LEU A CA 1
ATOM 2321 C C . LEU A 1 320 ? 9.907 -4.632 -1.071 1.00 92.50 320 LEU A C 1
ATOM 2323 O O . LEU A 1 320 ? 10.990 -4.198 -1.465 1.00 92.50 320 LEU A O 1
ATOM 2327 N N . SER A 1 321 ? 9.423 -4.325 0.131 1.00 92.88 321 SER A N 1
ATOM 2328 C CA . SER A 1 321 ? 10.105 -3.460 1.094 1.00 92.88 321 SER A CA 1
ATOM 2329 C C . SER A 1 321 ? 11.342 -4.090 1.732 1.00 92.88 321 SER A C 1
ATOM 2331 O O . SER A 1 321 ? 12.188 -3.371 2.257 1.00 92.88 321 SER A O 1
ATOM 2333 N N . GLY A 1 322 ? 11.496 -5.410 1.667 1.00 90.88 322 GLY A N 1
ATOM 2334 C CA . GLY A 1 322 ? 12.714 -6.102 2.079 1.00 90.88 322 GLY A CA 1
ATOM 2335 C C . GLY A 1 322 ? 13.912 -5.860 1.156 1.00 90.88 322 GLY A C 1
ATOM 2336 O O . GLY A 1 322 ? 15.053 -6.002 1.589 1.00 90.88 322 GLY A O 1
ATOM 2337 N N . MET A 1 323 ? 13.685 -5.479 -0.105 1.00 89.12 323 MET A N 1
ATOM 2338 C CA . MET A 1 323 ? 14.751 -5.342 -1.104 1.00 89.12 323 MET A CA 1
ATOM 2339 C C . MET A 1 323 ? 15.767 -4.247 -0.728 1.00 89.12 323 MET A C 1
ATOM 2341 O O . MET A 1 323 ? 15.401 -3.105 -0.438 1.00 89.12 323 MET A O 1
ATOM 2345 N N . ASP A 1 324 ? 17.061 -4.567 -0.809 1.00 86.81 324 ASP A N 1
ATOM 2346 C CA . ASP A 1 324 ? 18.163 -3.616 -0.654 1.00 86.81 324 ASP A CA 1
ATOM 2347 C C . ASP A 1 324 ? 18.858 -3.369 -1.994 1.00 86.81 324 ASP A C 1
ATOM 2349 O O . ASP A 1 324 ? 19.733 -4.112 -2.433 1.00 86.81 324 ASP A O 1
ATOM 2353 N N . PHE A 1 325 ? 18.522 -2.248 -2.626 1.00 85.31 325 PHE A N 1
ATOM 2354 C CA . PHE A 1 325 ? 19.100 -1.841 -3.907 1.00 85.31 325 PHE A CA 1
ATOM 2355 C C . PHE A 1 325 ? 20.599 -1.482 -3.856 1.00 85.31 325 PHE A C 1
ATOM 2357 O O . PHE A 1 325 ? 21.177 -1.112 -4.879 1.00 85.31 325 PHE A O 1
ATOM 2364 N N . ASN A 1 326 ? 21.242 -1.555 -2.685 1.00 84.81 326 ASN A N 1
ATOM 2365 C CA . ASN A 1 326 ? 22.697 -1.440 -2.557 1.00 84.81 326 ASN A CA 1
ATOM 2366 C C . ASN A 1 326 ? 23.404 -2.802 -2.541 1.00 84.81 326 ASN A C 1
ATOM 2368 O O . ASN A 1 326 ? 24.634 -2.829 -2.607 1.00 84.81 326 ASN A O 1
ATOM 2372 N N . GLN A 1 327 ? 22.660 -3.907 -2.450 1.00 84.62 327 GLN A N 1
ATOM 2373 C CA . GLN A 1 327 ? 23.214 -5.255 -2.507 1.00 84.62 327 GLN A CA 1
ATOM 2374 C C . GLN A 1 327 ? 23.136 -5.824 -3.928 1.00 84.62 327 GLN A C 1
ATOM 2376 O O . GLN A 1 327 ? 22.194 -5.510 -4.664 1.00 84.62 327 GLN A O 1
ATOM 2381 N N . PRO A 1 328 ? 24.106 -6.669 -4.322 1.00 84.25 328 PRO A N 1
ATOM 2382 C CA . PRO A 1 328 ? 24.026 -7.419 -5.566 1.00 84.25 328 PRO A CA 1
ATOM 2383 C C . PRO A 1 328 ? 22.742 -8.255 -5.646 1.00 84.25 328 PRO A C 1
ATOM 2385 O O . PRO A 1 328 ? 22.407 -8.937 -4.682 1.00 84.25 328 PRO A O 1
ATOM 2388 N N . GLU A 1 329 ? 22.054 -8.212 -6.791 1.00 82.69 329 GLU A N 1
ATOM 2389 C CA . GLU A 1 329 ? 20.925 -9.102 -7.133 1.00 82.69 329 GLU A CA 1
ATOM 2390 C C . GLU A 1 329 ? 19.787 -9.154 -6.091 1.00 82.69 329 GLU A C 1
ATOM 2392 O O . GLU A 1 329 ? 19.101 -10.162 -5.941 1.00 82.69 329 GLU A O 1
ATOM 2397 N N . SER A 1 330 ? 19.553 -8.057 -5.364 1.00 85.25 330 SER A N 1
ATOM 2398 C CA . SER A 1 330 ? 18.517 -8.021 -4.324 1.00 85.25 330 SER A CA 1
ATOM 2399 C C . SER A 1 330 ? 17.080 -7.997 -4.862 1.00 85.25 330 SER A C 1
ATOM 2401 O O . SER A 1 330 ? 16.147 -8.192 -4.078 1.00 85.25 330 SER A O 1
ATOM 2403 N N . ILE A 1 331 ? 16.871 -7.691 -6.145 1.00 82.62 331 ILE A N 1
ATOM 2404 C CA . ILE A 1 331 ? 15.525 -7.623 -6.721 1.00 82.62 331 ILE A CA 1
ATOM 2405 C C . ILE A 1 331 ? 14.985 -9.037 -6.919 1.00 82.62 331 ILE A C 1
ATOM 2407 O O . ILE A 1 331 ? 15.558 -9.859 -7.630 1.00 82.62 331 ILE A O 1
ATOM 2411 N N . GLU A 1 332 ? 13.844 -9.301 -6.292 1.00 80.75 332 GLU A N 1
ATOM 2412 C CA . GLU A 1 332 ? 13.199 -10.606 -6.269 1.00 80.75 332 GLU A CA 1
ATOM 2413 C C . GLU A 1 332 ? 11.913 -10.605 -7.109 1.00 80.75 332 GLU A C 1
ATOM 2415 O O . GLU A 1 332 ? 11.035 -9.765 -6.918 1.00 80.75 332 GLU A O 1
ATOM 2420 N N . THR A 1 333 ? 11.750 -11.600 -7.985 1.00 83.44 333 THR A N 1
ATOM 2421 C CA . THR A 1 333 ? 10.457 -11.885 -8.629 1.00 83.44 333 THR A CA 1
ATOM 2422 C C . THR A 1 333 ? 9.501 -12.532 -7.636 1.00 83.44 333 THR A C 1
ATOM 2424 O O . THR A 1 333 ? 9.838 -13.553 -7.032 1.00 83.44 333 THR A O 1
ATOM 2427 N N . LEU A 1 334 ? 8.298 -11.972 -7.496 1.00 83.88 334 LEU A N 1
ATOM 2428 C CA . LEU A 1 334 ? 7.291 -12.465 -6.548 1.00 83.88 334 LEU A CA 1
ATOM 2429 C C . LEU A 1 334 ? 6.559 -13.727 -7.025 1.00 83.88 334 LEU A C 1
ATOM 2431 O O . LEU A 1 334 ? 6.174 -14.563 -6.214 1.00 83.88 334 LEU A O 1
ATOM 2435 N N . VAL A 1 335 ? 6.362 -13.883 -8.331 1.00 86.25 335 VAL A N 1
ATOM 2436 C CA . VAL A 1 335 ? 5.754 -15.084 -8.922 1.00 86.25 335 VAL A CA 1
ATOM 2437 C C . VAL A 1 335 ? 6.863 -16.065 -9.310 1.00 86.25 335 VAL A C 1
ATOM 2439 O O . VAL A 1 335 ? 7.854 -15.616 -9.890 1.00 86.25 335 VAL A O 1
ATOM 2442 N N . PRO A 1 336 ? 6.736 -17.383 -9.067 1.00 85.19 336 PRO A N 1
ATOM 2443 C CA . PRO A 1 336 ? 5.646 -18.120 -8.414 1.00 85.19 336 PRO A CA 1
ATOM 2444 C C . PRO A 1 336 ? 5.997 -18.486 -6.956 1.00 85.19 336 PRO A C 1
ATOM 2446 O O . PRO A 1 336 ? 6.109 -19.659 -6.611 1.00 85.19 336 PRO A O 1
ATOM 2449 N N . LYS A 1 337 ? 6.251 -17.502 -6.087 1.00 87.19 337 LYS A N 1
ATOM 2450 C CA . LYS A 1 337 ? 6.764 -17.772 -4.732 1.00 87.19 337 LYS A CA 1
ATOM 2451 C C . LYS A 1 337 ? 5.653 -17.879 -3.698 1.00 87.19 337 LYS A C 1
ATOM 2453 O O . LYS A 1 337 ? 4.586 -17.286 -3.845 1.00 87.19 337 LYS A O 1
ATOM 2458 N N . GLY A 1 338 ? 5.933 -18.599 -2.617 1.00 91.25 338 GLY A N 1
ATOM 2459 C CA . GLY A 1 338 ? 5.120 -18.545 -1.409 1.00 91.25 338 GLY A CA 1
ATOM 2460 C C . GLY A 1 338 ? 5.263 -17.201 -0.691 1.00 91.25 338 GLY A C 1
ATOM 2461 O O . GLY A 1 338 ? 6.288 -16.519 -0.797 1.00 91.25 338 GLY A O 1
ATOM 2462 N N . LEU A 1 339 ? 4.233 -16.835 0.069 1.00 92.38 339 LEU A N 1
ATOM 2463 C CA . LEU A 1 339 ? 4.250 -15.675 0.956 1.00 92.38 339 LEU A CA 1
ATOM 2464 C C . LEU A 1 339 ? 4.323 -16.169 2.410 1.00 92.38 339 LEU A C 1
ATOM 2466 O O . LEU A 1 339 ? 3.482 -16.980 2.809 1.00 92.38 339 LEU A O 1
ATOM 2470 N N . PRO A 1 340 ? 5.326 -15.740 3.196 1.00 87.75 340 PRO A N 1
ATOM 2471 C CA . PRO A 1 340 ? 5.505 -16.224 4.559 1.00 87.75 340 PRO A CA 1
ATOM 2472 C C . PRO A 1 340 ? 4.328 -15.802 5.440 1.00 87.75 340 PRO A C 1
ATOM 2474 O O . PRO A 1 340 ? 3.809 -14.698 5.302 1.00 87.75 340 PRO A O 1
ATOM 2477 N N . SER A 1 341 ? 3.925 -16.678 6.362 1.00 87.38 341 SER A N 1
ATOM 2478 C CA . SER A 1 341 ? 2.879 -16.403 7.359 1.00 87.38 341 SER A CA 1
ATOM 2479 C C . SER A 1 341 ? 1.495 -16.046 6.787 1.00 87.38 341 SER A C 1
ATOM 2481 O O . SER A 1 341 ? 0.672 -15.480 7.502 1.00 87.38 341 SER A O 1
ATOM 2483 N N . VAL A 1 342 ? 1.206 -16.404 5.528 1.00 94.00 342 VAL A N 1
ATOM 2484 C CA . VAL A 1 342 ? -0.100 -16.175 4.888 1.00 94.00 342 VAL A CA 1
ATOM 2485 C C . VAL A 1 342 ? -0.696 -17.488 4.381 1.00 94.00 342 VAL A C 1
ATOM 2487 O O . VAL A 1 342 ? -0.043 -18.269 3.689 1.00 94.00 342 VAL A O 1
ATOM 2490 N N . ASN A 1 343 ? -1.967 -17.728 4.705 1.00 94.50 343 ASN A N 1
ATOM 2491 C CA . ASN A 1 343 ? -2.709 -18.889 4.214 1.00 94.50 343 ASN A CA 1
ATOM 2492 C C . ASN A 1 343 ? -3.192 -18.688 2.767 1.00 94.50 343 ASN A C 1
ATOM 2494 O O . ASN A 1 343 ? -3.500 -17.579 2.343 1.00 94.50 343 ASN A O 1
ATOM 2498 N N . THR A 1 344 ? -3.315 -19.784 2.019 1.00 95.88 344 THR A N 1
ATOM 2499 C CA . THR A 1 344 ? -3.749 -19.785 0.611 1.00 95.88 344 THR A CA 1
ATOM 2500 C C . THR A 1 344 ? -5.272 -19.731 0.465 1.00 95.88 344 THR A C 1
ATOM 2502 O O . THR A 1 344 ? -5.992 -20.322 1.276 1.00 95.88 344 THR A O 1
ATOM 2505 N N . SER A 1 345 ? -5.759 -19.138 -0.622 1.00 95.31 345 SER A N 1
ATOM 2506 C CA . SER A 1 345 ? -7.165 -19.187 -1.047 1.00 95.31 345 SER A CA 1
ATOM 2507 C C . SER A 1 345 ? -7.398 -20.334 -2.031 1.00 95.31 345 SER A C 1
ATOM 2509 O O . SER A 1 345 ? -6.568 -20.591 -2.910 1.00 95.31 345 SER A O 1
ATOM 2511 N N . ALA A 1 346 ? -8.524 -21.033 -1.887 1.00 92.62 346 ALA A N 1
ATOM 2512 C CA . ALA A 1 346 ? -8.905 -22.104 -2.803 1.00 92.62 346 ALA A CA 1
ATOM 2513 C C . ALA A 1 346 ? -9.646 -21.519 -4.013 1.00 92.62 346 ALA A C 1
ATOM 2515 O O . ALA A 1 346 ? -10.701 -20.905 -3.858 1.00 92.62 346 ALA A O 1
ATOM 2516 N N . ILE A 1 347 ? -9.095 -21.717 -5.211 1.00 94.69 347 ILE A N 1
ATOM 2517 C CA . ILE A 1 347 ? -9.684 -21.257 -6.472 1.00 94.69 347 ILE A CA 1
ATOM 2518 C C . ILE A 1 347 ? -9.563 -22.337 -7.549 1.00 94.69 347 ILE A C 1
ATOM 2520 O O . ILE A 1 347 ? -8.662 -23.174 -7.517 1.00 94.69 347 ILE A O 1
ATOM 2524 N N . THR A 1 348 ? -10.471 -22.305 -8.514 1.00 95.25 348 THR A N 1
ATOM 2525 C CA . THR A 1 348 ? -10.438 -23.113 -9.739 1.00 95.25 348 THR A CA 1
ATOM 2526 C C . THR A 1 348 ? -9.615 -22.429 -10.838 1.00 95.25 348 THR A C 1
ATOM 2528 O O . THR A 1 348 ? -9.361 -21.226 -10.788 1.00 95.25 348 THR A O 1
ATOM 2531 N N . GLU A 1 349 ? -9.250 -23.162 -11.894 1.00 94.06 349 GLU A N 1
ATOM 2532 C CA . GLU A 1 349 ? -8.528 -22.597 -13.051 1.00 94.06 349 GLU A CA 1
ATOM 2533 C C . GLU A 1 349 ? -9.322 -21.501 -13.782 1.00 94.06 349 GLU A C 1
ATOM 2535 O O . GLU A 1 349 ? -8.761 -20.508 -14.254 1.00 94.06 349 GLU A O 1
ATOM 2540 N N . THR A 1 350 ? -10.650 -21.648 -13.852 1.00 96.50 350 THR A N 1
ATOM 2541 C CA . THR A 1 350 ? -11.531 -20.630 -14.447 1.00 96.50 350 THR A CA 1
ATOM 2542 C C . THR A 1 350 ? -11.543 -19.358 -13.601 1.00 96.50 350 THR A C 1
ATOM 2544 O O . THR A 1 350 ? -11.435 -18.257 -14.134 1.00 96.50 350 THR A O 1
ATOM 2547 N N . GLU A 1 351 ? -11.627 -19.495 -12.277 1.00 97.25 351 GLU A N 1
ATOM 2548 C CA . GLU A 1 351 ? -11.553 -18.364 -11.347 1.00 97.25 351 GLU A CA 1
ATOM 2549 C C . GLU A 1 351 ? -10.186 -17.672 -11.404 1.00 97.25 351 GLU A C 1
ATOM 2551 O O . GLU A 1 351 ? -10.137 -16.445 -11.460 1.00 97.25 351 GLU A O 1
ATOM 2556 N N . LEU A 1 352 ? -9.088 -18.433 -11.486 1.00 96.31 352 LEU A N 1
ATOM 2557 C CA . LEU A 1 352 ? -7.745 -17.885 -11.693 1.00 96.31 352 LEU A CA 1
ATOM 2558 C C . LEU A 1 352 ? -7.678 -17.064 -12.986 1.00 96.31 352 LEU A C 1
ATOM 2560 O O . LEU A 1 352 ? -7.225 -15.922 -12.966 1.00 96.31 352 LEU A O 1
ATOM 2564 N N . THR A 1 353 ? -8.179 -17.608 -14.097 1.00 96.31 353 THR A N 1
ATOM 2565 C CA . THR A 1 353 ? -8.226 -16.903 -15.389 1.00 96.31 353 THR A CA 1
ATOM 2566 C C . THR A 1 353 ? -8.993 -15.585 -15.278 1.00 96.31 353 THR A C 1
ATOM 2568 O O . THR A 1 353 ? -8.547 -14.566 -15.805 1.00 96.31 353 THR A O 1
ATOM 2571 N N . ASN A 1 354 ? -10.107 -15.569 -14.544 1.00 96.50 354 ASN A N 1
ATOM 2572 C CA . ASN A 1 354 ? -10.893 -14.355 -14.325 1.00 96.50 354 ASN A CA 1
ATOM 2573 C C . ASN A 1 354 ? -10.145 -13.328 -13.464 1.00 96.50 354 ASN A C 1
ATOM 2575 O O . ASN A 1 354 ? -10.138 -12.148 -13.808 1.00 96.50 354 ASN A O 1
ATOM 2579 N N . ILE A 1 355 ? -9.490 -13.763 -12.380 1.00 96.75 355 ILE A N 1
ATOM 2580 C CA . ILE A 1 355 ? -8.674 -12.898 -11.511 1.00 96.75 355 ILE A CA 1
ATOM 2581 C C . ILE A 1 355 ? -7.541 -12.256 -12.324 1.00 96.75 355 ILE A C 1
ATOM 2583 O O . ILE A 1 355 ? -7.410 -11.031 -12.346 1.00 96.75 355 ILE A O 1
ATOM 2587 N N . LEU A 1 356 ? -6.774 -13.059 -13.069 1.00 95.50 356 LEU A N 1
ATOM 2588 C CA . LEU A 1 356 ? -5.688 -12.573 -13.928 1.00 95.50 356 LEU A CA 1
ATOM 2589 C C . LEU A 1 356 ? -6.211 -11.670 -15.052 1.00 95.50 356 LEU A C 1
ATOM 2591 O O . LEU A 1 356 ? -5.596 -10.653 -15.379 1.00 95.50 356 LEU A O 1
ATOM 2595 N N . GLY A 1 357 ? -7.385 -11.992 -15.598 1.00 95.31 357 GLY A N 1
ATOM 2596 C CA . GLY A 1 357 ? -8.100 -11.171 -16.569 1.00 95.31 357 GLY A CA 1
ATOM 2597 C C . GLY A 1 357 ? -8.429 -9.773 -16.045 1.00 95.31 357 GLY A C 1
ATOM 2598 O O . GLY A 1 357 ? -8.513 -8.840 -16.841 1.00 95.31 357 GLY A O 1
ATOM 2599 N N . LYS A 1 358 ? -8.534 -9.585 -14.725 1.00 94.25 358 LYS A N 1
ATOM 2600 C CA . LYS A 1 358 ? -8.744 -8.289 -14.056 1.00 94.25 358 LYS A CA 1
ATOM 2601 C C . LYS A 1 358 ? -7.447 -7.629 -13.573 1.00 94.25 358 LYS A C 1
ATOM 2603 O O . LYS A 1 358 ? -7.514 -6.664 -12.824 1.00 94.25 358 LYS A O 1
ATOM 2608 N N . ASN A 1 359 ? -6.278 -8.104 -14.016 1.00 95.25 359 ASN A N 1
ATOM 2609 C CA . ASN A 1 359 ? -4.969 -7.722 -13.463 1.00 95.25 359 ASN A CA 1
ATOM 2610 C C . ASN A 1 359 ? -4.864 -7.972 -11.944 1.00 95.25 359 ASN A C 1
ATOM 2612 O O . ASN A 1 359 ? -4.041 -7.360 -11.268 1.00 95.25 359 ASN A O 1
ATOM 2616 N N . GLY A 1 360 ? -5.701 -8.861 -11.408 1.00 94.88 360 GLY A N 1
ATOM 2617 C CA . GLY A 1 360 ? -5.664 -9.279 -10.020 1.00 94.88 360 GLY A CA 1
ATOM 2618 C C . GLY A 1 360 ? -4.559 -10.291 -9.754 1.00 94.88 360 GLY A C 1
ATOM 2619 O O . GLY A 1 360 ? -3.983 -10.883 -10.670 1.00 94.88 360 GLY A O 1
ATOM 2620 N N . SER A 1 361 ? -4.290 -10.507 -8.474 1.00 96.06 361 SER A N 1
ATOM 2621 C CA . SER A 1 361 ? -3.345 -11.520 -8.000 1.00 96.06 361 SER A CA 1
ATOM 2622 C C . SER A 1 361 ? -4.003 -12.423 -6.968 1.00 96.06 361 SER A C 1
ATOM 2624 O O . SER A 1 361 ? -5.056 -12.089 -6.440 1.00 96.06 361 SER A O 1
ATOM 2626 N N . VAL A 1 362 ? -3.399 -13.564 -6.655 1.00 96.81 362 VAL A N 1
ATOM 2627 C CA . VAL A 1 362 ? -3.914 -14.492 -5.643 1.00 96.81 362 VAL A CA 1
ATOM 2628 C C . VAL A 1 362 ? -2.789 -15.365 -5.104 1.00 96.81 362 VAL A C 1
ATOM 2630 O O . VAL A 1 362 ? -1.929 -15.817 -5.857 1.00 96.81 362 VAL A O 1
ATOM 2633 N N . LEU A 1 363 ? -2.806 -15.633 -3.799 1.00 97.19 363 LEU A N 1
ATOM 2634 C CA . LEU A 1 363 ? -1.998 -16.689 -3.195 1.00 97.19 363 LEU A CA 1
ATOM 2635 C C . LEU A 1 363 ? -2.834 -17.971 -3.145 1.00 97.19 363 LEU A C 1
ATOM 2637 O O . LEU A 1 363 ? -3.788 -18.064 -2.372 1.00 97.19 363 LEU A O 1
ATOM 2641 N N . THR A 1 364 ? -2.489 -18.960 -3.964 1.00 96.12 364 THR A N 1
ATOM 2642 C CA . THR A 1 364 ? -3.194 -20.250 -4.028 1.00 96.12 364 THR A CA 1
ATOM 2643 C C . THR A 1 364 ? -2.209 -21.417 -3.949 1.00 96.12 364 THR A C 1
ATOM 2645 O O . THR A 1 364 ? -1.047 -21.204 -3.622 1.00 96.12 364 THR A O 1
ATOM 2648 N N . ARG A 1 365 ? -2.651 -22.657 -4.179 1.00 93.44 365 ARG A N 1
ATOM 2649 C CA . ARG A 1 365 ? -1.761 -23.822 -4.270 1.00 93.44 365 ARG A CA 1
ATOM 2650 C C . ARG A 1 365 ? -1.591 -24.256 -5.719 1.00 93.44 365 ARG A C 1
ATOM 2652 O O . ARG A 1 365 ? -2.583 -24.475 -6.406 1.00 93.44 365 ARG A O 1
ATOM 2659 N N . VAL A 1 366 ? -0.346 -24.436 -6.145 1.00 91.50 366 VAL A N 1
ATOM 2660 C CA . VAL A 1 366 ? 0.016 -25.082 -7.413 1.00 91.50 366 VAL A CA 1
ATOM 2661 C C . VAL A 1 366 ? 0.791 -26.340 -7.057 1.00 91.50 366 VAL A C 1
ATOM 2663 O O . VAL A 1 366 ? 1.789 -26.259 -6.355 1.00 91.50 366 VAL A O 1
ATOM 2666 N N . ASP A 1 367 ? 0.282 -27.501 -7.468 1.00 89.75 367 ASP A N 1
ATOM 2667 C CA . ASP A 1 367 ? 0.841 -28.813 -7.100 1.00 89.75 367 ASP A CA 1
ATOM 2668 C C . ASP A 1 367 ? 1.081 -28.983 -5.584 1.00 89.75 367 ASP A C 1
ATOM 2670 O O . ASP A 1 367 ? 2.094 -29.489 -5.117 1.00 89.75 367 ASP A O 1
ATOM 2674 N N . GLY A 1 368 ? 0.140 -28.480 -4.780 1.00 87.88 368 GLY A N 1
ATOM 2675 C CA . GLY A 1 368 ? 0.238 -28.520 -3.323 1.00 87.88 368 GLY A CA 1
ATOM 2676 C C . GLY A 1 368 ? 1.109 -27.425 -2.703 1.00 87.88 368 GLY A C 1
ATOM 2677 O O . GLY A 1 368 ? 0.973 -27.205 -1.504 1.00 87.88 368 GLY A O 1
ATOM 2678 N N . GLU A 1 369 ? 1.892 -26.665 -3.466 1.00 92.25 369 GLU A N 1
ATOM 2679 C CA . GLU A 1 369 ? 2.770 -25.618 -2.933 1.00 92.25 369 GLU A CA 1
ATOM 2680 C C . GLU A 1 369 ? 2.102 -24.231 -2.922 1.00 92.25 369 GLU A C 1
ATOM 2682 O O . GLU A 1 369 ? 1.528 -23.814 -3.937 1.00 92.25 369 GLU A O 1
ATOM 2687 N N . PRO A 1 370 ? 2.162 -23.475 -1.804 1.00 94.19 370 PRO A N 1
ATOM 2688 C CA . PRO A 1 370 ? 1.712 -22.087 -1.761 1.00 94.19 370 PRO A CA 1
ATOM 2689 C C . PRO A 1 370 ? 2.435 -21.235 -2.806 1.00 94.19 370 PRO A C 1
ATOM 2691 O O . PRO A 1 370 ? 3.650 -21.069 -2.764 1.00 94.19 370 PRO A O 1
ATOM 2694 N N . THR A 1 371 ? 1.665 -20.673 -3.728 1.00 94.50 371 THR A N 1
ATOM 2695 C CA . THR A 1 371 ? 2.167 -19.994 -4.916 1.00 94.50 371 THR A CA 1
ATOM 2696 C C . THR A 1 371 ? 1.386 -18.711 -5.146 1.00 94.50 371 THR A C 1
ATOM 2698 O O . THR A 1 371 ? 0.164 -18.726 -5.327 1.00 94.50 371 THR A O 1
ATOM 2701 N N . PHE A 1 372 ? 2.093 -17.584 -5.135 1.00 95.44 372 PHE A N 1
ATOM 2702 C CA . PHE A 1 372 ? 1.557 -16.301 -5.552 1.00 95.44 372 PHE A CA 1
ATOM 2703 C C . PHE A 1 372 ? 1.514 -16.243 -7.079 1.00 95.44 372 PHE A C 1
ATOM 2705 O O . PHE A 1 372 ? 2.533 -16.407 -7.750 1.00 95.44 372 PHE A O 1
ATOM 2712 N N . LEU A 1 373 ? 0.320 -16.023 -7.621 1.00 94.81 373 LEU A N 1
ATOM 2713 C CA . LEU A 1 373 ? 0.046 -15.906 -9.048 1.00 94.81 373 LEU A CA 1
ATOM 2714 C C . LEU A 1 373 ? -0.555 -14.531 -9.345 1.00 94.81 373 LEU A C 1
ATOM 2716 O O . LEU A 1 373 ? -1.249 -13.946 -8.512 1.00 94.81 373 LEU A O 1
ATOM 2720 N N . GLY A 1 374 ? -0.311 -14.017 -10.548 1.00 91.12 374 GLY A N 1
ATOM 2721 C CA . GLY A 1 374 ? -0.644 -12.638 -10.905 1.00 91.12 374 GLY A CA 1
ATOM 2722 C C . GLY A 1 374 ? 0.553 -11.729 -10.683 1.00 91.12 374 GLY A C 1
ATOM 2723 O O . GLY A 1 374 ? 1.599 -11.977 -11.253 1.00 91.12 374 GLY A O 1
ATOM 2724 N N . GLY A 1 375 ? 0.427 -10.665 -9.900 1.00 90.88 375 GLY A N 1
ATOM 2725 C CA . GLY A 1 375 ? 1.530 -9.736 -9.629 1.00 90.88 375 GLY A CA 1
ATOM 2726 C C . GLY A 1 375 ? 1.592 -8.546 -10.584 1.00 90.88 375 GLY A C 1
ATOM 2727 O O . GLY A 1 375 ? 2.638 -7.910 -10.708 1.00 90.88 375 GLY A O 1
ATOM 2728 N N . LYS A 1 376 ? 0.485 -8.219 -11.255 1.00 93.06 376 LYS A N 1
ATOM 2729 C CA . LYS A 1 376 ? 0.339 -6.953 -11.978 1.00 93.06 376 LYS A CA 1
ATOM 2730 C C . LYS A 1 376 ? -0.296 -5.901 -11.074 1.00 93.06 376 LYS A C 1
ATOM 2732 O O . LYS A 1 376 ? -1.154 -6.205 -10.251 1.00 93.06 376 LYS A O 1
ATOM 2737 N N . THR A 1 377 ? 0.106 -4.650 -11.257 1.00 93.31 377 THR 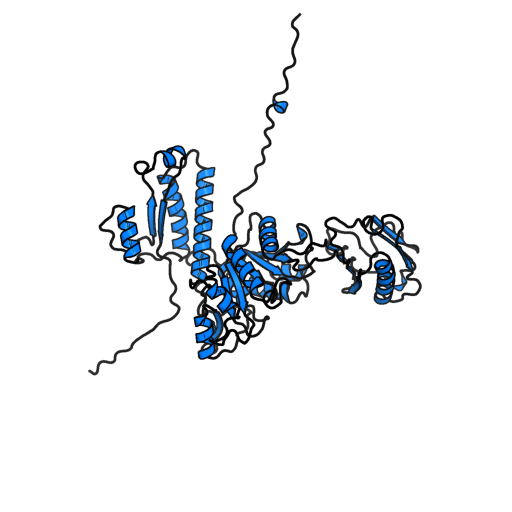A N 1
ATOM 2738 C CA . THR A 1 377 ? -0.719 -3.517 -10.849 1.00 93.31 377 THR A CA 1
ATOM 2739 C C . THR A 1 377 ? -1.948 -3.460 -11.747 1.00 93.31 377 THR A C 1
ATOM 2741 O O . THR A 1 377 ? -1.960 -4.001 -12.857 1.00 93.31 377 THR A O 1
ATOM 2744 N N . ALA A 1 378 ? -3.003 -2.791 -11.305 1.00 91.56 378 ALA A N 1
ATOM 2745 C CA . ALA A 1 378 ? -4.244 -2.713 -12.053 1.00 91.56 378 ALA A CA 1
ATOM 2746 C C . ALA A 1 378 ? -4.059 -1.984 -13.400 1.00 91.56 378 ALA A C 1
ATOM 2748 O O . ALA A 1 378 ? -4.747 -2.298 -14.369 1.00 91.56 378 ALA A O 1
ATOM 2749 N N . GLY A 1 379 ? -3.051 -1.104 -13.502 1.00 89.94 379 GLY A N 1
ATOM 2750 C CA . GLY A 1 379 ? -2.570 -0.508 -14.756 1.00 89.94 379 GLY A CA 1
ATOM 2751 C C . GLY A 1 379 ? -1.837 -1.473 -15.704 1.00 89.94 379 GLY A C 1
ATOM 2752 O O . GLY A 1 379 ? -1.439 -1.074 -16.793 1.00 89.94 379 GLY A O 1
ATOM 2753 N N . GLY A 1 380 ? -1.650 -2.738 -15.319 1.00 91.69 380 GLY A N 1
ATOM 2754 C CA . GLY A 1 380 ? -1.165 -3.823 -16.175 1.00 91.69 380 GLY A CA 1
ATOM 2755 C C . GLY A 1 380 ? 0.352 -4.019 -16.211 1.00 91.69 380 GLY A C 1
ATOM 2756 O O . GLY A 1 380 ? 0.818 -4.930 -16.895 1.00 91.69 380 GLY A O 1
ATOM 2757 N N . THR A 1 381 ? 1.125 -3.210 -15.482 1.00 90.06 381 THR A N 1
ATOM 2758 C CA . THR A 1 381 ? 2.575 -3.423 -15.319 1.00 90.06 381 THR A CA 1
ATOM 2759 C C . THR A 1 381 ? 2.839 -4.361 -14.148 1.00 90.06 381 THR A C 1
ATOM 2761 O O . THR A 1 381 ? 2.076 -4.368 -13.189 1.00 90.06 381 THR A O 1
ATOM 2764 N N . TRP A 1 382 ? 3.926 -5.125 -14.185 1.00 90.25 382 TRP A N 1
ATOM 2765 C CA . TRP A 1 382 ? 4.339 -5.946 -13.049 1.00 90.25 382 TRP A CA 1
ATOM 2766 C C . TRP A 1 382 ? 4.672 -5.098 -11.813 1.00 90.25 382 TRP A C 1
ATOM 2768 O O . TRP A 1 382 ? 5.236 -4.005 -11.921 1.00 90.25 382 TRP A O 1
ATOM 2778 N N . ILE A 1 383 ? 4.282 -5.587 -10.637 1.00 90.38 383 ILE A N 1
ATOM 2779 C CA . ILE A 1 383 ? 4.381 -4.853 -9.373 1.00 90.38 383 ILE A CA 1
ATOM 2780 C C . ILE A 1 383 ? 5.835 -4.635 -8.931 1.00 90.38 383 ILE A C 1
ATOM 2782 O O . ILE A 1 383 ? 6.188 -3.542 -8.496 1.00 90.38 383 ILE A O 1
ATOM 2786 N N . ASP A 1 384 ? 6.687 -5.640 -9.116 1.00 87.25 384 ASP A N 1
ATOM 2787 C CA . ASP A 1 384 ? 8.131 -5.586 -8.868 1.00 87.25 384 ASP A CA 1
ATOM 2788 C C . ASP A 1 384 ? 8.814 -4.540 -9.764 1.00 87.25 384 ASP A C 1
ATOM 2790 O O . ASP A 1 384 ? 9.598 -3.714 -9.296 1.00 87.25 384 ASP A O 1
ATOM 2794 N N . SER A 1 385 ? 8.427 -4.492 -11.037 1.00 86.44 385 SER A N 1
ATOM 2795 C CA . SER A 1 385 ? 8.897 -3.498 -12.000 1.00 86.44 385 SER A CA 1
ATOM 2796 C C . SER A 1 385 ? 8.455 -2.089 -11.606 1.00 86.44 385 SER A C 1
ATOM 2798 O O . SER A 1 385 ? 9.247 -1.150 -11.658 1.00 86.44 385 SER A O 1
ATOM 2800 N N . GLN A 1 386 ? 7.202 -1.920 -11.168 1.00 87.12 386 GLN A N 1
ATOM 2801 C CA . GLN A 1 386 ? 6.703 -0.630 -10.686 1.00 87.12 386 GLN A CA 1
ATOM 2802 C C . GLN A 1 386 ? 7.433 -0.157 -9.428 1.00 87.12 386 GLN A C 1
ATOM 2804 O O . GLN A 1 386 ? 7.741 1.033 -9.329 1.00 87.12 386 GLN A O 1
ATOM 2809 N N . TRP A 1 387 ? 7.737 -1.071 -8.505 1.00 88.50 387 TRP A N 1
ATOM 2810 C CA . TRP A 1 387 ? 8.510 -0.791 -7.298 1.00 88.50 387 TRP A CA 1
ATOM 2811 C C . TRP A 1 387 ? 9.933 -0.332 -7.626 1.00 88.50 387 TRP A C 1
ATOM 2813 O O . TRP A 1 387 ? 10.376 0.716 -7.150 1.00 88.50 387 TRP A O 1
ATOM 2823 N N . TRP A 1 388 ? 10.617 -1.052 -8.520 1.00 86.75 388 TRP A N 1
ATOM 2824 C CA . TRP A 1 388 ? 11.952 -0.683 -8.989 1.00 86.75 388 TRP A CA 1
ATOM 2825 C C . TRP A 1 388 ? 11.969 0.668 -9.720 1.00 86.75 388 TRP A C 1
ATOM 2827 O O . TRP A 1 388 ? 12.860 1.482 -9.478 1.00 86.75 388 TRP A O 1
ATOM 2837 N N . ILE A 1 389 ? 10.969 0.959 -10.563 1.00 84.31 389 ILE A N 1
ATOM 2838 C CA . ILE A 1 389 ? 10.848 2.266 -11.234 1.00 84.31 389 ILE A CA 1
ATOM 2839 C C . ILE A 1 389 ? 10.683 3.393 -10.207 1.00 84.31 389 ILE A C 1
ATOM 2841 O O . ILE A 1 389 ? 11.318 4.441 -10.352 1.00 84.31 389 ILE A O 1
ATOM 2845 N N . THR A 1 390 ? 9.857 3.194 -9.170 1.00 85.38 390 THR A N 1
ATOM 2846 C CA . THR A 1 390 ? 9.710 4.175 -8.083 1.00 85.38 390 THR A CA 1
ATOM 2847 C C . THR A 1 390 ? 11.058 4.405 -7.396 1.00 85.38 390 THR A C 1
ATOM 2849 O O . THR A 1 390 ? 11.465 5.554 -7.233 1.00 85.38 390 THR A O 1
ATOM 2852 N N . TRP A 1 391 ? 11.804 3.339 -7.082 1.00 87.62 391 TRP A N 1
ATOM 2853 C CA . TRP A 1 391 ? 13.147 3.454 -6.502 1.00 87.62 391 TRP A CA 1
ATOM 2854 C C . TRP A 1 391 ? 14.115 4.224 -7.391 1.00 87.62 391 TRP A C 1
ATOM 2856 O O . TRP A 1 391 ? 14.773 5.152 -6.918 1.00 87.62 391 TRP A O 1
ATOM 2866 N N . LEU A 1 392 ? 14.173 3.890 -8.681 1.00 86.44 392 LEU A N 1
ATOM 2867 C CA . LEU A 1 392 ? 15.084 4.535 -9.616 1.00 86.44 392 LEU A CA 1
ATOM 2868 C C . LEU A 1 392 ? 14.808 6.041 -9.711 1.00 86.44 392 LEU A C 1
ATOM 2870 O O . LEU A 1 392 ? 15.748 6.836 -9.668 1.00 86.44 392 LEU A O 1
ATOM 2874 N N . LYS A 1 393 ? 13.529 6.438 -9.790 1.00 85.31 393 LYS A N 1
ATOM 2875 C CA . LYS A 1 393 ? 13.108 7.847 -9.793 1.00 85.31 393 LYS A CA 1
ATOM 2876 C C . LYS A 1 393 ? 13.591 8.562 -8.528 1.00 85.31 393 LYS A C 1
ATOM 2878 O O . LYS A 1 393 ? 14.299 9.564 -8.633 1.00 85.31 393 LYS A O 1
ATOM 2883 N N . THR A 1 394 ? 13.283 8.014 -7.351 1.00 83.38 394 THR A N 1
ATOM 2884 C CA . THR A 1 394 ? 13.679 8.598 -6.061 1.00 83.38 394 THR A CA 1
ATOM 2885 C C . THR A 1 394 ? 15.201 8.705 -5.919 1.00 83.38 394 THR A C 1
ATOM 2887 O O . THR A 1 394 ? 15.722 9.730 -5.473 1.00 83.38 394 THR A O 1
ATOM 2890 N N . GLU A 1 395 ? 15.948 7.669 -6.308 1.00 85.44 395 GLU A N 1
ATOM 2891 C CA . GLU A 1 395 ? 17.411 7.657 -6.228 1.00 85.44 395 GLU A CA 1
ATOM 2892 C C . GLU A 1 395 ? 18.037 8.688 -7.175 1.00 85.44 395 GLU A C 1
ATOM 2894 O O . GLU A 1 395 ? 19.003 9.362 -6.797 1.00 85.44 395 GLU A O 1
ATOM 2899 N N . MET A 1 396 ? 17.480 8.845 -8.382 1.00 87.50 396 MET A N 1
ATOM 2900 C CA . MET A 1 396 ? 17.901 9.871 -9.337 1.00 87.50 396 MET A CA 1
ATOM 2901 C C . MET A 1 396 ? 17.654 11.279 -8.800 1.00 87.50 396 MET A C 1
ATOM 2903 O O . MET A 1 396 ? 18.592 12.076 -8.753 1.00 87.50 396 MET A O 1
ATOM 2907 N N . GLU A 1 397 ? 16.434 11.583 -8.356 1.00 85.50 397 GLU A N 1
ATOM 2908 C CA . GLU A 1 397 ? 16.071 12.896 -7.809 1.00 85.50 397 GLU A CA 1
ATOM 2909 C C . GLU A 1 397 ? 16.976 13.275 -6.635 1.00 85.50 397 GLU A C 1
ATOM 2911 O O . GLU A 1 397 ? 17.567 14.360 -6.618 1.00 85.50 397 GLU A O 1
ATOM 2916 N N . ARG A 1 398 ? 17.178 12.340 -5.700 1.00 83.00 398 ARG A N 1
ATOM 2917 C CA . ARG A 1 398 ? 18.039 12.549 -4.535 1.00 83.00 398 ARG A CA 1
ATOM 2918 C C . ARG A 1 398 ? 19.494 12.783 -4.927 1.00 83.00 398 ARG A C 1
ATOM 2920 O O . ARG A 1 398 ? 20.130 13.707 -4.421 1.00 83.00 398 ARG A O 1
ATOM 2927 N N . SER A 1 399 ? 20.043 11.946 -5.803 1.00 86.19 399 SER A N 1
ATOM 2928 C CA . SER A 1 399 ? 21.456 12.034 -6.188 1.00 86.19 399 SER A CA 1
ATOM 2929 C C . SER A 1 399 ? 21.746 13.323 -6.956 1.00 86.19 399 SER A C 1
ATOM 2931 O O . SER A 1 399 ? 22.752 13.984 -6.694 1.00 86.19 399 SER A O 1
ATOM 2933 N N . ILE A 1 400 ? 20.834 13.732 -7.842 1.00 87.25 400 ILE A N 1
ATOM 2934 C CA . ILE A 1 400 ? 20.938 14.989 -8.590 1.00 87.25 400 ILE A CA 1
ATOM 2935 C C . ILE A 1 400 ? 20.791 16.193 -7.651 1.00 87.25 400 ILE A C 1
ATOM 2937 O O . ILE A 1 400 ? 21.587 17.129 -7.741 1.00 87.25 400 ILE A O 1
ATOM 2941 N N . PHE A 1 401 ? 19.835 16.173 -6.717 1.00 84.38 401 PHE A N 1
ATOM 2942 C CA . PHE A 1 401 ? 19.673 17.247 -5.732 1.00 84.38 401 PHE A CA 1
ATOM 2943 C C . PHE A 1 401 ? 20.920 17.417 -4.858 1.00 84.38 401 PHE A C 1
ATOM 2945 O O . PHE A 1 401 ? 21.424 18.531 -4.698 1.00 84.38 401 PHE A O 1
ATOM 2952 N N . ASN A 1 402 ? 21.470 16.314 -4.347 1.00 84.56 402 ASN A N 1
ATOM 2953 C CA . ASN A 1 402 ? 22.701 16.340 -3.560 1.00 84.56 402 ASN A CA 1
ATOM 2954 C C . ASN A 1 402 ? 23.878 16.887 -4.375 1.00 84.56 402 ASN A C 1
ATOM 2956 O O . ASN A 1 402 ? 24.632 17.723 -3.874 1.00 84.56 402 ASN A O 1
ATOM 2960 N N . ALA A 1 403 ? 23.999 16.492 -5.645 1.00 86.88 403 ALA A N 1
ATOM 2961 C CA . ALA A 1 403 ? 25.024 17.019 -6.537 1.00 86.88 403 ALA A CA 1
ATOM 2962 C C . ALA A 1 403 ? 24.873 18.532 -6.765 1.00 86.88 403 ALA A C 1
ATOM 2964 O O . ALA A 1 403 ? 25.867 19.257 -6.709 1.00 86.88 403 ALA A O 1
ATOM 2965 N N . LEU A 1 404 ? 23.647 19.029 -6.965 1.00 85.50 404 LEU A N 1
ATOM 2966 C CA . LEU A 1 404 ? 23.362 20.462 -7.095 1.00 85.50 404 LEU A CA 1
ATOM 2967 C C . LEU A 1 404 ? 23.716 21.239 -5.823 1.00 85.50 404 LEU A C 1
ATOM 2969 O O . LEU A 1 404 ? 24.270 22.332 -5.911 1.00 85.50 404 LEU A O 1
ATOM 2973 N N . ARG A 1 405 ? 23.416 20.676 -4.648 1.00 85.62 405 ARG A N 1
ATOM 2974 C CA . ARG A 1 405 ? 23.649 21.319 -3.348 1.00 85.62 405 ARG A CA 1
ATOM 2975 C C . ARG A 1 405 ? 25.131 21.382 -2.975 1.00 85.62 405 ARG A C 1
ATOM 2977 O O . ARG A 1 405 ? 25.575 22.375 -2.407 1.00 85.62 405 ARG A O 1
ATOM 2984 N N . GLN A 1 406 ? 25.884 20.321 -3.261 1.00 87.06 406 GLN A N 1
ATOM 2985 C CA . GLN A 1 406 ? 27.288 20.191 -2.854 1.00 87.06 406 GLN A CA 1
ATOM 2986 C C . GLN A 1 406 ? 28.260 20.818 -3.863 1.00 87.06 406 GLN A C 1
ATOM 2988 O O . GLN A 1 406 ? 29.363 21.230 -3.500 1.00 87.06 406 GLN A O 1
ATOM 2993 N N . SER A 1 407 ? 27.870 20.911 -5.136 1.00 83.50 407 SER A N 1
ATOM 2994 C CA . SER A 1 407 ? 28.734 21.457 -6.182 1.00 83.50 407 SER A CA 1
ATOM 2995 C C . SER A 1 407 ? 28.752 22.984 -6.161 1.00 83.50 407 SER A C 1
ATOM 2997 O O . SER A 1 407 ? 27.710 23.630 -6.189 1.00 83.50 407 SER A O 1
ATOM 2999 N N . LYS A 1 408 ? 29.942 23.592 -6.267 1.00 84.81 408 LYS A N 1
ATOM 3000 C CA . LYS A 1 408 ? 30.063 25.044 -6.533 1.00 84.81 408 LYS A CA 1
ATOM 3001 C C . LYS A 1 408 ? 29.462 25.437 -7.891 1.00 84.81 408 LYS A C 1
ATOM 3003 O O . LYS A 1 408 ? 28.973 26.549 -8.062 1.00 84.81 408 LYS A O 1
ATOM 3008 N N . ARG A 1 409 ? 29.537 24.527 -8.867 1.00 83.25 409 ARG A N 1
ATOM 3009 C CA . ARG A 1 409 ? 28.895 24.614 -10.183 1.00 83.25 409 ARG A CA 1
ATOM 3010 C C . ARG A 1 409 ? 28.747 23.206 -10.752 1.00 83.25 409 ARG A C 1
ATOM 3012 O O . ARG A 1 409 ? 29.755 22.578 -11.061 1.00 83.25 409 ARG A O 1
ATOM 3019 N N . LEU A 1 410 ? 27.515 22.737 -10.926 1.00 85.56 410 LEU A N 1
ATOM 3020 C CA . LEU A 1 410 ? 27.248 21.473 -11.613 1.00 85.56 410 LEU A CA 1
ATOM 3021 C C . LEU A 1 410 ? 27.245 21.704 -13.133 1.00 85.56 410 LEU A C 1
ATOM 3023 O O . LEU A 1 410 ? 26.585 22.621 -13.622 1.00 85.56 410 LEU A O 1
ATOM 3027 N N . ASN A 1 411 ? 28.014 20.910 -13.880 1.00 87.31 411 ASN A N 1
ATOM 3028 C CA . ASN A 1 411 ? 28.041 20.930 -15.346 1.00 87.31 411 ASN A CA 1
ATOM 3029 C C . ASN A 1 411 ? 27.476 19.611 -15.912 1.00 87.31 411 ASN A C 1
ATOM 3031 O O . ASN A 1 411 ? 27.245 18.666 -15.161 1.00 87.31 411 ASN A O 1
ATOM 3035 N N . ASN A 1 412 ? 27.258 19.535 -17.230 1.00 85.62 412 ASN A N 1
ATOM 3036 C CA . ASN A 1 412 ? 26.641 18.351 -17.846 1.00 85.62 412 ASN A CA 1
ATOM 3037 C C . ASN A 1 412 ? 27.488 17.077 -17.707 1.00 85.62 412 ASN A C 1
ATOM 3039 O O . ASN A 1 412 ? 26.912 16.000 -17.631 1.00 85.62 412 ASN A O 1
ATOM 3043 N N . ALA A 1 413 ? 28.819 17.183 -17.648 1.00 88.44 413 ALA A N 1
ATOM 3044 C CA . ALA A 1 413 ? 29.684 16.021 -17.445 1.00 88.44 413 ALA A CA 1
ATOM 3045 C C . ALA A 1 413 ? 29.516 15.454 -16.026 1.00 88.44 413 ALA A C 1
ATOM 3047 O O . ALA A 1 413 ? 29.183 14.288 -15.868 1.00 88.44 413 ALA A O 1
ATOM 3048 N N . ALA A 1 414 ? 29.606 16.309 -15.006 1.00 89.25 414 ALA A N 1
ATOM 3049 C CA . ALA A 1 414 ? 29.392 15.913 -13.617 1.00 89.25 414 ALA A CA 1
ATOM 3050 C C . ALA A 1 414 ? 27.959 15.410 -13.367 1.00 89.25 414 ALA A C 1
ATOM 3052 O O . ALA A 1 414 ? 27.756 14.475 -12.601 1.00 89.25 414 ALA A O 1
ATOM 3053 N N . LEU A 1 415 ? 26.952 15.993 -14.030 1.00 88.19 415 LEU A N 1
ATOM 3054 C CA . LEU A 1 415 ? 25.581 15.478 -13.979 1.00 88.19 415 LEU A CA 1
ATOM 3055 C C . LEU A 1 415 ? 25.478 14.082 -14.617 1.00 88.19 415 LEU A C 1
ATOM 3057 O O . LEU A 1 415 ? 24.805 13.214 -14.065 1.00 88.19 415 LEU A O 1
ATOM 3061 N N . ALA A 1 416 ? 26.158 13.848 -15.742 1.00 91.00 416 ALA A N 1
ATOM 3062 C CA . ALA A 1 416 ? 26.196 12.533 -16.372 1.00 91.00 416 ALA A CA 1
ATOM 3063 C C . ALA A 1 416 ? 26.849 11.481 -15.463 1.00 91.00 416 ALA A C 1
ATOM 3065 O O . ALA A 1 416 ? 26.323 10.374 -15.363 1.00 91.00 416 ALA A O 1
ATOM 3066 N N . ASP A 1 417 ? 27.921 11.838 -14.749 1.00 93.12 417 ASP A N 1
ATOM 3067 C CA . ASP A 1 417 ? 28.581 10.953 -13.779 1.00 93.12 417 ASP A CA 1
ATOM 3068 C C . ASP A 1 417 ? 27.642 10.570 -12.624 1.00 93.12 417 ASP A C 1
ATOM 3070 O O . ASP A 1 417 ? 27.584 9.408 -12.219 1.00 93.12 417 ASP A O 1
ATOM 3074 N N . VAL A 1 418 ? 26.843 11.522 -12.126 1.00 91.75 418 VAL A N 1
ATOM 3075 C CA . VAL A 1 418 ? 25.829 11.263 -11.088 1.00 91.75 418 VAL A CA 1
ATOM 3076 C C . VAL A 1 418 ? 24.770 10.285 -11.594 1.00 91.75 418 VAL A C 1
ATOM 3078 O O . VAL A 1 418 ? 24.466 9.304 -10.916 1.00 91.75 418 VAL A O 1
ATOM 3081 N N . VAL A 1 419 ? 24.235 10.507 -12.799 1.00 91.62 419 VAL A N 1
ATOM 3082 C CA . VAL A 1 419 ? 23.241 9.604 -13.401 1.00 91.62 419 VAL A CA 1
ATOM 3083 C C . VAL A 1 419 ? 23.842 8.214 -13.638 1.00 91.62 419 VAL A C 1
ATOM 3085 O O . VAL A 1 419 ? 23.213 7.210 -13.310 1.00 91.62 419 VAL A O 1
ATOM 3088 N N . ALA A 1 420 ? 25.077 8.132 -14.137 1.00 92.12 420 ALA A N 1
ATOM 3089 C CA . ALA A 1 420 ? 25.782 6.868 -14.341 1.00 92.12 420 ALA A CA 1
ATOM 3090 C C . ALA A 1 420 ? 26.046 6.119 -13.022 1.00 92.12 420 ALA A C 1
ATOM 3092 O O . ALA A 1 420 ? 25.949 4.890 -12.986 1.00 92.12 420 ALA A O 1
ATOM 3093 N N . SER A 1 421 ? 26.310 6.836 -11.924 1.00 92.62 421 SER A N 1
ATOM 3094 C CA . SER A 1 421 ? 26.450 6.244 -10.589 1.00 92.62 421 SER A CA 1
ATOM 3095 C C . SER A 1 421 ? 25.144 5.600 -10.117 1.00 92.62 421 SER A C 1
ATOM 3097 O O . SER A 1 421 ? 25.158 4.463 -9.645 1.00 92.62 421 SER A O 1
ATOM 3099 N N . VAL A 1 422 ? 24.002 6.270 -10.314 1.00 91.69 422 VAL A N 1
ATOM 3100 C CA . VAL A 1 422 ? 22.682 5.693 -10.005 1.00 91.69 422 VAL A CA 1
ATOM 3101 C C . VAL A 1 422 ? 22.409 4.459 -10.868 1.00 91.69 422 VAL A C 1
ATOM 3103 O O . VAL A 1 422 ? 21.990 3.426 -10.348 1.00 91.69 422 VAL A O 1
ATOM 3106 N N . MET A 1 423 ? 22.723 4.511 -12.164 1.00 92.44 423 MET A N 1
ATOM 3107 C CA . MET A 1 423 ? 22.556 3.356 -13.052 1.00 92.44 423 MET A CA 1
ATOM 3108 C C . MET A 1 423 ? 23.462 2.183 -12.691 1.00 92.44 423 MET A C 1
ATOM 3110 O O . MET A 1 423 ? 23.043 1.036 -12.803 1.00 92.44 423 MET A O 1
ATOM 3114 N N . SER A 1 424 ? 24.665 2.450 -12.188 1.00 91.25 424 SER A N 1
ATOM 3115 C CA . SER A 1 424 ? 25.550 1.402 -11.669 1.00 91.25 424 SER A CA 1
ATOM 3116 C C . SER A 1 424 ? 24.913 0.663 -10.488 1.00 91.25 424 SER A C 1
ATOM 3118 O O . SER A 1 424 ? 24.998 -0.560 -10.429 1.00 91.25 424 SER A O 1
ATOM 3120 N N . LYS A 1 425 ? 24.201 1.367 -9.594 1.00 90.00 425 LYS A N 1
ATOM 3121 C CA . LYS A 1 425 ? 23.418 0.727 -8.519 1.00 90.00 425 LYS A CA 1
ATOM 3122 C C . LYS A 1 425 ? 22.236 -0.077 -9.066 1.00 90.00 425 LYS A C 1
ATOM 3124 O O . LYS A 1 425 ? 21.946 -1.167 -8.583 1.00 90.00 425 LYS A O 1
ATOM 3129 N N . ALA A 1 426 ? 21.561 0.444 -10.090 1.00 88.94 426 ALA A N 1
ATOM 3130 C CA . ALA A 1 426 ? 20.441 -0.244 -10.728 1.00 88.94 426 ALA A CA 1
ATOM 3131 C C . ALA A 1 426 ? 20.878 -1.553 -11.417 1.00 88.94 426 ALA A C 1
ATOM 3133 O O . ALA A 1 426 ? 20.151 -2.540 -11.379 1.00 88.94 426 ALA A O 1
ATOM 3134 N N . ILE A 1 427 ? 22.081 -1.575 -11.999 1.00 90.12 427 ILE A N 1
ATOM 3135 C CA . ILE A 1 427 ? 22.708 -2.788 -12.544 1.00 90.12 427 ILE A CA 1
ATOM 3136 C C . ILE A 1 427 ? 23.109 -3.734 -11.409 1.00 90.12 427 ILE A C 1
ATOM 3138 O O . ILE A 1 427 ? 22.769 -4.910 -11.462 1.00 90.12 427 ILE A O 1
ATOM 3142 N N . LEU A 1 428 ? 23.788 -3.223 -10.374 1.00 89.88 428 LEU A N 1
ATOM 3143 C CA . LEU A 1 428 ? 24.233 -4.016 -9.223 1.00 89.88 428 LEU A CA 1
ATOM 3144 C C . LEU A 1 428 ? 23.071 -4.780 -8.578 1.00 89.88 428 LEU A C 1
ATOM 3146 O O . LEU A 1 428 ? 23.165 -5.983 -8.369 1.00 89.88 428 LEU A O 1
ATOM 3150 N N . SER A 1 429 ? 21.961 -4.091 -8.319 1.00 87.19 429 SER A N 1
ATOM 3151 C CA . SER A 1 429 ? 20.760 -4.670 -7.701 1.00 87.19 429 SER A CA 1
ATOM 3152 C C . SER A 1 429 ? 20.004 -5.672 -8.582 1.00 87.19 429 SER A C 1
ATOM 3154 O O . SER A 1 429 ? 19.049 -6.286 -8.110 1.00 87.19 429 SER A O 1
ATOM 3156 N N . GLY A 1 430 ? 20.422 -5.866 -9.839 1.00 84.44 430 GLY A N 1
ATOM 3157 C CA . GLY A 1 430 ? 19.792 -6.789 -10.784 1.00 84.44 430 GLY A CA 1
ATOM 3158 C C . GLY A 1 430 ? 18.588 -6.205 -11.527 1.00 84.44 430 GLY A C 1
ATOM 3159 O O . GLY A 1 430 ? 17.873 -6.943 -12.194 1.00 84.44 430 GLY A O 1
ATOM 3160 N N . GLY A 1 431 ? 18.353 -4.891 -11.439 1.00 83.69 431 GLY A N 1
ATOM 3161 C CA . GLY A 1 431 ? 17.179 -4.230 -12.026 1.00 83.69 431 GLY A CA 1
ATOM 3162 C C . GLY A 1 431 ? 17.355 -3.823 -13.487 1.00 83.69 431 GLY A C 1
ATOM 3163 O O . GLY A 1 431 ? 16.388 -3.457 -14.150 1.00 83.69 431 GLY A O 1
ATOM 3164 N N . VAL A 1 432 ? 18.581 -3.899 -14.007 1.00 86.62 432 VAL A N 1
ATOM 3165 C CA . VAL A 1 432 ? 18.927 -3.543 -15.388 1.00 86.62 432 VAL A CA 1
ATOM 3166 C C . VAL A 1 432 ? 19.626 -4.715 -16.060 1.00 86.62 432 VAL A C 1
ATOM 3168 O O . VAL A 1 432 ? 20.645 -5.200 -15.571 1.00 86.62 432 VAL A O 1
ATOM 3171 N N . GLN A 1 433 ? 19.115 -5.131 -17.217 1.00 84.81 433 GLN A N 1
ATOM 3172 C CA . GLN A 1 433 ? 19.705 -6.207 -18.004 1.00 84.81 433 GLN A CA 1
ATOM 3173 C C . GLN A 1 433 ? 20.763 -5.669 -18.972 1.00 84.81 433 GLN A C 1
ATOM 3175 O O . GLN A 1 433 ? 20.492 -4.804 -19.808 1.00 84.81 433 GLN A O 1
ATOM 3180 N N . LEU A 1 434 ? 21.966 -6.241 -18.931 1.00 86.19 434 LEU A N 1
ATOM 3181 C CA . LEU A 1 434 ? 23.007 -5.955 -19.918 1.00 86.19 434 LEU A CA 1
ATOM 3182 C C . LEU A 1 434 ? 22.662 -6.574 -21.278 1.00 86.19 434 LEU A C 1
ATOM 3184 O O . LEU A 1 434 ? 22.227 -7.720 -21.367 1.00 86.19 434 LEU A O 1
ATOM 3188 N N . GLY A 1 435 ? 22.882 -5.822 -22.356 1.00 83.62 435 GLY A N 1
ATOM 3189 C CA . GLY A 1 435 ? 22.617 -6.292 -23.717 1.00 83.62 435 GLY A CA 1
ATOM 3190 C C . GLY A 1 435 ? 21.132 -6.377 -24.082 1.00 83.62 435 GLY A C 1
ATOM 3191 O O . GLY A 1 435 ? 20.803 -6.975 -25.109 1.00 83.62 435 GLY A O 1
ATOM 3192 N N . GLY A 1 436 ? 20.243 -5.777 -23.285 1.00 83.31 436 GLY A N 1
ATOM 3193 C CA . GLY A 1 436 ? 18.813 -5.735 -23.576 1.00 83.31 436 GLY A CA 1
ATOM 3194 C C . GLY A 1 436 ? 18.519 -5.089 -24.933 1.00 83.31 436 GLY A C 1
ATOM 3195 O O . GLY A 1 436 ? 19.185 -4.134 -25.351 1.00 83.31 436 GLY A O 1
ATOM 3196 N N . LYS A 1 437 ? 17.524 -5.624 -25.646 1.00 86.38 437 LYS A N 1
ATOM 3197 C CA . LYS A 1 437 ? 17.081 -5.088 -26.937 1.00 86.38 437 LYS A CA 1
ATOM 3198 C C . LYS A 1 437 ? 15.888 -4.169 -26.744 1.00 86.38 437 LYS A C 1
ATOM 3200 O O . LYS A 1 437 ? 14.948 -4.506 -26.035 1.00 86.38 437 LYS A O 1
ATOM 3205 N N . VAL A 1 438 ? 15.905 -3.031 -27.423 1.00 86.56 438 VAL A N 1
ATOM 3206 C CA . VAL A 1 438 ? 14.781 -2.093 -27.421 1.00 86.56 438 VAL A CA 1
ATOM 3207 C C . VAL A 1 438 ? 13.886 -2.290 -28.642 1.00 86.56 438 VAL A C 1
ATOM 3209 O O . VAL A 1 438 ? 14.327 -2.774 -29.686 1.00 86.56 438 VAL A O 1
ATOM 3212 N N . SER A 1 439 ? 12.625 -1.870 -28.529 1.00 88.56 439 SER A N 1
ATOM 3213 C CA . SER A 1 439 ? 11.697 -1.845 -29.663 1.00 88.56 439 SER A CA 1
ATOM 3214 C C . SER A 1 439 ? 12.190 -0.913 -30.779 1.00 88.56 439 SER A C 1
ATOM 3216 O O . SER A 1 439 ? 12.959 0.023 -30.539 1.00 88.56 439 SER A O 1
ATOM 3218 N N . GLU A 1 440 ? 11.713 -1.117 -32.012 1.00 90.44 440 GLU A N 1
ATOM 3219 C CA . GLU A 1 440 ? 12.112 -0.280 -33.156 1.00 90.44 440 GLU A CA 1
ATOM 3220 C C . GLU A 1 440 ? 11.755 1.204 -32.938 1.00 90.44 440 GLU A C 1
ATOM 3222 O O . GLU A 1 440 ? 12.499 2.095 -33.346 1.00 90.44 440 GLU A O 1
ATOM 3227 N N . GLY A 1 441 ? 10.661 1.486 -32.219 1.00 89.56 441 GLY A N 1
ATOM 3228 C CA . GLY A 1 441 ? 10.288 2.847 -31.825 1.00 89.56 441 GLY A CA 1
ATOM 3229 C C . GLY A 1 441 ? 11.330 3.505 -30.916 1.00 89.56 441 GLY A C 1
ATOM 3230 O O . GLY A 1 441 ? 11.794 4.608 -31.207 1.00 89.56 441 GLY A O 1
ATOM 3231 N N . ILE A 1 442 ? 11.759 2.808 -29.859 1.00 90.25 442 ILE A N 1
ATOM 3232 C CA . ILE A 1 442 ? 12.787 3.309 -28.933 1.00 90.25 442 ILE A CA 1
ATOM 3233 C C . ILE A 1 442 ? 14.138 3.438 -29.643 1.00 90.25 442 ILE A C 1
ATOM 3235 O O . ILE A 1 442 ? 14.826 4.445 -29.491 1.00 90.25 442 ILE A O 1
ATOM 3239 N N . LYS A 1 443 ? 14.504 2.463 -30.478 1.00 91.69 443 LYS A N 1
ATOM 3240 C CA . LYS A 1 443 ? 15.713 2.520 -31.309 1.00 91.69 443 LYS A CA 1
ATOM 3241 C C . LYS A 1 443 ? 15.732 3.767 -32.194 1.00 91.69 443 LYS A C 1
ATOM 3243 O O . LYS A 1 443 ? 16.759 4.441 -32.276 1.00 91.69 443 LYS A O 1
ATOM 3248 N N . ASN A 1 444 ? 14.607 4.108 -32.823 1.00 91.94 444 ASN A N 1
ATOM 3249 C CA . ASN A 1 444 ? 14.487 5.318 -33.634 1.00 91.94 444 ASN A CA 1
ATOM 3250 C C . ASN A 1 444 ? 14.570 6.605 -32.799 1.00 91.94 444 ASN A C 1
ATOM 3252 O O . ASN A 1 444 ? 15.200 7.569 -33.243 1.00 91.94 444 ASN A O 1
ATOM 3256 N N . ASP A 1 445 ? 14.010 6.626 -31.585 1.00 91.69 445 ASP A N 1
ATOM 3257 C CA . ASP A 1 445 ? 14.149 7.769 -30.671 1.00 91.69 445 ASP A CA 1
ATOM 3258 C C . ASP A 1 445 ? 15.604 7.960 -30.210 1.00 91.69 445 ASP A C 1
ATOM 3260 O O . ASP A 1 445 ? 16.122 9.075 -30.290 1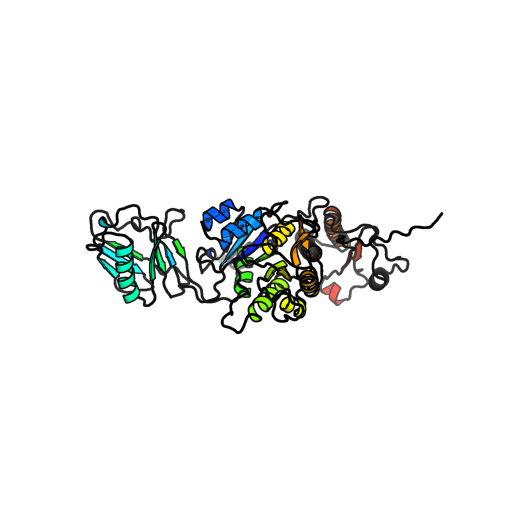.00 91.69 445 ASP A O 1
ATOM 3264 N N . ILE A 1 446 ? 16.309 6.876 -29.860 1.00 90.88 446 ILE A N 1
ATOM 3265 C CA . ILE A 1 446 ? 17.740 6.902 -29.509 1.00 90.88 446 ILE A CA 1
ATOM 3266 C C . ILE A 1 446 ? 18.569 7.444 -30.674 1.00 90.88 446 ILE A C 1
ATOM 3268 O O . ILE A 1 446 ? 19.370 8.362 -30.487 1.00 90.88 446 ILE A O 1
ATOM 3272 N N . ARG A 1 447 ? 18.365 6.927 -31.893 1.00 93.81 447 ARG A N 1
ATOM 3273 C CA . ARG A 1 447 ? 19.063 7.401 -33.103 1.00 93.81 447 ARG A CA 1
ATOM 3274 C C . ARG A 1 447 ? 18.835 8.890 -33.343 1.00 93.81 447 ARG A C 1
ATOM 3276 O O . ARG A 1 447 ? 19.763 9.601 -33.724 1.00 93.81 447 ARG A O 1
ATOM 3283 N N . ARG A 1 448 ? 17.603 9.367 -33.132 1.00 90.06 448 ARG A N 1
ATOM 3284 C CA . ARG A 1 448 ? 17.249 10.781 -33.303 1.00 90.06 448 ARG A CA 1
ATOM 3285 C C . ARG A 1 448 ? 17.908 11.661 -32.245 1.00 90.06 448 ARG A C 1
ATOM 3287 O O . ARG A 1 448 ? 18.417 12.717 -32.599 1.00 90.06 448 ARG A O 1
ATOM 3294 N N . ALA A 1 449 ? 17.890 11.246 -30.981 1.00 86.62 449 ALA A N 1
ATOM 3295 C CA . ALA A 1 449 ? 18.439 12.033 -29.883 1.00 86.62 449 ALA A CA 1
ATOM 3296 C C . ALA A 1 449 ? 19.974 12.071 -29.910 1.00 86.62 449 ALA A C 1
ATOM 3298 O O . ALA A 1 449 ? 20.573 13.138 -29.821 1.00 86.62 449 ALA A O 1
ATOM 3299 N N . THR A 1 450 ? 20.615 10.915 -30.078 1.00 88.25 450 THR A N 1
ATOM 3300 C CA . THR A 1 450 ? 22.081 10.782 -30.012 1.00 88.25 450 THR A CA 1
ATOM 3301 C C . THR A 1 450 ? 22.791 11.140 -31.317 1.00 88.25 450 THR A C 1
ATOM 3303 O O . THR A 1 450 ? 23.996 11.366 -31.311 1.00 88.25 450 THR A O 1
ATOM 3306 N N . GLY A 1 451 ? 22.078 11.143 -32.447 1.00 88.81 451 GLY A N 1
ATOM 3307 C CA . GLY A 1 451 ? 22.677 11.254 -33.779 1.00 88.81 451 GLY A CA 1
ATOM 3308 C C . GLY A 1 451 ? 23.380 9.977 -34.259 1.00 88.81 451 GLY A C 1
ATOM 3309 O O . GLY A 1 451 ? 23.793 9.919 -35.417 1.00 88.81 451 GLY A O 1
ATOM 3310 N N . ASN A 1 452 ? 23.476 8.934 -33.425 1.00 91.19 452 ASN A N 1
ATOM 3311 C CA . ASN A 1 452 ? 24.092 7.658 -33.779 1.00 91.19 452 ASN A CA 1
ATOM 3312 C C . ASN A 1 452 ? 23.138 6.821 -34.643 1.00 91.19 452 ASN A C 1
ATOM 3314 O O . ASN A 1 452 ? 22.331 6.047 -34.127 1.00 91.19 452 ASN A O 1
ATOM 3318 N N . ARG A 1 453 ? 23.218 6.981 -35.969 1.00 90.62 453 ARG A N 1
ATOM 3319 C CA . ARG A 1 453 ? 22.374 6.254 -36.936 1.00 90.62 453 ARG A CA 1
ATOM 3320 C C . ARG A 1 453 ? 22.643 4.749 -36.958 1.00 90.62 453 ARG A C 1
ATOM 3322 O O . ARG A 1 453 ? 21.722 3.985 -37.252 1.00 90.62 453 ARG A O 1
ATOM 3329 N N . ASP A 1 454 ? 23.839 4.339 -36.553 1.00 91.56 454 ASP A N 1
ATOM 3330 C CA . ASP A 1 454 ? 24.280 2.944 -36.547 1.00 91.56 454 ASP A CA 1
ATOM 3331 C C . ASP A 1 454 ? 23.848 2.184 -35.288 1.00 91.56 454 ASP A C 1
ATOM 3333 O O . ASP A 1 454 ? 24.056 0.974 -35.193 1.00 91.56 454 ASP A O 1
ATOM 3337 N N . PHE A 1 455 ? 23.189 2.852 -34.331 1.00 92.56 455 PHE A N 1
ATOM 3338 C CA . PHE A 1 455 ? 22.638 2.184 -33.155 1.00 92.56 455 PHE A CA 1
ATOM 3339 C C . PHE A 1 455 ? 21.715 1.035 -33.586 1.00 92.56 455 PHE A C 1
ATOM 3341 O O . PHE A 1 455 ? 20.709 1.238 -34.275 1.00 92.56 455 PHE A O 1
ATOM 3348 N N . ASN A 1 456 ? 22.078 -0.188 -33.205 1.00 90.75 456 ASN A N 1
ATOM 3349 C CA . ASN A 1 456 ? 21.461 -1.423 -33.689 1.00 90.75 456 ASN A CA 1
ATOM 3350 C C . ASN A 1 456 ? 20.249 -1.871 -32.855 1.00 90.75 456 ASN A C 1
ATOM 3352 O O . ASN A 1 456 ? 19.580 -2.828 -33.235 1.00 90.75 456 ASN A O 1
ATOM 3356 N N . GLY A 1 457 ? 19.935 -1.162 -31.766 1.00 89.94 457 GLY A N 1
ATOM 3357 C CA . GLY A 1 457 ? 18.856 -1.515 -30.840 1.00 89.94 457 GLY A CA 1
ATOM 3358 C C . GLY A 1 457 ? 19.315 -2.264 -29.589 1.00 89.94 457 GLY A C 1
ATOM 3359 O O . GLY A 1 457 ? 18.474 -2.575 -28.754 1.00 89.94 457 GLY A O 1
ATOM 3360 N N . THR A 1 458 ? 20.610 -2.545 -29.432 1.00 93.12 458 THR A N 1
ATOM 3361 C CA . THR A 1 458 ? 21.146 -3.231 -28.250 1.00 93.12 458 THR A CA 1
ATOM 3362 C C . THR A 1 458 ? 21.721 -2.232 -27.250 1.00 93.12 458 THR A C 1
ATOM 3364 O O . THR A 1 458 ? 22.604 -1.442 -27.581 1.00 93.12 458 THR A O 1
ATOM 3367 N N . LEU A 1 459 ? 21.265 -2.302 -26.000 1.00 90.88 459 LEU A N 1
ATOM 3368 C CA . LEU A 1 459 ? 21.807 -1.543 -24.877 1.00 90.88 459 LEU A CA 1
ATOM 3369 C C . LEU A 1 459 ? 22.910 -2.365 -24.196 1.00 90.88 459 LEU A C 1
ATOM 3371 O O . LEU A 1 459 ? 22.654 -3.079 -23.232 1.00 90.88 459 LEU A O 1
ATOM 3375 N N . SER A 1 460 ? 24.151 -2.294 -24.689 1.00 90.56 460 SER A N 1
ATOM 3376 C CA . SER A 1 460 ? 25.258 -3.125 -24.173 1.00 90.56 460 SER A CA 1
ATOM 3377 C C . SER A 1 460 ? 25.526 -2.931 -22.676 1.00 90.56 460 SER A C 1
ATOM 3379 O O . SER A 1 460 ? 25.746 -3.905 -21.966 1.00 90.56 460 SER A O 1
ATOM 3381 N N . ALA A 1 461 ? 25.443 -1.691 -22.184 1.00 88.38 461 ALA A N 1
ATOM 3382 C CA . ALA A 1 461 ? 25.551 -1.363 -20.758 1.00 88.38 461 ALA A CA 1
ATOM 3383 C C . ALA A 1 461 ? 24.207 -1.471 -20.006 1.00 88.38 461 ALA A C 1
ATOM 3385 O O . ALA A 1 461 ? 24.091 -1.020 -18.873 1.00 88.38 461 ALA A O 1
ATOM 3386 N N . GLY A 1 462 ? 23.160 -1.979 -20.662 1.00 88.75 462 GLY A N 1
ATOM 3387 C CA . GLY A 1 462 ? 21.784 -2.012 -20.163 1.00 88.75 462 GLY A CA 1
ATOM 3388 C C . GLY A 1 462 ? 21.050 -0.669 -20.206 1.00 88.75 462 GLY A C 1
ATOM 3389 O O . GLY A 1 462 ? 19.829 -0.629 -20.092 1.00 88.75 462 GLY A O 1
ATOM 3390 N N . TYR A 1 463 ? 21.753 0.436 -20.460 1.00 92.06 463 TYR A N 1
ATOM 3391 C CA . TYR A 1 463 ? 21.148 1.745 -20.680 1.00 92.06 463 TYR A CA 1
ATOM 3392 C C . TYR A 1 463 ? 21.926 2.593 -21.693 1.00 92.06 463 TYR A C 1
ATOM 3394 O O . TYR A 1 463 ? 23.088 2.325 -22.003 1.00 92.06 463 TYR A O 1
ATOM 3402 N N . VAL A 1 464 ? 21.273 3.640 -22.198 1.00 92.19 464 VAL A N 1
ATOM 3403 C CA . VAL A 1 464 ? 21.888 4.740 -22.952 1.00 92.19 464 VAL A CA 1
ATOM 3404 C C . VAL A 1 464 ? 21.498 6.048 -22.276 1.00 92.19 464 VAL A C 1
ATOM 3406 O O . VAL A 1 464 ? 20.313 6.323 -22.098 1.00 92.19 464 VAL A O 1
ATOM 3409 N N . LEU A 1 465 ? 22.497 6.856 -21.916 1.00 91.06 465 LEU A N 1
ATOM 3410 C CA . LEU A 1 465 ? 22.320 8.213 -21.404 1.00 91.06 465 LEU A CA 1
ATOM 3411 C C . LEU A 1 465 ? 22.635 9.219 -22.510 1.00 91.06 465 LEU A C 1
ATOM 3413 O O . LEU A 1 465 ? 23.714 9.199 -23.100 1.00 91.06 465 LEU A O 1
ATOM 3417 N N . TRP A 1 466 ? 21.700 10.124 -22.758 1.00 90.06 466 TRP A N 1
ATOM 3418 C CA . TRP A 1 466 ? 21.896 11.281 -23.614 1.00 90.06 466 TRP A CA 1
ATOM 3419 C C . TRP A 1 466 ? 21.802 12.558 -22.785 1.00 90.06 466 TRP A C 1
ATOM 3421 O O . TRP A 1 466 ? 20.811 12.780 -22.090 1.00 90.06 466 TRP A O 1
ATOM 3431 N N . MET A 1 467 ? 22.824 13.402 -22.893 1.00 86.38 467 MET A N 1
ATOM 3432 C CA . MET A 1 467 ? 22.852 14.743 -22.316 1.00 86.38 467 MET A CA 1
ATOM 3433 C C . MET A 1 467 ? 22.665 15.761 -23.433 1.00 86.38 467 MET A C 1
ATOM 3435 O O . MET A 1 467 ? 23.310 15.648 -24.478 1.00 86.38 467 MET A O 1
ATOM 3439 N N . ASP A 1 468 ? 21.836 16.777 -23.205 1.00 79.94 468 ASP A N 1
ATOM 3440 C CA . ASP A 1 468 ? 21.713 17.856 -24.176 1.00 79.94 468 ASP A CA 1
ATOM 3441 C C . ASP A 1 468 ? 23.018 18.666 -24.267 1.00 79.94 468 ASP A C 1
ATOM 3443 O O . ASP A 1 468 ? 23.721 18.890 -23.274 1.00 79.94 468 ASP A O 1
ATOM 3447 N N . SER A 1 469 ? 23.351 19.115 -25.474 1.00 77.69 469 SER A N 1
ATOM 3448 C CA . SER A 1 469 ? 24.521 19.960 -25.698 1.00 77.69 469 SER A CA 1
ATOM 3449 C C . SER A 1 469 ? 24.166 21.414 -25.391 1.00 77.69 469 SER A C 1
ATOM 3451 O O . SER A 1 469 ? 23.122 21.880 -25.848 1.00 77.69 469 SER A O 1
ATOM 3453 N N . PRO A 1 470 ? 25.044 22.197 -24.735 1.00 70.00 470 PRO A N 1
ATOM 3454 C CA . PRO A 1 470 ? 24.837 23.638 -24.575 1.00 70.00 470 PRO A CA 1
ATOM 3455 C C . PRO A 1 470 ? 24.585 24.386 -25.896 1.00 70.00 470 PRO A C 1
ATOM 3457 O O . PRO A 1 470 ? 23.989 25.460 -25.881 1.00 70.00 470 PRO A O 1
ATOM 3460 N N . ALA A 1 471 ? 25.024 23.829 -27.032 1.00 72.62 471 ALA A N 1
ATOM 3461 C CA . ALA A 1 471 ? 24.793 24.387 -28.365 1.00 72.62 471 ALA A CA 1
ATOM 3462 C C . ALA A 1 471 ? 23.346 24.216 -28.867 1.00 72.62 471 ALA A C 1
ATOM 3464 O O . ALA A 1 471 ? 22.886 25.020 -29.673 1.00 72.62 471 ALA A O 1
ATOM 3465 N N . ASN A 1 472 ? 22.635 23.196 -28.381 1.00 74.38 472 ASN A N 1
ATOM 3466 C CA . ASN A 1 472 ? 21.253 22.893 -28.763 1.00 74.38 472 ASN A CA 1
ATOM 3467 C C . ASN A 1 472 ? 20.229 23.530 -27.809 1.00 74.38 472 ASN A C 1
ATOM 3469 O O . ASN A 1 472 ? 19.036 23.558 -28.108 1.00 74.38 472 ASN A O 1
ATOM 3473 N N . GLN A 1 473 ? 20.692 24.062 -26.673 1.00 72.19 473 GLN A N 1
ATOM 3474 C CA . GLN A 1 473 ? 19.840 24.703 -25.680 1.00 72.19 473 GLN A CA 1
ATOM 3475 C C . GLN A 1 473 ? 19.295 26.039 -26.186 1.00 72.19 473 GLN A C 1
ATOM 3477 O O . GLN A 1 473 ? 20.030 26.904 -26.680 1.00 72.19 473 GLN A O 1
ATOM 3482 N N . THR A 1 474 ? 17.996 26.252 -25.980 1.00 78.25 474 THR A N 1
ATOM 3483 C CA . THR A 1 474 ? 17.361 27.527 -26.316 1.00 78.25 474 THR A CA 1
ATOM 3484 C C . THR A 1 474 ? 17.945 28.668 -25.474 1.00 78.25 474 THR A C 1
ATOM 3486 O O . THR A 1 474 ? 18.497 28.466 -24.389 1.00 78.25 474 THR A O 1
ATOM 3489 N N . THR A 1 475 ? 17.830 29.911 -25.948 1.00 76.69 475 THR A N 1
ATOM 3490 C CA . THR A 1 475 ? 18.254 31.090 -25.169 1.00 76.69 475 THR A CA 1
ATOM 3491 C C . THR A 1 475 ? 17.495 31.192 -23.839 1.00 76.69 475 THR A C 1
ATOM 3493 O O . THR A 1 475 ? 18.069 31.641 -22.849 1.00 76.69 475 THR A O 1
ATOM 3496 N N . VAL A 1 476 ? 16.247 30.707 -23.794 1.00 78.00 476 VAL A N 1
ATOM 3497 C CA . VAL A 1 476 ? 15.424 30.626 -22.578 1.00 78.00 476 VAL A CA 1
ATOM 3498 C C . VAL A 1 476 ? 15.987 29.592 -21.601 1.00 78.00 476 VAL A C 1
ATOM 3500 O O . VAL A 1 476 ? 16.196 29.925 -20.439 1.00 78.00 476 VAL A O 1
ATOM 3503 N N . ASP A 1 477 ? 16.315 28.380 -22.059 1.00 75.44 477 ASP A N 1
ATOM 3504 C CA . ASP A 1 477 ? 16.888 27.330 -21.198 1.00 75.44 477 ASP A CA 1
ATOM 3505 C C . ASP A 1 477 ? 18.250 27.742 -20.622 1.00 75.44 477 ASP A C 1
ATOM 3507 O O . ASP A 1 477 ? 18.530 27.513 -19.443 1.00 75.44 477 ASP A O 1
ATOM 3511 N N . ARG A 1 478 ? 19.085 28.418 -21.425 1.00 74.06 478 ARG A N 1
ATOM 3512 C CA . ARG A 1 478 ? 20.379 28.953 -20.970 1.00 74.06 478 ARG A CA 1
ATOM 3513 C C . ARG A 1 478 ? 20.212 30.077 -19.948 1.00 74.06 478 ARG A C 1
ATOM 3515 O O . ARG A 1 478 ? 20.955 30.112 -18.968 1.00 74.06 478 ARG A O 1
ATOM 3522 N N . ALA A 1 479 ? 19.236 30.966 -20.145 1.00 75.00 479 ALA A N 1
ATOM 3523 C CA . ALA A 1 479 ? 18.906 32.014 -19.180 1.00 75.00 479 ALA A CA 1
ATOM 3524 C C . ALA A 1 479 ? 18.346 31.432 -17.869 1.00 75.00 479 ALA A C 1
ATOM 3526 O O . ALA A 1 479 ? 18.715 31.892 -16.790 1.00 75.00 479 ALA A O 1
ATOM 3527 N N . ALA A 1 480 ? 17.532 30.376 -17.959 1.00 78.19 480 ALA A N 1
ATOM 3528 C CA . ALA A 1 480 ? 16.961 29.656 -16.821 1.00 78.19 480 ALA A CA 1
ATOM 3529 C C . ALA A 1 480 ? 17.934 28.654 -16.164 1.00 78.19 480 ALA A C 1
ATOM 3531 O O . ALA A 1 480 ? 17.608 28.079 -15.129 1.00 78.19 480 ALA A O 1
ATOM 3532 N N . ARG A 1 481 ? 19.134 28.458 -16.735 1.00 75.75 481 ARG A N 1
ATOM 3533 C CA . ARG A 1 481 ? 20.167 27.510 -16.271 1.00 75.75 481 ARG A CA 1
ATOM 3534 C C . ARG A 1 481 ? 19.662 26.065 -16.165 1.00 75.75 481 ARG A C 1
ATOM 3536 O O . ARG A 1 481 ? 20.029 25.340 -15.243 1.00 75.75 481 ARG A O 1
ATOM 3543 N N . VAL A 1 482 ? 18.844 25.643 -17.126 1.00 78.44 482 VAL A N 1
ATOM 3544 C CA . VAL A 1 482 ? 18.260 24.297 -17.171 1.00 78.44 482 VAL A CA 1
ATOM 3545 C C . VAL A 1 482 ? 19.146 23.364 -17.996 1.00 78.44 482 VAL A C 1
ATOM 3547 O O . VAL A 1 482 ? 19.548 23.693 -19.111 1.00 78.44 482 VAL A O 1
ATOM 3550 N N . SER A 1 483 ? 19.431 22.175 -17.459 1.00 80.50 483 SER A N 1
ATOM 3551 C CA . SER A 1 483 ? 20.028 21.065 -18.208 1.00 80.50 483 SER A CA 1
ATOM 3552 C C . SER A 1 483 ? 18.988 19.973 -18.433 1.00 80.50 483 SER A C 1
ATOM 3554 O O . SER A 1 483 ? 18.107 19.768 -17.599 1.00 80.50 483 SER A O 1
ATOM 3556 N N . ARG A 1 484 ? 19.072 19.286 -19.573 1.00 82.06 484 ARG A N 1
ATOM 3557 C CA . ARG A 1 484 ? 18.140 18.228 -19.971 1.00 82.06 484 ARG A CA 1
ATOM 3558 C C . ARG A 1 484 ? 18.929 16.967 -20.278 1.00 82.06 484 ARG A C 1
ATOM 3560 O O . ARG A 1 484 ? 19.979 17.025 -20.918 1.00 82.06 484 ARG A O 1
ATOM 3567 N N . PHE A 1 485 ? 18.397 15.834 -19.851 1.00 84.88 485 PHE A N 1
ATOM 3568 C CA . PHE A 1 485 ? 18.930 14.527 -20.194 1.00 84.88 485 PHE A CA 1
ATOM 3569 C C . PHE A 1 485 ? 17.790 13.565 -20.504 1.00 84.88 485 PHE A C 1
ATOM 3571 O O . PHE A 1 485 ? 16.638 13.794 -20.132 1.00 84.88 485 PHE A O 1
ATOM 3578 N N . LYS A 1 486 ? 18.119 12.497 -21.221 1.00 87.88 486 LYS A N 1
ATOM 3579 C CA . LYS A 1 486 ? 17.238 11.361 -21.466 1.00 87.88 486 LYS A CA 1
ATOM 3580 C C . LYS A 1 486 ? 17.994 10.088 -21.165 1.00 87.88 486 LYS A C 1
ATOM 3582 O O . LYS A 1 486 ? 19.168 9.972 -21.510 1.00 87.88 486 LYS A O 1
ATOM 3587 N N . ILE A 1 487 ? 17.301 9.133 -20.570 1.00 89.25 487 ILE A N 1
ATOM 3588 C CA . ILE A 1 487 ? 17.833 7.802 -20.348 1.00 89.25 487 ILE A CA 1
ATOM 3589 C C . ILE A 1 487 ? 16.860 6.769 -20.902 1.00 89.25 487 ILE A C 1
ATOM 3591 O O . ILE A 1 487 ? 15.657 6.845 -20.664 1.00 89.25 487 ILE A O 1
ATOM 3595 N N . TRP A 1 488 ? 17.395 5.814 -21.654 1.00 89.94 488 TRP A N 1
ATOM 3596 C CA . TRP A 1 488 ? 16.680 4.606 -22.052 1.00 89.94 488 TRP A CA 1
ATOM 3597 C C . TRP A 1 488 ? 17.321 3.440 -21.323 1.00 89.94 488 TRP A C 1
ATOM 3599 O O . TRP A 1 488 ? 18.542 3.301 -21.364 1.00 89.94 488 TRP A O 1
ATOM 3609 N N . VAL A 1 489 ? 16.509 2.627 -20.661 1.00 87.56 489 VAL A N 1
ATOM 3610 C CA . VAL A 1 489 ? 16.963 1.516 -19.821 1.00 87.56 489 VAL A CA 1
ATOM 3611 C C . VAL A 1 489 ? 16.275 0.240 -20.288 1.00 87.56 489 VAL A C 1
ATOM 3613 O O . VAL A 1 489 ? 15.086 0.271 -20.600 1.00 87.56 489 VAL A O 1
ATOM 3616 N N . ALA A 1 490 ? 17.017 -0.864 -20.342 1.00 86.12 490 ALA A N 1
ATOM 3617 C CA . ALA A 1 490 ? 16.464 -2.208 -20.425 1.00 86.12 490 ALA A CA 1
ATOM 3618 C C . ALA A 1 490 ? 16.259 -2.731 -18.994 1.00 86.12 490 ALA A C 1
ATOM 3620 O O . ALA A 1 490 ? 17.248 -3.108 -18.355 1.00 86.12 490 ALA A O 1
ATOM 3621 N N . PRO A 1 491 ? 15.025 -2.718 -18.459 1.00 81.06 491 PRO A N 1
ATOM 3622 C CA . PRO A 1 491 ? 14.769 -3.331 -17.166 1.00 81.06 491 PRO A CA 1
ATOM 3623 C C . PRO A 1 491 ? 15.060 -4.833 -17.239 1.00 81.06 491 PRO A C 1
ATOM 3625 O O . PRO A 1 491 ? 14.895 -5.461 -18.286 1.00 81.06 491 PRO A O 1
ATOM 3628 N N . SER A 1 492 ? 15.509 -5.402 -16.127 1.00 78.44 492 SER A N 1
ATOM 3629 C CA . SER A 1 492 ? 15.576 -6.852 -15.969 1.00 78.44 492 SER A CA 1
ATOM 3630 C C . SER A 1 492 ? 14.156 -7.373 -15.764 1.00 78.44 492 SER A C 1
ATOM 3632 O O . SER A 1 492 ? 13.564 -7.174 -14.706 1.00 78.44 492 SER A O 1
ATOM 3634 N N . GLU A 1 493 ? 13.571 -7.963 -16.803 1.00 70.69 493 GLU A N 1
ATOM 3635 C CA . GLU A 1 493 ? 12.252 -8.585 -16.707 1.00 70.69 493 GLU A CA 1
ATOM 3636 C C . GLU A 1 493 ? 12.390 -10.046 -16.277 1.00 70.69 493 GLU A C 1
ATOM 3638 O O . GLU A 1 493 ? 13.216 -10.798 -16.799 1.00 70.69 493 GLU A O 1
ATOM 3643 N N . ALA A 1 494 ? 11.558 -10.455 -15.324 1.00 71.88 494 ALA A N 1
ATOM 3644 C CA . ALA A 1 494 ? 11.563 -11.811 -14.811 1.00 71.88 494 ALA A CA 1
ATOM 3645 C C . ALA A 1 494 ? 10.681 -12.753 -15.637 1.00 71.88 494 ALA A C 1
ATOM 3647 O O . ALA A 1 494 ? 9.558 -12.418 -16.019 1.00 71.88 494 ALA A O 1
ATOM 3648 N N . ILE A 1 495 ? 11.166 -13.975 -15.854 1.00 77.00 495 ILE A N 1
ATOM 3649 C CA . ILE A 1 495 ? 10.395 -15.045 -16.490 1.00 77.00 495 ILE A CA 1
ATOM 3650 C C . ILE A 1 495 ? 9.496 -15.691 -15.434 1.00 77.00 495 ILE A C 1
ATOM 3652 O O . ILE A 1 495 ? 9.985 -16.192 -14.426 1.00 77.00 495 ILE A O 1
ATOM 3656 N N . GLN A 1 496 ? 8.186 -15.708 -15.682 1.00 77.25 496 GLN A N 1
ATOM 3657 C CA . GLN A 1 496 ? 7.189 -16.275 -14.758 1.00 77.25 496 GLN A CA 1
ATOM 3658 C C . GLN A 1 496 ? 6.442 -17.490 -15.328 1.00 77.25 496 GLN A C 1
ATOM 3660 O O . GLN A 1 496 ? 5.726 -18.178 -14.606 1.00 77.25 496 GLN A O 1
ATOM 3665 N N . SER A 1 497 ? 6.594 -17.761 -16.624 1.00 75.00 497 SER A N 1
ATOM 3666 C CA . SER A 1 497 ? 6.063 -18.950 -17.292 1.00 75.00 497 SER A CA 1
ATOM 3667 C C . SER A 1 497 ? 6.981 -19.342 -18.446 1.00 75.00 497 SER A C 1
ATOM 3669 O O . SER A 1 497 ? 7.684 -18.496 -19.004 1.00 75.00 497 SER A O 1
ATOM 3671 N N . VAL A 1 498 ? 7.007 -20.634 -18.773 1.00 75.88 498 VAL A N 1
ATOM 3672 C CA . VAL A 1 498 ? 7.823 -21.188 -19.855 1.00 75.88 498 VAL A CA 1
ATOM 3673 C C . VAL A 1 498 ? 6.941 -22.088 -20.704 1.00 75.88 498 VAL A C 1
ATOM 3675 O O . VAL A 1 498 ? 6.364 -23.049 -20.201 1.00 75.88 498 VAL A O 1
ATOM 3678 N N . GLU A 1 499 ? 6.869 -21.795 -21.997 1.00 79.19 499 GLU A N 1
ATOM 3679 C CA . GLU A 1 499 ? 6.252 -22.670 -22.989 1.00 79.19 499 GLU A CA 1
ATOM 3680 C C . GLU A 1 499 ? 7.355 -23.401 -23.760 1.00 79.19 499 GLU A C 1
ATOM 3682 O O . GLU A 1 499 ? 8.261 -22.781 -24.321 1.00 79.19 499 GLU A O 1
ATOM 3687 N N . GLY A 1 500 ? 7.301 -24.734 -23.772 1.00 70.44 500 GLY A N 1
ATOM 3688 C CA . GLY A 1 500 ? 8.260 -25.586 -24.473 1.00 70.44 500 GLY A CA 1
ATOM 3689 C C . GLY A 1 500 ? 7.553 -26.509 -25.460 1.00 70.44 500 GLY A C 1
ATOM 3690 O O . GLY A 1 500 ? 6.561 -27.143 -25.116 1.00 70.44 500 GLY A O 1
ATOM 3691 N N . THR A 1 501 ? 8.071 -26.610 -26.686 1.00 84.75 501 THR A N 1
ATOM 3692 C CA . THR A 1 501 ? 7.594 -27.577 -27.688 1.00 84.75 501 THR A CA 1
ATOM 3693 C C . THR A 1 501 ? 8.656 -28.651 -27.901 1.00 84.75 501 THR A C 1
ATOM 3695 O O . THR A 1 501 ? 9.776 -28.339 -28.304 1.00 84.75 501 THR A O 1
ATOM 3698 N N . ILE A 1 502 ? 8.312 -29.918 -27.656 1.00 82.06 502 ILE A N 1
ATOM 3699 C CA . ILE A 1 502 ? 9.182 -31.061 -27.961 1.00 82.06 502 ILE A CA 1
ATOM 3700 C C . ILE A 1 502 ? 8.801 -31.597 -29.340 1.00 82.06 502 ILE A C 1
ATOM 3702 O O . ILE A 1 502 ? 7.698 -32.102 -29.534 1.00 82.06 502 ILE A O 1
ATOM 3706 N N . ILE A 1 503 ? 9.723 -31.497 -30.298 1.00 84.25 503 ILE A N 1
ATOM 3707 C CA . ILE A 1 503 ? 9.552 -32.045 -31.646 1.00 84.25 503 ILE A CA 1
ATOM 3708 C C . ILE A 1 503 ? 10.330 -33.357 -31.722 1.00 84.25 503 ILE A C 1
ATOM 3710 O O . ILE A 1 503 ? 11.560 -33.359 -31.709 1.00 84.25 503 ILE A O 1
ATOM 3714 N N . LEU A 1 504 ? 9.612 -34.475 -31.807 1.00 69.69 504 LEU A N 1
ATOM 3715 C CA . LEU A 1 504 ? 10.213 -35.775 -32.086 1.00 69.69 504 LEU A CA 1
ATOM 3716 C C . LEU A 1 504 ? 10.343 -35.933 -33.599 1.00 69.69 504 LEU A C 1
ATOM 3718 O O . LEU A 1 504 ? 9.350 -35.893 -34.324 1.00 69.69 504 LEU A O 1
ATOM 3722 N N . THR A 1 505 ? 11.569 -36.114 -34.077 1.00 70.94 505 THR A N 1
ATOM 3723 C CA . THR A 1 505 ? 11.819 -36.547 -35.453 1.00 70.94 505 THR A CA 1
ATOM 3724 C C . THR A 1 505 ? 11.998 -38.060 -35.432 1.00 70.94 505 THR A C 1
ATOM 3726 O O . THR A 1 505 ? 12.769 -38.586 -34.631 1.00 70.94 505 THR A O 1
ATOM 3729 N N . SER A 1 506 ? 11.224 -38.783 -36.246 1.00 72.12 506 SER A N 1
ATOM 3730 C CA . SER A 1 506 ? 11.458 -40.212 -36.457 1.00 72.12 506 SER A CA 1
ATOM 3731 C C . SER A 1 506 ? 12.804 -40.376 -37.158 1.00 72.12 506 SER A C 1
ATOM 3733 O O . SER A 1 506 ? 13.018 -39.738 -38.192 1.00 72.12 506 SER A O 1
ATOM 3735 N N . GLY A 1 507 ? 13.690 -41.187 -36.578 1.00 55.75 507 GLY A N 1
ATOM 3736 C CA . GLY A 1 507 ? 14.918 -41.631 -37.241 1.00 55.75 507 GLY A CA 1
ATOM 3737 C C . GLY A 1 507 ? 14.646 -42.480 -38.47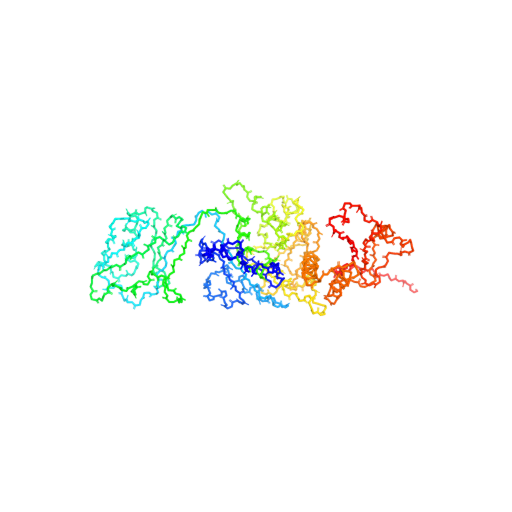2 1.00 55.75 507 GLY A C 1
ATOM 3738 O O . GLY A 1 507 ? 13.552 -43.092 -38.534 1.00 55.75 507 GLY A O 1
#

pLDDT: mean 78.1, std 16.83, range [25.41, 97.25]

Sequence (507 aa):
MATHVTGIDIEQVVSIRTSVEASLPRAEFGTGLMITQNAFLDGGGDGKVHRCIDSGDASAFFGNDADVSSNAAVWFAADPRPKALYVGRWARTAIGTTIESGPVTKAASAFSSGSIKFDNLNSGNPITLDFTSNSTYTAMATTMQTALDGVKSGTTVRYTNNRFVIDFPDTFTTDPGLSSVTGVGVVDFASAANLNLKTSTTSEGGRLRLGSAAESLAECVERCASISGDGAPVALMLADDVLTTDDGQSPAKSAITHVRDVAQTGDYLFVALDTKNTAKAATDTASEMQLAKDASATKTAIVYADDIAKRADIAVLAKLSGMDFNQPESIETLVPKGLPSVNTSAITETELTNILGKNGSVLTRVDGEPTFLGGKTAGGTWIDSQWWITWLKTEMERSIFNALRQSKRLNNAALADVVASVMSKAILSGGVQLGGKVSEGIKNDIRRATGNRDFNGTLSAGYVLWMDSPANQTTVDRAARVSRFKIWVAPSEAIQSVEGTIILTSG

Secondary structure (DSSP, 8-state):
------PPPGGGT---------PPP-EEEEEEEEEE--TTS-SSGGGGEEEESSHHHHHHHHTT-HHHHHHHHHHHTSSSPPSEEEEEE--SS-B--EEEPPPP-S-GGG--EEEEEETTT-SS--EEEE-TT--SHHHHHHHHHHHHHTTSTT-EEEEETTEEEEE-SS--SS---EEEEEE-SSS-TTSS-SS--SB-SSTTSBEEE--B----HHHHHHHHHHHHGGGEEEEEEESS-TTSS--SSSTTHHHHHHHHHHHHHTT-EEEEEE--TTTTSTT-SSSHHHHHHHTT-TTEEEEE-SSTT--HHHHHHHHHHH--TTSTT-----TT---TT-PPPP--HHHHHHHHHTT-EEEEEETTEEEEE--B-TTSSBHHHHHHHHHHHHHHHHHHHHHHHH-SS--HHHHHHHHHHHHHHHHHTT-B-TTEEPPHHHHHHHHHHH--TT--SEETTSEEEEE--TTTS-HHHHHTT---EEEEE-B-PPP--------PPP-

Radius of gyration: 29.77 Å; chains: 1; bounding box: 58×111×91 Å